Protein AF-0000000084450987 (afdb_homodimer)

pLDDT: mean 87.01, std 14.43, range [27.09, 98.75]

Solvent-accessible surface area (backbone atoms only — not comparable to full-atom values): 38752 Å² total; per-residue (Å²): 109,55,65,57,46,23,45,55,68,23,72,72,22,71,36,58,49,48,77,50,70,67,60,63,67,54,56,85,52,47,40,80,62,45,74,58,89,56,27,37,29,32,34,35,76,90,50,65,45,27,39,38,34,26,49,78,46,55,65,40,49,46,39,17,49,36,44,38,34,36,43,38,52,42,53,59,72,55,57,81,52,89,53,96,47,68,73,68,37,54,55,52,66,64,30,34,38,33,45,82,49,59,67,40,54,68,64,33,51,59,53,46,65,58,38,56,86,77,31,60,78,71,41,27,34,40,34,25,44,46,76,37,39,46,52,55,69,53,49,54,50,49,40,69,71,70,35,57,78,90,49,35,70,60,52,73,66,36,73,66,40,59,44,18,30,37,28,57,20,48,41,31,59,73,70,80,85,65,95,70,82,59,39,53,65,22,75,40,25,36,51,59,38,54,73,34,61,42,62,53,50,56,53,28,18,30,52,19,27,51,49,23,43,33,41,68,68,50,25,24,27,62,17,56,46,43,58,30,40,24,23,45,84,63,43,71,63,81,82,76,60,33,68,60,58,64,69,43,96,62,80,57,72,57,56,34,94,83,46,39,73,62,22,36,24,15,39,27,26,37,50,32,46,47,59,31,44,62,43,42,78,41,57,94,48,72,69,21,38,50,46,28,45,54,18,58,71,69,25,70,48,44,60,46,45,64,93,52,86,52,67,69,41,43,48,25,24,52,36,19,53,53,34,21,48,54,45,31,50,60,56,42,62,74,40,94,62,25,85,81,46,66,56,51,60,58,50,39,56,51,46,48,44,49,52,48,51,52,53,52,50,51,51,52,49,53,51,57,71,71,102,107,55,67,58,46,22,45,56,67,24,73,71,24,72,36,57,47,47,76,40,70,63,62,62,68,52,56,85,52,48,41,80,63,47,73,58,91,55,28,38,29,31,34,34,75,93,49,66,46,28,40,37,33,29,50,78,46,55,66,40,50,45,39,18,50,35,45,37,35,36,45,37,53,44,52,58,71,54,56,81,52,88,53,96,47,67,73,66,38,53,55,53,66,64,31,34,39,33,46,83,48,59,65,39,53,69,64,33,51,59,53,48,65,57,39,56,86,77,30,60,78,72,42,27,35,40,34,26,43,47,75,37,41,45,53,48,68,51,50,53,50,50,40,70,70,72,34,58,78,92,49,36,67,58,52,72,66,37,72,65,42,58,44,19,31,37,28,57,20,48,41,32,59,74,70,81,85,63,96,71,83,59,40,52,66,23,75,39,24,36,51,58,38,54,72,34,61,41,62,54,51,55,53,28,18,29,52,19,27,50,48,23,42,32,42,68,67,51,25,24,27,60,16,55,45,42,60,31,41,24,23,45,86,61,43,71,64,82,82,75,60,32,69,61,58,64,70,43,95,62,79,55,72,56,56,35,93,81,45,39,72,62,24,36,23,15,38,26,25,38,49,32,48,47,58,32,43,63,42,42,79,42,56,95,49,71,69,21,39,51,46,28,45,53,18,58,70,68,25,70,48,45,60,46,45,64,94,53,87,52,68,70,41,43,50,26,24,52,36,20,52,54,35,21,49,54,45,32,49,60,56,41,61,74,40,93,62,26,86,80,47,65,55,51,58,58,52,37,55,51,45,48,42,50,53,46,51,52,54,51,51,50,51,52,50,52,51,56,70,70,104

Structure (mmCIF, N/CA/C/O backbone):
data_AF-0000000084450987-model_v1
#
loop_
_entity.id
_entity.type
_entity.pdbx_description
1 polymer 'DUF3669 domain-containing protein'
#
loop_
_atom_site.group_PDB
_atom_site.id
_atom_site.type_symbol
_atom_site.label_atom_id
_atom_site.label_alt_id
_atom_site.label_comp_id
_atom_site.label_asym_id
_atom_site.label_entity_id
_atom_site.label_seq_id
_atom_site.pdbx_PDB_ins_code
_atom_site.Cartn_x
_atom_site.Cartn_y
_atom_site.Cartn_z
_atom_site.occupancy
_atom_site.B_iso_or_equiv
_atom_site.auth_seq_id
_atom_site.auth_comp_id
_atom_site.auth_asym_id
_atom_site.auth_atom_id
_atom_site.pdbx_PDB_model_num
ATOM 1 N N . MET A 1 1 ? 27.047 -8.305 -15.648 1 70.19 1 MET A N 1
ATOM 2 C CA . MET A 1 1 ? 25.734 -8.656 -16.156 1 70.19 1 MET A CA 1
ATOM 3 C C . MET A 1 1 ? 25.047 -9.688 -15.258 1 70.19 1 MET A C 1
ATOM 5 O O . MET A 1 1 ? 23.953 -9.453 -14.75 1 70.19 1 MET A O 1
ATOM 9 N N . GLU A 1 2 ? 25.766 -10.773 -14.945 1 66.62 2 GLU A N 1
ATOM 10 C CA . GLU A 1 2 ? 25.203 -11.836 -14.133 1 66.62 2 GLU A CA 1
ATOM 11 C C . GLU A 1 2 ? 24.938 -11.359 -12.703 1 66.62 2 GLU A C 1
ATOM 13 O O . GLU A 1 2 ? 23.906 -11.695 -12.109 1 66.62 2 GLU A O 1
ATOM 18 N N . LEU A 1 3 ? 25.828 -10.547 -12.266 1 65.56 3 LEU A N 1
ATOM 19 C CA . LEU A 1 3 ? 25.672 -10.039 -10.906 1 65.56 3 LEU A CA 1
ATOM 20 C C . LEU A 1 3 ? 24.469 -9.102 -10.812 1 65.56 3 LEU A C 1
ATOM 22 O O . LEU A 1 3 ? 23.75 -9.125 -9.812 1 65.56 3 LEU A O 1
ATOM 26 N N . ASP A 1 4 ? 24.281 -8.344 -11.844 1 64.25 4 ASP A N 1
ATOM 27 C CA . ASP A 1 4 ? 23.141 -7.426 -11.859 1 64.25 4 ASP A CA 1
ATOM 28 C C . ASP A 1 4 ? 21.828 -8.195 -11.938 1 64.25 4 ASP A C 1
ATOM 30 O O . ASP A 1 4 ? 20.859 -7.852 -11.25 1 64.25 4 ASP A O 1
ATOM 34 N N . LEU A 1 5 ? 21.828 -9.211 -12.711 1 64.12 5 LEU A N 1
ATOM 35 C CA . LEU A 1 5 ? 20.641 -10.039 -12.844 1 64.12 5 LEU A CA 1
ATOM 36 C C . LEU A 1 5 ? 20.344 -10.781 -11.539 1 64.12 5 LEU A C 1
ATOM 38 O O . LEU A 1 5 ? 19.172 -10.938 -11.164 1 64.12 5 LEU A O 1
ATOM 42 N N . GLN A 1 6 ? 21.406 -11.242 -10.977 1 67.75 6 GLN A N 1
ATOM 43 C CA . GLN A 1 6 ? 21.25 -11.891 -9.688 1 67.75 6 GLN A CA 1
ATOM 44 C C . GLN A 1 6 ? 20.547 -10.969 -8.688 1 67.75 6 GLN A C 1
ATOM 46 O O . GLN A 1 6 ? 19.594 -11.375 -8.023 1 67.75 6 GLN A O 1
ATOM 51 N N . LYS A 1 7 ? 21.016 -9.805 -8.656 1 62.06 7 LYS A N 1
ATOM 52 C CA . LYS A 1 7 ? 20.469 -8.828 -7.711 1 62.06 7 LYS A CA 1
ATOM 53 C C . LYS A 1 7 ? 19 -8.523 -8.023 1 62.06 7 LYS A C 1
ATOM 55 O O . LYS A 1 7 ? 18.172 -8.469 -7.117 1 62.06 7 LYS A O 1
ATOM 60 N N . MET A 1 8 ? 18.719 -8.438 -9.203 1 61.69 8 MET A N 1
ATOM 61 C CA . MET A 1 8 ? 17.391 -7.98 -9.625 1 61.69 8 MET A CA 1
ATOM 62 C C . MET A 1 8 ? 16.359 -9.102 -9.492 1 61.69 8 MET A C 1
ATOM 64 O O . MET A 1 8 ? 15.172 -8.836 -9.305 1 61.69 8 MET A O 1
ATOM 68 N N . LEU A 1 9 ? 16.875 -10.312 -9.578 1 65.31 9 LEU A N 1
ATOM 69 C CA . LEU A 1 9 ? 15.961 -11.445 -9.508 1 65.31 9 LEU A CA 1
ATOM 70 C C . LEU A 1 9 ? 15.914 -12.016 -8.094 1 65.31 9 LEU A C 1
ATOM 72 O O . LEU A 1 9 ? 15.07 -12.867 -7.793 1 65.31 9 LEU A O 1
ATOM 76 N N . SER A 1 10 ? 16.875 -11.5 -7.344 1 61.56 10 SER A N 1
ATOM 77 C CA . SER A 1 10 ? 16.859 -11.938 -5.953 1 61.56 10 SER A CA 1
ATOM 78 C C . SER A 1 10 ? 15.648 -11.398 -5.215 1 61.56 10 SER A C 1
ATOM 80 O O . SER A 1 10 ? 15.203 -10.281 -5.473 1 61.56 10 SER A O 1
ATOM 82 N N . LEU A 1 11 ? 15.148 -12.18 -4.422 1 60.47 11 LEU A N 1
ATOM 83 C CA . LEU A 1 11 ? 13.984 -11.773 -3.646 1 60.47 11 LEU A CA 1
ATOM 84 C C . LEU A 1 11 ? 14.312 -10.594 -2.74 1 60.47 11 LEU A C 1
ATOM 86 O O . LEU A 1 11 ? 15.391 -10.539 -2.15 1 60.47 11 LEU A O 1
ATOM 90 N N . ARG A 1 12 ? 13.43 -9.617 -2.66 1 54.5 12 ARG A N 1
ATOM 91 C CA . ARG A 1 12 ? 13.484 -8.414 -1.83 1 54.5 12 ARG A CA 1
ATOM 92 C C . ARG A 1 12 ? 14.539 -7.441 -2.336 1 54.5 12 ARG A C 1
ATOM 94 O O . ARG A 1 12 ? 14.969 -6.547 -1.604 1 54.5 12 ARG A O 1
ATOM 101 N N . SER A 1 13 ? 15.078 -7.812 -3.533 1 49.81 13 SER A N 1
ATOM 102 C CA . SER A 1 13 ? 15.992 -6.855 -4.152 1 49.81 13 SER A CA 1
ATOM 103 C C . SER A 1 13 ? 15.273 -5.551 -4.484 1 49.81 13 SER A C 1
ATOM 105 O O . SER A 1 13 ? 14.117 -5.562 -4.922 1 49.81 13 SER A O 1
ATOM 107 N N . GLN A 1 14 ? 15.906 -4.418 -3.926 1 48.22 14 GLN A N 1
ATOM 108 C CA . GLN A 1 14 ? 15.367 -3.08 -4.145 1 48.22 14 GLN A CA 1
ATOM 109 C C . GLN A 1 14 ? 16.047 -2.4 -5.332 1 48.22 14 GLN A C 1
ATOM 111 O O . GLN A 1 14 ? 17.266 -2.469 -5.477 1 48.22 14 GLN A O 1
ATOM 116 N N . PHE A 1 15 ? 15.445 -2.207 -6.359 1 45.41 15 PHE A N 1
ATOM 117 C CA . PHE A 1 15 ? 16.078 -1.534 -7.484 1 45.41 15 PHE A CA 1
ATOM 118 C C . PHE A 1 15 ? 15.258 -0.34 -7.941 1 45.41 15 PHE A C 1
ATOM 120 O O . PHE A 1 15 ? 14.031 -0.343 -7.816 1 45.41 15 PHE A O 1
ATOM 127 N N . SER A 1 16 ? 16.062 0.724 -8.086 1 43.5 16 SER A N 1
ATOM 128 C CA . SER A 1 16 ? 15.43 1.945 -8.578 1 43.5 16 SER A CA 1
ATOM 129 C C . SER A 1 16 ? 14.719 1.708 -9.906 1 43.5 16 SER A C 1
ATOM 131 O O . SER A 1 16 ? 15.195 0.934 -10.734 1 43.5 16 SER A O 1
ATOM 133 N N . THR A 1 17 ? 13.562 1.905 -9.93 1 40.53 17 THR A N 1
ATOM 134 C CA . THR A 1 17 ? 12.805 1.802 -11.172 1 40.53 17 THR A CA 1
ATOM 135 C C . THR A 1 17 ? 13.273 2.844 -12.18 1 40.53 17 THR A C 1
ATOM 137 O O . THR A 1 17 ? 12.617 3.061 -13.203 1 40.53 17 THR A O 1
ATOM 140 N N . THR A 1 18 ? 14.359 3.652 -11.914 1 35.25 18 THR A N 1
ATOM 141 C CA . THR A 1 18 ? 14.781 4.742 -12.781 1 35.25 18 THR A CA 1
ATOM 142 C C . THR A 1 18 ? 14.555 4.387 -14.25 1 35.25 18 THR A C 1
ATOM 144 O O . THR A 1 18 ? 14.195 5.25 -15.055 1 35.25 18 THR A O 1
ATOM 147 N N . SER A 1 19 ? 15.617 3.432 -14.781 1 30.06 19 SER A N 1
ATOM 148 C CA . SER A 1 19 ? 15.875 3.582 -16.203 1 30.06 19 SER A CA 1
ATOM 149 C C . SER A 1 19 ? 14.578 3.643 -17 1 30.06 19 SER A C 1
ATOM 151 O O . SER A 1 19 ? 14.484 4.367 -18 1 30.06 19 SER A O 1
ATOM 153 N N . SER A 1 20 ? 14.141 2.406 -17.281 1 28.02 20 SER A N 1
ATOM 154 C CA . SER A 1 20 ? 13.422 2.275 -18.547 1 28.02 20 SER A CA 1
ATOM 155 C C . SER A 1 20 ? 12.203 3.186 -18.578 1 28.02 20 SER A C 1
ATOM 157 O O . SER A 1 20 ? 11.695 3.602 -17.547 1 28.02 20 SER A O 1
ATOM 159 N N . ASP A 1 21 ? 12.031 3.73 -19.719 1 27.09 21 ASP A N 1
ATOM 160 C CA . ASP A 1 21 ? 10.906 4.266 -20.484 1 27.09 21 ASP A CA 1
ATOM 161 C C . ASP A 1 21 ? 9.578 3.75 -19.938 1 27.09 21 ASP A C 1
ATOM 163 O O . ASP A 1 21 ? 8.852 3.031 -20.641 1 27.09 21 ASP A O 1
ATOM 167 N N . ALA A 1 22 ? 9.758 3.244 -18.797 1 30.14 22 ALA A N 1
ATOM 168 C CA . ALA A 1 22 ? 8.328 2.99 -18.625 1 30.14 22 ALA A CA 1
ATOM 169 C C . ALA A 1 22 ? 7.516 4.27 -18.797 1 30.14 22 ALA A C 1
ATOM 171 O O . ALA A 1 22 ? 7.227 4.969 -17.828 1 30.14 22 ALA A O 1
ATOM 172 N N . ALA A 1 23 ? 8.195 5.332 -19.188 1 31.77 23 ALA A N 1
ATOM 173 C CA . ALA A 1 23 ? 7.316 6.262 -19.891 1 31.77 23 ALA A CA 1
ATOM 174 C C . ALA A 1 23 ? 6 5.59 -20.281 1 31.77 23 ALA A C 1
ATOM 176 O O . ALA A 1 23 ? 5.98 4.68 -21.109 1 31.77 23 ALA A O 1
ATOM 177 N N . ARG A 1 24 ? 5.406 5.316 -19.266 1 34.12 24 ARG A N 1
ATOM 178 C CA . ARG A 1 24 ? 4.031 4.863 -19.422 1 34.12 24 ARG A CA 1
ATOM 179 C C . ARG A 1 24 ? 3.438 5.352 -20.734 1 34.12 24 ARG A C 1
ATOM 181 O O . ARG A 1 24 ? 3.125 6.535 -20.875 1 34.12 24 ARG A O 1
ATOM 188 N N . ASP A 1 25 ? 4.18 5.223 -21.656 1 34.12 25 ASP A N 1
ATOM 189 C CA . ASP A 1 25 ? 3.262 5.297 -22.797 1 34.12 25 ASP A CA 1
ATOM 190 C C . ASP A 1 25 ? 1.888 4.742 -22.422 1 34.12 25 ASP A C 1
ATOM 192 O O . ASP A 1 25 ? 1.661 3.533 -22.484 1 34.12 25 ASP A O 1
ATOM 196 N N . HIS A 1 26 ? 1.617 5.215 -21.25 1 39.69 26 HIS A N 1
ATOM 197 C CA . HIS A 1 26 ? 0.242 4.879 -20.906 1 39.69 26 HIS A CA 1
ATOM 198 C C . HIS A 1 26 ? -0.625 4.742 -22.156 1 39.69 26 HIS A C 1
ATOM 200 O O . HIS A 1 26 ? -0.882 5.73 -22.844 1 39.69 26 HIS A O 1
ATOM 206 N N . GLU A 1 27 ? -0.191 3.818 -22.891 1 45.94 27 GLU A N 1
ATOM 207 C CA . GLU A 1 27 ? -1.29 3.588 -23.828 1 45.94 27 GLU A CA 1
ATOM 208 C C . GLU A 1 27 ? -2.635 3.588 -23.109 1 45.94 27 GLU A C 1
ATOM 210 O O . GLU A 1 27 ? -2.777 2.973 -22.047 1 45.94 27 GLU A O 1
ATOM 215 N N . GLU A 1 28 ? -3.268 4.559 -23.297 1 60.56 28 GLU A N 1
ATOM 216 C CA . GLU A 1 28 ? -4.621 4.781 -22.797 1 60.56 28 GLU A CA 1
ATOM 217 C C . GLU A 1 28 ? -5.508 3.566 -23.047 1 60.56 28 GLU A C 1
ATOM 219 O O . GLU A 1 28 ? -5.504 3 -24.141 1 60.56 28 GLU A O 1
ATOM 224 N N . GLY A 1 29 ? -5.793 2.824 -22.031 1 76.75 29 GLY A N 1
ATOM 225 C CA . GLY A 1 29 ? -6.859 1.841 -22.109 1 76.75 29 GLY A CA 1
ATOM 226 C C . GLY A 1 29 ? -6.426 0.449 -21.703 1 76.75 29 GLY A C 1
ATOM 227 O O . GLY A 1 29 ? -5.312 0.263 -21.203 1 76.75 29 GLY A O 1
ATOM 228 N N . TYR A 1 30 ? -7.227 -0.492 -21.922 1 89.62 30 TYR A N 1
ATOM 229 C CA . TYR A 1 30 ? -7 -1.896 -21.594 1 89.62 30 TYR A CA 1
ATOM 230 C C . TYR A 1 30 ? -6.102 -2.559 -22.625 1 89.62 30 TYR A C 1
ATOM 232 O O . TYR A 1 30 ? -6.254 -2.324 -23.828 1 89.62 30 TYR A O 1
ATOM 240 N N . ARG A 1 31 ? -5.148 -3.291 -22.219 1 89.75 31 ARG A N 1
ATOM 241 C CA . ARG A 1 31 ? -4.305 -4.09 -23.094 1 89.75 31 ARG A CA 1
ATOM 242 C C . ARG A 1 31 ? -4.207 -5.531 -22.609 1 89.75 31 ARG A C 1
ATOM 244 O O . ARG A 1 31 ? -4.312 -5.793 -21.406 1 89.75 31 ARG A O 1
ATOM 251 N N . LYS A 1 32 ? -3.959 -6.426 -23.578 1 92.44 32 LYS A N 1
ATOM 252 C CA . LYS A 1 32 ? -3.771 -7.832 -23.25 1 92.44 32 LYS A CA 1
ATOM 253 C C . LYS A 1 32 ? -2.381 -8.078 -22.672 1 92.44 32 LYS A C 1
ATOM 255 O O . LYS A 1 32 ? -1.373 -7.773 -23.312 1 92.44 32 LYS A O 1
ATOM 260 N N . ILE A 1 33 ? -2.35 -8.641 -21.469 1 91.12 33 ILE A N 1
ATOM 261 C CA . ILE A 1 33 ? -1.046 -8.82 -20.844 1 91.12 33 ILE A CA 1
ATOM 262 C C . ILE A 1 33 ? -0.749 -10.312 -20.688 1 91.12 33 ILE A C 1
ATOM 264 O O . ILE A 1 33 ? 0.326 -10.695 -20.219 1 91.12 33 ILE A O 1
ATOM 268 N N . GLY A 1 34 ? -1.674 -11.133 -21.016 1 90.25 34 GLY A N 1
ATOM 269 C CA . GLY A 1 34 ? -1.493 -12.578 -20.969 1 90.25 34 GLY A CA 1
ATOM 270 C C . GLY A 1 34 ? -2.654 -13.344 -21.578 1 90.25 34 GLY A C 1
ATOM 271 O O . GLY A 1 34 ? -3.764 -12.82 -21.672 1 90.25 34 GLY A O 1
ATOM 272 N N . ALA A 1 35 ? -2.322 -14.539 -22 1 88.44 35 ALA A N 1
ATOM 273 C CA . ALA A 1 35 ? -3.361 -15.414 -22.547 1 88.44 35 ALA A CA 1
ATOM 274 C C . ALA A 1 35 ? -2.982 -16.875 -22.391 1 88.44 35 ALA A C 1
ATOM 276 O O . ALA A 1 35 ? -1.803 -17.234 -22.453 1 88.44 35 ALA A O 1
ATOM 277 N N . GLY A 1 36 ? -3.963 -17.672 -22.078 1 83.19 36 GLY A N 1
ATOM 278 C CA . GLY A 1 36 ? -3.818 -19.109 -22.031 1 83.19 36 GLY A CA 1
ATOM 279 C C . GLY A 1 36 ? -5.043 -19.844 -22.547 1 83.19 36 GLY A C 1
ATOM 280 O O . GLY A 1 36 ? -5.914 -19.25 -23.172 1 83.19 36 GLY A O 1
ATOM 281 N N . ALA A 1 37 ? -5.039 -21.094 -22.297 1 79.19 37 ALA A N 1
ATOM 282 C CA . ALA A 1 37 ? -6.117 -21.953 -22.781 1 79.19 37 ALA A CA 1
ATOM 283 C C . ALA A 1 37 ? -7.445 -21.578 -22.141 1 79.19 37 ALA A C 1
ATOM 285 O O . ALA A 1 37 ? -8.484 -21.562 -22.797 1 79.19 37 ALA A O 1
ATOM 286 N N . CYS A 1 38 ? -7.402 -21.109 -20.953 1 82.56 38 CYS A N 1
ATOM 287 C CA . CYS A 1 38 ? -8.633 -20.938 -20.188 1 82.56 38 CYS A CA 1
ATOM 288 C C . CYS A 1 38 ? -9.109 -19.484 -20.25 1 82.56 38 CYS A C 1
ATOM 290 O O . CYS A 1 38 ? -10.281 -19.203 -20 1 82.56 38 CYS A O 1
ATOM 292 N N . GLY A 1 39 ? -8.172 -18.609 -20.547 1 90.62 39 GLY A N 1
ATOM 293 C CA . GLY A 1 39 ? -8.594 -17.219 -20.5 1 90.62 39 GLY A CA 1
ATOM 294 C C . GLY A 1 39 ? -7.527 -16.25 -20.984 1 90.62 39 GLY A C 1
ATOM 295 O O . GLY A 1 39 ? -6.43 -16.672 -21.359 1 90.62 39 GLY A O 1
ATOM 296 N N . ALA A 1 40 ? -7.973 -15.016 -21.062 1 94.69 40 ALA A N 1
ATOM 297 C CA . ALA A 1 40 ? -7.086 -13.898 -21.406 1 94.69 40 ALA A CA 1
ATOM 298 C C . ALA A 1 40 ? -7.086 -12.852 -20.297 1 94.69 40 ALA A C 1
ATOM 300 O O . ALA A 1 40 ? -8.109 -12.641 -19.625 1 94.69 40 ALA A O 1
ATOM 301 N N . ILE A 1 41 ? -5.934 -12.273 -20.109 1 95.81 41 ILE A N 1
ATOM 302 C CA . ILE A 1 41 ? -5.781 -11.305 -19.031 1 95.81 41 ILE A CA 1
ATOM 303 C C . ILE A 1 41 ? -5.566 -9.906 -19.609 1 95.81 41 ILE A C 1
ATOM 305 O O . ILE A 1 41 ? -4.727 -9.719 -20.484 1 95.81 41 ILE A O 1
ATOM 309 N N . PHE A 1 42 ? -6.305 -8.961 -19.109 1 95.56 42 PHE A N 1
ATOM 310 C CA . PHE A 1 42 ? -6.219 -7.57 -19.547 1 95.56 42 PHE A CA 1
ATOM 311 C C . PHE A 1 42 ? -5.918 -6.648 -18.359 1 95.56 42 PHE A C 1
ATOM 313 O O . PHE A 1 42 ? -6.254 -6.965 -17.219 1 95.56 42 PHE A O 1
ATOM 320 N N . ALA A 1 43 ? -5.199 -5.551 -18.641 1 92.12 43 ALA A N 1
ATOM 321 C CA . ALA A 1 43 ? -4.887 -4.57 -17.609 1 92.12 43 ALA A CA 1
ATOM 322 C C . ALA A 1 43 ? -4.691 -3.182 -18.219 1 92.12 43 ALA A C 1
ATOM 324 O O . ALA A 1 43 ? -4.559 -3.041 -19.438 1 92.12 43 ALA A O 1
ATOM 325 N N . VAL A 1 44 ? -4.859 -2.215 -17.375 1 83.19 44 VAL A N 1
ATOM 326 C CA . VAL A 1 44 ? -4.539 -0.833 -17.703 1 83.19 44 VAL A CA 1
ATOM 327 C C . VAL A 1 44 ? -3.271 -0.401 -16.969 1 83.19 44 VAL A C 1
ATOM 329 O O . VAL A 1 44 ? -3.152 -0.599 -15.766 1 83.19 44 VAL A O 1
ATOM 332 N N . ASP A 1 45 ? -2.367 0.15 -17.734 1 73.44 45 ASP A N 1
ATOM 333 C CA . ASP A 1 45 ? -1.128 0.604 -17.109 1 73.44 45 ASP A CA 1
ATOM 334 C C . ASP A 1 45 ? -1.409 1.638 -16.016 1 73.44 45 ASP A C 1
ATOM 336 O O . ASP A 1 45 ? -2.193 2.566 -16.234 1 73.44 45 ASP A O 1
ATOM 340 N N . GLY A 1 46 ? -0.805 1.364 -14.922 1 67.31 46 GLY A N 1
ATOM 341 C CA . GLY A 1 46 ? -0.989 2.291 -13.812 1 67.31 46 GLY A CA 1
ATOM 342 C C . GLY A 1 46 ? -2.141 1.912 -12.906 1 67.31 46 GLY A C 1
ATOM 343 O O . GLY A 1 46 ? -2.314 2.504 -11.836 1 67.31 46 GLY A O 1
ATOM 344 N N . GLU A 1 47 ? -2.922 0.979 -13.344 1 73.69 47 GLU A N 1
ATOM 345 C CA . GLU A 1 47 ? -4.023 0.508 -12.516 1 73.69 47 GLU A CA 1
ATOM 346 C C . GLU A 1 47 ? -3.625 -0.732 -11.719 1 73.69 47 GLU A C 1
ATOM 348 O O . GLU A 1 47 ? -2.814 -1.538 -12.18 1 73.69 47 GLU A O 1
ATOM 353 N N . PRO A 1 48 ? -4.262 -0.89 -10.633 1 77.5 48 PRO A N 1
ATOM 354 C CA . PRO A 1 48 ? -3.826 -1.956 -9.727 1 77.5 48 PRO A CA 1
ATOM 355 C C . PRO A 1 48 ? -4.461 -3.305 -10.055 1 77.5 48 PRO A C 1
ATOM 357 O O . PRO A 1 48 ? -4.129 -4.316 -9.43 1 77.5 48 PRO A O 1
ATOM 360 N N . ALA A 1 49 ? -5.324 -3.373 -11.047 1 88.69 49 ALA A N 1
ATOM 361 C CA . ALA A 1 49 ? -6.125 -4.582 -11.227 1 88.69 49 ALA A CA 1
ATOM 362 C C . ALA A 1 49 ? -5.793 -5.273 -12.547 1 88.69 49 ALA A C 1
ATOM 364 O O . ALA A 1 49 ? -5.387 -4.621 -13.508 1 88.69 49 ALA A O 1
ATOM 365 N N . ALA A 1 50 ? -5.941 -6.527 -12.547 1 94.5 50 ALA A N 1
ATOM 366 C CA . ALA A 1 50 ? -5.93 -7.375 -13.734 1 94.5 50 ALA A CA 1
ATOM 367 C C . ALA A 1 50 ? -7.289 -8.031 -13.953 1 94.5 50 ALA A C 1
ATOM 369 O O . ALA A 1 50 ? -7.941 -8.453 -12.992 1 94.5 50 ALA A O 1
ATOM 370 N N . PHE A 1 51 ? -7.68 -8.102 -15.242 1 96.5 51 PHE A N 1
ATOM 371 C CA . PHE A 1 51 ? -8.961 -8.68 -15.633 1 96.5 51 PHE A CA 1
ATOM 372 C C . PHE A 1 51 ? -8.758 -9.977 -16.406 1 96.5 51 PHE A C 1
ATOM 374 O O . PHE A 1 51 ? -8.273 -9.969 -17.531 1 96.5 51 PHE A O 1
ATOM 381 N N . LYS A 1 52 ? -9.094 -11.039 -15.766 1 96.5 52 LYS A N 1
ATOM 382 C CA . LYS A 1 52 ? -9.031 -12.336 -16.438 1 96.5 52 LYS A CA 1
ATOM 383 C C . LYS A 1 52 ? -10.383 -12.711 -17.031 1 96.5 52 LYS A C 1
ATOM 385 O O . LYS A 1 52 ? -11.352 -12.945 -16.297 1 96.5 52 LYS A O 1
ATOM 390 N N . LEU A 1 53 ? -10.484 -12.758 -18.344 1 96.62 53 LEU A N 1
ATOM 391 C CA . LEU A 1 53 ? -11.711 -13.109 -19.047 1 96.62 53 LEU A CA 1
ATOM 392 C C . LEU A 1 53 ? -11.672 -14.562 -19.516 1 96.62 53 LEU A C 1
ATOM 394 O O . LEU A 1 53 ? -10.656 -15.023 -20.031 1 96.62 53 LEU A O 1
ATOM 398 N N . ALA A 1 54 ? -12.781 -15.258 -19.297 1 94.75 54 ALA A N 1
ATOM 399 C CA . ALA A 1 54 ? -12.859 -16.656 -19.703 1 94.75 54 ALA A CA 1
ATOM 400 C C . ALA A 1 54 ? -13 -16.781 -21.219 1 94.75 54 ALA A C 1
ATOM 402 O O . ALA A 1 54 ? -13.719 -16.016 -21.859 1 94.75 54 ALA A O 1
ATOM 403 N N . LYS A 1 55 ? -12.336 -17.656 -21.875 1 87.88 55 LYS A N 1
ATOM 404 C CA . LYS A 1 55 ? -12.523 -17.969 -23.281 1 87.88 55 LYS A CA 1
ATOM 405 C C . LYS A 1 55 ? -13.633 -19 -23.469 1 87.88 55 LYS A C 1
ATOM 407 O O . LYS A 1 55 ? -14.508 -18.828 -24.328 1 87.88 55 LYS A O 1
ATOM 412 N N . ALA A 1 56 ? -13.602 -20.125 -22.797 1 74.69 56 ALA A N 1
ATOM 413 C CA . ALA A 1 56 ? -14.594 -21.172 -23.031 1 74.69 56 ALA A CA 1
ATOM 414 C C . ALA A 1 56 ? -15.18 -21.688 -21.719 1 74.69 56 ALA A C 1
ATOM 416 O O . ALA A 1 56 ? -16.375 -21.984 -21.656 1 74.69 56 ALA A O 1
ATOM 417 N N . ASP A 1 57 ? -14.461 -21.719 -20.75 1 76.06 57 ASP A N 1
ATOM 418 C CA . ASP A 1 57 ? -14.828 -22.406 -19.516 1 76.06 57 ASP A CA 1
ATOM 419 C C . ASP A 1 57 ? -15.148 -21.406 -18.406 1 76.06 57 ASP A C 1
ATOM 421 O O . ASP A 1 57 ? -14.273 -21.031 -17.625 1 76.06 57 ASP A O 1
ATOM 425 N N . GLN A 1 58 ? -16.453 -21.188 -18.219 1 80.62 58 GLN A N 1
ATOM 426 C CA . GLN A 1 58 ? -16.906 -20.234 -17.219 1 80.62 58 GLN A CA 1
ATOM 427 C C . GLN A 1 58 ? -16.859 -20.828 -15.82 1 80.62 58 GLN A C 1
ATOM 429 O O . GLN A 1 58 ? -16.578 -20.125 -14.852 1 80.62 58 GLN A O 1
ATOM 434 N N . GLU A 1 59 ? -17.016 -22.062 -15.75 1 85.94 59 GLU A N 1
ATOM 435 C CA . GLU A 1 59 ? -17.031 -22.75 -14.453 1 85.94 59 GLU A CA 1
ATOM 436 C C . GLU A 1 59 ? -15.633 -22.75 -13.82 1 85.94 59 GLU A C 1
ATOM 438 O O . GLU A 1 59 ? -15.5 -22.547 -12.609 1 85.94 59 GLU A O 1
ATOM 443 N N . SER A 1 60 ? -14.672 -22.922 -14.68 1 91.19 60 SER A N 1
ATOM 444 C CA . SER A 1 60 ? -13.297 -22.953 -14.18 1 91.19 60 SER A CA 1
ATOM 445 C C . SER A 1 60 ? -12.883 -21.578 -13.633 1 91.19 60 SER A C 1
ATOM 447 O O . SER A 1 60 ? -12.117 -21.5 -12.672 1 91.19 60 SER A O 1
ATOM 449 N N . LEU A 1 61 ? -13.406 -20.578 -14.211 1 94.56 61 LEU A N 1
ATOM 450 C CA . LEU A 1 61 ? -13.039 -19.25 -13.734 1 94.56 61 LEU A CA 1
ATOM 451 C C . LEU A 1 61 ? -13.719 -18.938 -12.406 1 94.56 61 LEU A C 1
ATOM 453 O O . LEU A 1 61 ? -13.156 -18.234 -11.562 1 94.56 61 LEU A O 1
ATOM 457 N N . TRP A 1 62 ? -14.961 -19.453 -12.25 1 95.06 62 TRP A N 1
ATOM 458 C CA . TRP A 1 62 ? -15.625 -19.312 -10.953 1 95.06 62 TRP A CA 1
ATOM 459 C C . TRP A 1 62 ? -14.867 -20.062 -9.867 1 95.06 62 TRP A C 1
ATOM 461 O O . TRP A 1 62 ? -14.688 -19.547 -8.758 1 95.06 62 TRP A O 1
ATOM 471 N N . ASN A 1 63 ? -14.43 -21.203 -10.195 1 94.94 63 ASN A N 1
ATOM 472 C CA . ASN A 1 63 ? -13.578 -21.938 -9.266 1 94.94 63 ASN A CA 1
ATOM 473 C C . ASN A 1 63 ? -12.312 -21.156 -8.922 1 94.94 63 ASN A C 1
ATOM 475 O O . ASN A 1 63 ? -11.875 -21.141 -7.77 1 94.94 63 ASN A O 1
ATOM 479 N N . ASP A 1 64 ? -11.727 -20.547 -9.93 1 96 64 ASP A N 1
ATOM 480 C CA . ASP A 1 64 ? -10.547 -19.719 -9.719 1 96 64 ASP A CA 1
ATOM 481 C C . ASP A 1 64 ? -10.82 -18.625 -8.688 1 96 64 ASP A C 1
ATOM 483 O O . ASP A 1 64 ? -10.039 -18.438 -7.758 1 96 64 ASP A O 1
ATOM 487 N N . PHE A 1 65 ? -11.953 -18.016 -8.836 1 96 65 PHE A N 1
ATOM 488 C CA . PHE A 1 65 ? -12.344 -16.953 -7.926 1 96 65 PHE A CA 1
ATOM 489 C C . PHE A 1 65 ? -12.477 -17.484 -6.504 1 96 65 PHE A C 1
ATOM 491 O O . PHE A 1 65 ? -11.914 -16.906 -5.566 1 96 65 PHE A O 1
ATOM 498 N N . CYS A 1 66 ? -13.195 -18.531 -6.34 1 96.38 66 CYS A N 1
ATOM 499 C CA . CYS A 1 66 ? -13.484 -19.062 -5.016 1 96.38 66 CYS A CA 1
ATOM 500 C C . CYS A 1 66 ? -12.203 -19.547 -4.344 1 96.38 66 CYS A C 1
ATOM 502 O O . CYS A 1 66 ? -11.938 -19.219 -3.186 1 96.38 66 CYS A O 1
ATOM 504 N N . MET A 1 67 ? -11.438 -20.297 -5.074 1 97.69 67 MET A N 1
ATOM 505 C CA . MET A 1 67 ? -10.195 -20.828 -4.512 1 97.69 67 MET A CA 1
ATOM 506 C C . MET A 1 67 ? -9.195 -19.703 -4.254 1 97.69 67 MET A C 1
ATOM 508 O O . MET A 1 67 ? -8.453 -19.734 -3.275 1 97.69 67 MET A O 1
ATOM 512 N N . HIS A 1 68 ? -9.148 -18.75 -5.195 1 97.31 68 HIS A N 1
ATOM 513 C CA . HIS A 1 68 ? -8.297 -17.578 -5.02 1 97.31 68 HIS A CA 1
ATOM 514 C C . HIS A 1 68 ? -8.594 -16.859 -3.705 1 97.31 68 HIS A C 1
ATOM 516 O O . HIS A 1 68 ? -7.676 -16.547 -2.941 1 97.31 68 HIS A O 1
ATOM 522 N N . LYS A 1 69 ? -9.828 -16.609 -3.482 1 95.62 69 LYS A N 1
ATOM 523 C CA . LYS A 1 69 ? -10.234 -15.938 -2.254 1 95.62 69 LYS A CA 1
ATOM 524 C C . LYS A 1 69 ? -9.867 -16.766 -1.024 1 95.62 69 LYS A C 1
ATOM 526 O O . LYS A 1 69 ? -9.359 -16.219 -0.04 1 95.62 69 LYS A O 1
ATOM 531 N N . LEU A 1 70 ? -10.141 -18.016 -1.076 1 97 70 LEU A N 1
ATOM 532 C CA . LEU A 1 70 ? -9.844 -18.938 0.024 1 97 70 LEU A CA 1
ATOM 533 C C . LEU A 1 70 ? -8.359 -18.938 0.345 1 97 70 LEU A C 1
ATOM 535 O O . LEU A 1 70 ? -7.969 -18.812 1.51 1 97 70 LEU A O 1
ATOM 539 N N . ILE A 1 71 ? -7.57 -19.078 -0.673 1 97.56 71 ILE A N 1
ATOM 540 C CA . ILE A 1 71 ? -6.125 -19.156 -0.513 1 97.56 71 ILE A CA 1
ATOM 541 C C . ILE A 1 71 ? -5.582 -17.812 -0.023 1 97.56 71 ILE A C 1
ATOM 543 O O . ILE A 1 71 ? -4.789 -17.766 0.918 1 97.56 71 ILE A O 1
ATOM 547 N N . ALA A 1 72 ? -6 -16.734 -0.628 1 95.38 72 ALA A N 1
ATOM 548 C CA . ALA A 1 72 ? -5.559 -15.398 -0.214 1 95.38 72 ALA A CA 1
ATOM 549 C C . ALA A 1 72 ? -5.875 -15.148 1.258 1 95.38 72 ALA A C 1
ATOM 551 O O . ALA A 1 72 ? -5.047 -14.609 1.994 1 95.38 72 ALA A O 1
ATOM 552 N N . GLU A 1 73 ? -7.035 -15.5 1.689 1 93.81 73 GLU A N 1
ATOM 553 C CA . GLU A 1 73 ? -7.453 -15.32 3.076 1 93.81 73 GLU A CA 1
ATOM 554 C C . GLU A 1 73 ? -6.555 -16.094 4.031 1 93.81 73 GLU A C 1
ATOM 556 O O . GLU A 1 73 ? -6.172 -15.594 5.086 1 93.81 73 GLU A O 1
ATOM 561 N N . ASN A 1 74 ? -6.246 -17.281 3.674 1 95 74 ASN A N 1
ATOM 562 C CA . ASN A 1 74 ? -5.402 -18.109 4.531 1 95 74 ASN A CA 1
ATOM 563 C C . ASN A 1 74 ? -3.965 -17.609 4.555 1 95 74 ASN A C 1
ATOM 565 O O . ASN A 1 74 ? -3.309 -17.641 5.598 1 95 74 ASN A O 1
ATOM 569 N N . PHE A 1 75 ? -3.467 -17.188 3.426 1 95.06 75 PHE A N 1
ATOM 570 C CA . PHE A 1 75 ? -2.123 -16.625 3.391 1 95.06 75 PHE A CA 1
ATOM 571 C C . PHE A 1 75 ? -2.039 -15.367 4.25 1 95.06 75 PHE A C 1
ATOM 573 O O . PHE A 1 75 ? -1.027 -15.125 4.91 1 95.06 75 PHE A O 1
ATOM 580 N N . ARG A 1 76 ? -3.088 -14.602 4.262 1 89.69 76 ARG A N 1
ATOM 581 C CA . ARG A 1 76 ? -3.141 -13.414 5.102 1 89.69 76 ARG A CA 1
ATOM 582 C C . ARG A 1 76 ? -3.168 -13.781 6.578 1 89.69 76 ARG A C 1
ATOM 584 O O . ARG A 1 76 ? -2.486 -13.156 7.395 1 89.69 76 ARG A O 1
ATOM 591 N N . LYS A 1 77 ? -3.967 -14.727 6.887 1 89.12 77 LYS A N 1
ATOM 592 C CA . LYS A 1 77 ? -4.117 -15.172 8.266 1 89.12 77 LYS A CA 1
ATOM 593 C C . LYS A 1 77 ? -2.777 -15.625 8.852 1 89.12 77 LYS A C 1
ATOM 595 O O . LYS A 1 77 ? -2.48 -15.359 10.016 1 89.12 77 LYS A O 1
ATOM 600 N N . TRP A 1 78 ? -1.999 -16.234 8.055 1 91.06 78 TRP A N 1
ATOM 601 C CA . TRP A 1 78 ? -0.773 -16.859 8.547 1 91.06 78 TRP A CA 1
ATOM 602 C C . TRP A 1 78 ? 0.437 -15.977 8.258 1 91.06 78 TRP A C 1
ATOM 604 O O . TRP A 1 78 ? 1.579 -16.391 8.453 1 91.06 78 TRP A O 1
ATOM 614 N N . LYS A 1 79 ? 0.226 -14.773 7.844 1 85.81 79 LYS A N 1
ATOM 615 C CA . LYS A 1 79 ? 1.292 -13.867 7.426 1 85.81 79 LYS A CA 1
ATOM 616 C C . LYS A 1 79 ? 2.186 -13.492 8.609 1 85.81 79 LYS A C 1
ATOM 618 O O . LYS A 1 79 ? 3.385 -13.266 8.438 1 85.81 79 LYS A O 1
ATOM 623 N N . SER A 1 80 ? 1.646 -13.438 9.758 1 77.94 80 SER A N 1
ATOM 624 C CA . SER A 1 80 ? 2.365 -12.953 10.93 1 77.94 80 SER A CA 1
ATOM 625 C C . SER A 1 80 ? 3.248 -14.039 11.531 1 77.94 80 SER A C 1
ATOM 627 O O . SER A 1 80 ? 4.043 -13.773 12.438 1 77.94 80 SER A O 1
ATOM 629 N N . ARG A 1 81 ? 3.123 -15.18 10.977 1 81.62 81 ARG A N 1
ATOM 630 C CA . ARG A 1 81 ? 3.912 -16.266 11.531 1 81.62 81 ARG A CA 1
ATOM 631 C C . ARG A 1 81 ? 5.391 -16.094 11.203 1 81.62 81 ARG A C 1
ATOM 633 O O . ARG A 1 81 ? 5.742 -15.695 10.102 1 81.62 81 ARG A O 1
ATOM 640 N N . LYS A 1 82 ? 6.227 -16.406 12.117 1 80 82 LYS A N 1
ATOM 641 C CA . LYS A 1 82 ? 7.668 -16.219 11.984 1 80 82 LYS A CA 1
ATOM 642 C C . LYS A 1 82 ? 8.328 -17.438 11.367 1 80 82 LYS A C 1
ATOM 644 O O . LYS A 1 82 ? 9.141 -18.109 12.016 1 80 82 LYS A O 1
ATOM 649 N N . TRP A 1 83 ? 7.977 -17.812 10.195 1 85.12 83 TRP A N 1
ATOM 650 C CA . TRP A 1 83 ? 8.672 -18.859 9.445 1 85.12 83 TRP A CA 1
ATOM 651 C C . TRP A 1 83 ? 9.914 -18.312 8.758 1 85.12 83 TRP A C 1
ATOM 653 O O . TRP A 1 83 ? 10.008 -17.109 8.523 1 85.12 83 TRP A O 1
ATOM 663 N N . THR A 1 84 ? 10.922 -19.203 8.539 1 79.94 84 THR A N 1
ATOM 664 C CA . THR A 1 84 ? 12.148 -18.781 7.875 1 79.94 84 THR A CA 1
ATOM 665 C C . THR A 1 84 ? 11.828 -18.125 6.539 1 79.94 84 THR A C 1
ATOM 667 O O . THR A 1 84 ? 12.438 -17.109 6.188 1 79.94 84 THR A O 1
ATOM 670 N N . TYR A 1 85 ? 10.984 -18.891 5.879 1 79.62 85 TYR A N 1
ATOM 671 C CA . TYR A 1 85 ? 10.586 -18.391 4.57 1 79.62 85 TYR A CA 1
ATOM 672 C C . TYR A 1 85 ? 9.078 -18.141 4.523 1 79.62 85 TYR A C 1
ATOM 674 O O . TYR A 1 85 ? 8.281 -19.062 4.664 1 79.62 85 TYR A O 1
ATOM 682 N N . ALA A 1 86 ? 8.836 -16.812 4.809 1 74.94 86 ALA A N 1
ATOM 683 C CA . ALA A 1 86 ? 7.438 -16.406 4.652 1 74.94 86 ALA A CA 1
ATOM 684 C C . ALA A 1 86 ? 7.301 -15.281 3.629 1 74.94 86 ALA A C 1
ATOM 686 O O . ALA A 1 86 ? 8.289 -14.867 3.021 1 74.94 86 ALA A O 1
ATOM 687 N N . ASP A 1 87 ? 6.223 -15.227 2.871 1 79.38 87 ASP A N 1
ATOM 688 C CA . ASP A 1 87 ? 5.98 -13.977 2.158 1 79.38 87 ASP A CA 1
ATOM 689 C C . ASP A 1 87 ? 5.742 -14.227 0.672 1 79.38 87 ASP A C 1
ATOM 691 O O . ASP A 1 87 ? 6.055 -13.383 -0.165 1 79.38 87 ASP A O 1
ATOM 695 N N . VAL A 1 88 ? 5.527 -15.562 0.373 1 92 88 VAL A N 1
ATOM 696 C CA . VAL A 1 88 ? 4.977 -15.688 -0.974 1 92 88 VAL A CA 1
ATOM 697 C C . VAL A 1 88 ? 3.721 -14.828 -1.1 1 92 88 VAL A C 1
ATOM 699 O O . VAL A 1 88 ? 2.848 -14.859 -0.23 1 92 88 VAL A O 1
ATOM 702 N N . LYS A 1 89 ? 3.695 -14.109 -2.117 1 92.56 89 LYS A N 1
ATOM 703 C CA . LYS A 1 89 ? 2.572 -13.195 -2.289 1 92.56 89 LYS A CA 1
ATOM 704 C C . LYS A 1 89 ? 1.457 -13.836 -3.107 1 92.56 89 LYS A C 1
ATOM 706 O O . LYS A 1 89 ? 1.725 -14.57 -4.062 1 92.56 89 LYS A O 1
ATOM 711 N N . VAL A 1 90 ? 0.298 -13.633 -2.668 1 95.88 90 VAL A N 1
ATOM 712 C CA . VAL A 1 90 ? -0.902 -13.969 -3.428 1 95.88 90 VAL A CA 1
ATOM 713 C C . VAL A 1 90 ? -1.656 -12.688 -3.795 1 95.88 90 VAL A C 1
ATOM 715 O O . VAL A 1 90 ? -1.938 -11.859 -2.93 1 95.88 90 VAL A O 1
ATOM 718 N N . PRO A 1 91 ? -1.918 -12.508 -5.102 1 94.12 91 PRO A N 1
ATOM 719 C CA . PRO A 1 91 ? -2.686 -11.312 -5.441 1 94.12 91 PRO A CA 1
ATOM 720 C C . PRO A 1 91 ? -3.992 -11.203 -4.66 1 94.12 91 PRO A C 1
ATOM 722 O O . PRO A 1 91 ? -4.617 -12.219 -4.355 1 94.12 91 PRO A O 1
ATOM 725 N N . GLU A 1 92 ? -4.359 -9.969 -4.379 1 91.62 92 GLU A N 1
ATOM 726 C CA . GLU A 1 92 ? -5.688 -9.781 -3.805 1 91.62 92 GLU A CA 1
ATOM 727 C C . GLU A 1 92 ? -6.781 -10.188 -4.789 1 91.62 92 GLU A C 1
ATOM 729 O O . GLU A 1 92 ? -6.668 -9.93 -5.988 1 91.62 92 GLU A O 1
ATOM 734 N N . CYS A 1 93 ? -7.734 -10.844 -4.281 1 93.88 93 CYS A N 1
ATOM 735 C CA . CYS A 1 93 ? -8.891 -11.227 -5.082 1 93.88 93 CYS A CA 1
ATOM 736 C C . CYS A 1 93 ? -10 -10.188 -4.973 1 93.88 93 CYS A C 1
ATOM 738 O O . CYS A 1 93 ? -10.633 -10.062 -3.922 1 93.88 93 CYS A O 1
ATOM 740 N N . TYR A 1 94 ? -10.297 -9.453 -6.02 1 91.19 94 TYR A N 1
ATOM 741 C CA . TYR A 1 94 ? -11.219 -8.32 -5.93 1 91.19 94 TYR A CA 1
ATOM 742 C C . TYR A 1 94 ? -12.656 -8.773 -6.125 1 91.19 94 TYR A C 1
ATOM 744 O O . TYR A 1 94 ? -13.43 -8.836 -5.168 1 91.19 94 TYR A O 1
ATOM 752 N N . TYR A 1 95 ? -13.031 -9.109 -7.395 1 93.25 95 TYR A N 1
ATOM 753 C CA . TYR A 1 95 ? -14.422 -9.508 -7.566 1 93.25 95 TYR A CA 1
ATOM 754 C C . TYR A 1 95 ? -14.602 -10.336 -8.828 1 93.25 95 TYR A C 1
ATOM 756 O O . TYR A 1 95 ? -13.664 -10.5 -9.609 1 93.25 95 TYR A O 1
ATOM 764 N N . PHE A 1 96 ? -15.805 -10.914 -8.977 1 95.88 96 PHE A N 1
ATOM 765 C CA . PHE A 1 96 ? -16.172 -11.797 -10.078 1 95.88 96 PHE A CA 1
ATOM 766 C C . PHE A 1 96 ? -17.359 -11.242 -10.844 1 95.88 96 PHE A C 1
ATOM 768 O O . PHE A 1 96 ? -18.297 -10.711 -10.242 1 95.88 96 PHE A O 1
ATOM 775 N N . VAL A 1 97 ? -17.297 -11.32 -12.133 1 96.25 97 VAL A N 1
ATOM 776 C CA . VAL A 1 97 ? -18.391 -10.922 -13.023 1 96.25 97 VAL A CA 1
ATOM 777 C C . VAL A 1 97 ? -18.906 -12.148 -13.781 1 96.25 97 VAL A C 1
ATOM 779 O O . VAL A 1 97 ? -18.203 -12.695 -14.641 1 96.25 97 VAL A O 1
ATOM 782 N N . PRO A 1 98 ? -20.109 -12.562 -13.555 1 95.69 98 PRO A N 1
ATOM 783 C CA . PRO A 1 98 ? -20.656 -13.672 -14.336 1 95.69 98 PRO A CA 1
ATOM 784 C C . PRO A 1 98 ? -21 -13.266 -15.773 1 95.69 98 PRO A C 1
ATOM 786 O O . PRO A 1 98 ? -21.188 -12.078 -16.062 1 95.69 98 PRO A O 1
ATOM 789 N N . LYS A 1 99 ? -21.109 -14.242 -16.609 1 93.81 99 LYS A N 1
ATOM 790 C CA . LYS A 1 99 ? -21.359 -14.047 -18.047 1 93.81 99 LYS A CA 1
ATOM 791 C C . LYS A 1 99 ? -22.656 -13.289 -18.281 1 93.81 99 LYS A C 1
ATOM 793 O O . LYS A 1 99 ? -22.75 -12.484 -19.203 1 93.81 99 LYS A O 1
ATOM 798 N N . ASP A 1 100 ? -23.578 -13.453 -17.406 1 92.31 100 ASP A N 1
ATOM 799 C CA . ASP A 1 100 ? -24.922 -12.914 -17.641 1 92.31 100 ASP A CA 1
ATOM 800 C C . ASP A 1 100 ? -25.047 -11.5 -17.078 1 92.31 100 ASP A C 1
ATOM 802 O O . ASP A 1 100 ? -26.125 -10.914 -17.094 1 92.31 100 ASP A O 1
ATOM 806 N N . GLU A 1 101 ? -23.984 -10.977 -16.547 1 93.94 101 GLU A N 1
ATOM 807 C CA . GLU A 1 101 ? -24.016 -9.609 -16.047 1 93.94 101 GLU A CA 1
ATOM 808 C C . GLU A 1 101 ? -23.828 -8.602 -17.188 1 93.94 101 GLU A C 1
ATOM 810 O O . GLU A 1 101 ? -22.781 -7.934 -17.25 1 93.94 101 GLU A O 1
ATOM 815 N N . HIS A 1 102 ? -24.828 -8.367 -17.938 1 93.44 102 HIS A N 1
ATOM 816 C CA . HIS A 1 102 ? -24.766 -7.57 -19.156 1 93.44 102 HIS A CA 1
ATOM 817 C C . HIS A 1 102 ? -24.469 -6.105 -18.844 1 93.44 102 HIS A C 1
ATOM 819 O O . HIS A 1 102 ? -23.766 -5.434 -19.609 1 93.44 102 HIS A O 1
ATOM 825 N N . LEU A 1 103 ? -24.922 -5.664 -17.75 1 94 103 LEU A N 1
ATOM 826 C CA . LEU A 1 103 ? -24.719 -4.273 -17.359 1 94 103 LEU A CA 1
ATOM 827 C C . LEU A 1 103 ? -23.234 -3.953 -17.188 1 94 103 LEU A C 1
ATOM 829 O O . LEU A 1 103 ? -22.812 -2.832 -17.469 1 94 103 LEU A O 1
ATOM 833 N N . TYR A 1 104 ? -22.484 -4.918 -16.781 1 95.12 104 TYR A N 1
ATOM 834 C CA . TYR A 1 104 ? -21.062 -4.719 -16.594 1 95.12 104 TYR A CA 1
ATOM 835 C C . TYR A 1 104 ? -20.359 -4.383 -17.906 1 95.12 104 TYR A C 1
ATOM 837 O O . TYR A 1 104 ? -19.516 -3.484 -17.953 1 95.12 104 TYR A O 1
ATOM 845 N N . PHE A 1 105 ? -20.719 -4.996 -18.938 1 94.5 105 PHE A N 1
ATOM 846 C CA . PHE A 1 105 ? -20.094 -4.797 -20.25 1 94.5 105 PHE A CA 1
ATOM 847 C C . PHE A 1 105 ? -20.531 -3.471 -20.859 1 94.5 105 PHE A C 1
ATOM 849 O O . PHE A 1 105 ? -19.75 -2.818 -21.547 1 94.5 105 PHE A O 1
ATOM 856 N N . ASP A 1 106 ? -21.703 -3.066 -20.516 1 93.19 106 ASP A N 1
ATOM 857 C CA . ASP A 1 106 ? -22.172 -1.761 -20.953 1 93.19 106 ASP A CA 1
ATOM 858 C C . ASP A 1 106 ? -21.391 -0.632 -20.297 1 93.19 106 ASP A C 1
ATOM 860 O O . ASP A 1 106 ? -21.109 0.385 -20.922 1 93.19 106 ASP A O 1
ATOM 864 N N . LYS A 1 107 ? -21.062 -0.891 -19.016 1 90.38 107 LYS A N 1
ATOM 865 C CA . LYS A 1 107 ? -20.422 0.153 -18.234 1 90.38 107 LYS A CA 1
ATOM 866 C C . LYS A 1 107 ? -18.922 0.156 -18.453 1 90.38 107 LYS A C 1
ATOM 868 O O . LYS A 1 107 ? -18.219 1.08 -18.016 1 90.38 107 LYS A O 1
ATOM 873 N N . ASN A 1 108 ? -18.391 -0.843 -19.141 1 91.44 108 ASN A N 1
ATOM 874 C CA . ASN A 1 108 ? -16.953 -0.962 -19.359 1 91.44 108 ASN A CA 1
ATOM 875 C C . ASN A 1 108 ? -16.625 -1.197 -20.828 1 91.44 108 ASN A C 1
ATOM 877 O O . ASN A 1 108 ? -16.016 -2.207 -21.188 1 91.44 108 ASN A O 1
ATOM 881 N N . PRO A 1 109 ? -16.906 -0.202 -21.641 1 91.94 109 PRO A N 1
ATOM 882 C CA . PRO A 1 109 ? -16.75 -0.382 -23.094 1 91.94 109 PRO A CA 1
ATOM 883 C C . PRO A 1 109 ? -15.289 -0.539 -23.5 1 91.94 109 PRO A C 1
ATOM 885 O O . PRO A 1 109 ? -14.992 -1.243 -24.469 1 91.94 109 PRO A O 1
ATOM 888 N N . SER A 1 110 ? -14.414 0.133 -22.812 1 91.06 110 SER A N 1
ATOM 889 C CA . SER A 1 110 ? -13 0.043 -23.156 1 91.06 110 SER A CA 1
ATOM 890 C C . SER A 1 110 ? -12.469 -1.375 -22.953 1 91.06 110 SER A C 1
ATOM 892 O O . SER A 1 110 ? -11.633 -1.84 -23.734 1 91.06 110 SER A O 1
ATOM 894 N N . LEU A 1 111 ? -12.93 -2.031 -21.953 1 94.12 111 LEU A N 1
ATOM 895 C CA . LEU A 1 111 ? -12.547 -3.422 -21.734 1 94.12 111 LEU A CA 1
ATOM 896 C C . LEU A 1 111 ? -13.109 -4.324 -22.828 1 94.12 111 LEU A C 1
ATOM 898 O O . LEU A 1 111 ? -12.414 -5.211 -23.328 1 94.12 111 LEU A O 1
ATOM 902 N N . VAL A 1 112 ? -14.344 -4.047 -23.234 1 94.19 112 VAL A N 1
ATOM 903 C CA . VAL A 1 112 ? -15.008 -4.812 -24.281 1 94.19 112 VAL A CA 1
ATOM 904 C C . VAL A 1 112 ? -14.234 -4.68 -25.594 1 94.19 112 VAL A C 1
ATOM 906 O O . VAL A 1 112 ? -14 -5.672 -26.281 1 94.19 112 VAL A O 1
ATOM 909 N N . GLU A 1 113 ? -13.883 -3.51 -25.844 1 94.31 113 GLU A N 1
ATOM 910 C CA . GLU A 1 113 ? -13.148 -3.242 -27.078 1 94.31 113 GLU A CA 1
ATOM 911 C C . GLU A 1 113 ? -11.812 -3.988 -27.094 1 94.31 113 GLU A C 1
ATOM 913 O O . GLU A 1 113 ? -11.422 -4.543 -28.125 1 94.31 113 GLU A O 1
ATOM 918 N N . ALA A 1 114 ? -11.156 -4.016 -26 1 93.81 114 ALA A N 1
ATOM 919 C CA . ALA A 1 114 ? -9.852 -4.668 -25.906 1 93.81 114 ALA A CA 1
ATOM 920 C C . ALA A 1 114 ? -9.984 -6.184 -26 1 93.81 114 ALA A C 1
ATOM 922 O O . ALA A 1 114 ? -9.102 -6.867 -26.516 1 93.81 114 ALA A O 1
ATOM 923 N N . ALA A 1 115 ? -11.086 -6.758 -25.531 1 94.94 115 ALA A N 1
ATOM 924 C CA . ALA A 1 115 ? -11.227 -8.203 -25.359 1 94.94 115 ALA A CA 1
ATOM 925 C C . ALA A 1 115 ? -11.977 -8.82 -26.531 1 94.94 115 ALA A C 1
ATOM 927 O O . ALA A 1 115 ? -11.977 -10.047 -26.703 1 94.94 115 ALA A O 1
ATOM 928 N N . LYS A 1 116 ? -12.594 -8.062 -27.422 1 93.31 116 LYS A N 1
ATOM 929 C CA . LYS A 1 116 ? -13.539 -8.539 -28.422 1 93.31 116 LYS A CA 1
ATOM 930 C C . LYS A 1 116 ? -12.867 -9.508 -29.391 1 93.31 116 LYS A C 1
ATOM 932 O O . LYS A 1 116 ? -13.5 -10.438 -29.891 1 93.31 116 LYS A O 1
ATOM 937 N N . ASP A 1 117 ? -11.633 -9.32 -29.594 1 91.69 117 ASP A N 1
ATOM 938 C CA . ASP A 1 117 ? -10.945 -10.148 -30.594 1 91.69 117 ASP A CA 1
ATOM 939 C C . ASP A 1 117 ? -10.398 -11.422 -29.953 1 91.69 117 ASP A C 1
ATOM 941 O O . ASP A 1 117 ? -9.992 -12.344 -30.656 1 91.69 117 ASP A O 1
ATOM 945 N N . THR A 1 118 ? -10.391 -11.508 -28.688 1 91.88 118 THR A N 1
ATOM 946 C CA . THR A 1 118 ? -9.734 -12.617 -28 1 91.88 118 THR A CA 1
ATOM 947 C C . THR A 1 118 ? -10.758 -13.5 -27.297 1 91.88 118 THR A C 1
ATOM 949 O O . THR A 1 118 ? -10.547 -14.703 -27.141 1 91.88 118 THR A O 1
ATOM 952 N N . CYS A 1 119 ? -11.82 -12.898 -26.906 1 92.81 119 CYS A N 1
ATOM 953 C CA . CYS A 1 119 ? -12.836 -13.609 -26.125 1 92.81 119 CYS A CA 1
ATOM 954 C C . CYS A 1 119 ? -14.211 -13.461 -26.75 1 92.81 119 CYS A C 1
ATOM 956 O O . CYS A 1 119 ? -14.469 -12.492 -27.469 1 92.81 119 CYS A O 1
ATOM 958 N N . ASN A 1 120 ? -14.984 -14.469 -26.5 1 91.94 120 ASN A N 1
ATOM 959 C CA . ASN A 1 120 ? -16.391 -14.375 -26.891 1 91.94 120 ASN A CA 1
ATOM 960 C C . ASN A 1 120 ? -17.219 -13.664 -25.828 1 91.94 120 ASN A C 1
ATOM 962 O O . ASN A 1 120 ? -17.547 -14.25 -24.797 1 91.94 120 ASN A O 1
ATOM 966 N N . LEU A 1 121 ? -17.625 -12.469 -26.109 1 91.5 121 LEU A N 1
ATOM 967 C CA . LEU A 1 121 ? -18.312 -11.656 -25.109 1 91.5 121 LEU A CA 1
ATOM 968 C C . LEU A 1 121 ? -19.828 -11.75 -25.297 1 91.5 121 LEU A C 1
ATOM 970 O O . LEU A 1 121 ? -20.312 -11.883 -26.422 1 91.5 121 LEU A O 1
ATOM 974 N N . PRO A 1 122 ? -20.625 -11.719 -24.312 1 92.31 122 PRO A N 1
ATOM 975 C CA . PRO A 1 122 ? -20.219 -11.578 -22.906 1 92.31 122 PRO A CA 1
ATOM 976 C C . PRO A 1 122 ? -19.641 -12.867 -22.312 1 92.31 122 PRO A C 1
ATOM 978 O O . PRO A 1 122 ? -19.953 -13.961 -22.797 1 92.31 122 PRO A O 1
ATOM 981 N N . THR A 1 123 ? -18.719 -12.75 -21.375 1 95.44 123 THR A N 1
ATOM 982 C CA . THR A 1 123 ? -18.109 -13.875 -20.688 1 95.44 123 THR A CA 1
ATOM 983 C C . THR A 1 123 ? -17.859 -13.555 -19.219 1 95.44 123 THR A C 1
ATOM 985 O O . THR A 1 123 ? -18.156 -12.445 -18.766 1 95.44 123 THR A O 1
ATOM 988 N N . SER A 1 124 ? -17.438 -14.539 -18.453 1 96.38 124 SER A N 1
ATOM 989 C CA . SER A 1 124 ? -17.109 -14.312 -17.047 1 96.38 124 SER A CA 1
ATOM 990 C C . SER A 1 124 ? -15.773 -13.586 -16.891 1 96.38 124 SER A C 1
ATOM 992 O O . SER A 1 124 ? -14.883 -13.742 -17.719 1 96.38 124 SER A O 1
ATOM 994 N N . ILE A 1 125 ? -15.68 -12.797 -15.844 1 96.81 125 ILE A N 1
ATOM 995 C CA . ILE A 1 125 ? -14.461 -12.047 -15.57 1 96.81 125 ILE A CA 1
ATOM 996 C C . ILE A 1 125 ? -14.062 -12.219 -14.109 1 96.81 125 ILE A C 1
ATOM 998 O O . ILE A 1 125 ? -14.906 -12.141 -13.219 1 96.81 125 ILE A O 1
ATOM 1002 N N . LEU A 1 126 ? -12.812 -12.531 -13.906 1 96.75 126 LEU A N 1
ATOM 1003 C CA . LEU A 1 126 ? -12.211 -12.477 -12.578 1 96.75 126 LEU A CA 1
ATOM 1004 C C . LEU A 1 126 ? -11.289 -11.273 -12.445 1 96.75 126 LEU A C 1
ATOM 1006 O O . LEU A 1 126 ? -10.336 -11.125 -13.219 1 96.75 126 LEU A O 1
ATOM 1010 N N . VAL A 1 127 ? -11.578 -10.414 -11.539 1 95.38 127 VAL A N 1
ATOM 1011 C CA . VAL A 1 127 ? -10.773 -9.219 -11.305 1 95.38 127 VAL A CA 1
ATOM 1012 C C . VAL A 1 127 ? -9.93 -9.406 -10.047 1 95.38 127 VAL A C 1
ATOM 1014 O O . VAL A 1 127 ? -10.453 -9.719 -8.977 1 95.38 127 VAL A O 1
ATOM 1017 N N . SER A 1 128 ? -8.633 -9.25 -10.18 1 94.75 128 SER A N 1
ATOM 1018 C CA . SER A 1 128 ? -7.699 -9.406 -9.07 1 94.75 128 SER A CA 1
ATOM 1019 C C . SER A 1 128 ? -6.582 -8.367 -9.133 1 94.75 128 SER A C 1
ATOM 1021 O O . SER A 1 128 ? -6.496 -7.602 -10.094 1 94.75 128 SER A O 1
ATOM 1023 N N . GLU A 1 129 ? -5.773 -8.289 -8.086 1 91.12 129 GLU A N 1
ATOM 1024 C CA . GLU A 1 129 ? -4.59 -7.43 -8.078 1 91.12 129 GLU A CA 1
ATOM 1025 C C . GLU A 1 129 ? -3.633 -7.793 -9.211 1 91.12 129 GLU A C 1
ATOM 1027 O O . GLU A 1 129 ? -3.391 -8.977 -9.469 1 91.12 129 GLU A O 1
ATOM 1032 N N . ARG A 1 130 ? -3.176 -6.746 -9.82 1 90.38 130 ARG A N 1
ATOM 1033 C CA . ARG A 1 130 ? -2.213 -6.957 -10.898 1 90.38 130 ARG A CA 1
ATOM 1034 C C . ARG A 1 130 ? -0.811 -7.18 -10.344 1 90.38 130 ARG A C 1
ATOM 1036 O O . ARG A 1 130 ? -0.328 -6.395 -9.531 1 90.38 130 ARG A O 1
ATOM 1043 N N . ILE A 1 131 ? -0.215 -8.281 -10.727 1 89.44 131 ILE A N 1
ATOM 1044 C CA . ILE A 1 131 ? 1.209 -8.477 -10.477 1 89.44 131 ILE A CA 1
ATOM 1045 C C . ILE A 1 131 ? 2.023 -7.66 -11.484 1 89.44 131 ILE A C 1
ATOM 1047 O O . ILE A 1 131 ? 1.906 -7.863 -12.695 1 89.44 131 ILE A O 1
ATOM 1051 N N . LEU A 1 132 ? 2.832 -6.809 -11 1 84.12 132 LEU A N 1
ATOM 1052 C CA . LEU A 1 132 ? 3.617 -5.973 -11.898 1 84.12 132 LEU A CA 1
ATOM 1053 C C . LEU A 1 132 ? 4.77 -6.762 -12.508 1 84.12 132 LEU A C 1
ATOM 1055 O O . LEU A 1 132 ? 5.387 -7.59 -11.828 1 84.12 132 LEU A O 1
ATOM 1059 N N . PRO A 1 133 ? 5.004 -6.457 -13.758 1 86.94 133 PRO A N 1
ATOM 1060 C CA . PRO A 1 133 ? 6.121 -7.145 -14.406 1 86.94 133 PRO A CA 1
ATOM 1061 C C . PRO A 1 133 ? 7.477 -6.762 -13.812 1 86.94 133 PRO A C 1
ATOM 1063 O O . PRO A 1 133 ? 7.578 -5.762 -13.094 1 86.94 133 PRO A O 1
ATOM 1066 N N . LEU A 1 134 ? 8.461 -7.609 -14.117 1 83.12 134 LEU A N 1
ATOM 1067 C CA . LEU A 1 134 ? 9.82 -7.25 -13.742 1 83.12 134 LEU A CA 1
ATOM 1068 C C . LEU A 1 134 ? 10.25 -5.965 -14.445 1 83.12 134 LEU A C 1
ATOM 1070 O O . LEU A 1 134 ? 9.852 -5.707 -15.578 1 83.12 134 LEU A O 1
ATOM 1074 N N . PRO A 1 135 ? 11.047 -5.219 -13.844 1 76.06 135 PRO A N 1
ATOM 1075 C CA . PRO A 1 135 ? 11.438 -3.92 -14.398 1 76.06 135 PRO A CA 1
ATOM 1076 C C . PRO A 1 135 ? 12.25 -4.047 -15.688 1 76.06 135 PRO A C 1
ATOM 1078 O O . PRO A 1 135 ? 12.836 -5.102 -15.953 1 76.06 135 PRO A O 1
ATOM 1081 N N . LYS A 1 136 ? 12.32 -2.994 -16.422 1 77.94 136 LYS A N 1
ATOM 1082 C CA . LYS A 1 136 ? 12.938 -2.965 -17.75 1 77.94 136 LYS A CA 1
ATOM 1083 C C . LYS A 1 136 ? 14.406 -3.389 -17.672 1 77.94 136 LYS A C 1
ATOM 1085 O O . LYS A 1 136 ? 14.867 -4.184 -18.5 1 77.94 136 LYS A O 1
ATOM 1090 N N . PRO A 1 137 ? 15.195 -2.883 -16.703 1 74.5 137 PRO A N 1
ATOM 1091 C CA . PRO A 1 137 ? 16.594 -3.32 -16.656 1 74.5 137 PRO A CA 1
ATOM 1092 C C . PRO A 1 137 ? 16.734 -4.836 -16.516 1 74.5 137 PRO A C 1
ATOM 1094 O O . PRO A 1 137 ? 17.641 -5.434 -17.094 1 74.5 137 PRO A O 1
ATOM 1097 N N . THR A 1 138 ? 15.852 -5.387 -15.75 1 80.31 138 THR A N 1
ATOM 1098 C CA . THR A 1 138 ? 15.867 -6.836 -15.586 1 80.31 138 THR A CA 1
ATOM 1099 C C . THR A 1 138 ? 15.539 -7.531 -16.906 1 80.31 138 THR A C 1
ATOM 1101 O O . THR A 1 138 ? 16.203 -8.492 -17.297 1 80.31 138 THR A O 1
ATOM 1104 N N . ARG A 1 139 ? 14.578 -7.027 -17.594 1 86.12 139 ARG A N 1
ATOM 1105 C CA . ARG A 1 139 ? 14.156 -7.605 -18.859 1 86.12 139 ARG A CA 1
ATOM 1106 C C . ARG A 1 139 ? 15.258 -7.5 -19.906 1 86.12 139 ARG A C 1
ATOM 1108 O O . ARG A 1 139 ? 15.523 -8.453 -20.641 1 86.12 139 ARG A O 1
ATOM 1115 N N . ASP A 1 140 ? 15.875 -6.379 -19.906 1 84 140 ASP A N 1
ATOM 1116 C CA . ASP A 1 140 ? 16.969 -6.168 -20.859 1 84 140 ASP A CA 1
ATOM 1117 C C . ASP A 1 140 ? 18.109 -7.16 -20.625 1 84 140 ASP A C 1
ATOM 1119 O O . ASP A 1 140 ? 18.656 -7.719 -21.578 1 84 140 ASP A O 1
ATOM 1123 N N . LEU A 1 141 ? 18.406 -7.387 -19.375 1 82.75 141 LEU A N 1
ATOM 1124 C CA . LEU A 1 141 ? 19.484 -8.312 -19.031 1 82.75 141 LEU A CA 1
ATOM 1125 C C . LEU A 1 141 ? 19.094 -9.75 -19.375 1 82.75 141 LEU A C 1
ATOM 1127 O O . LEU A 1 141 ? 19.938 -10.531 -19.812 1 82.75 141 LEU A O 1
ATOM 1131 N N . LEU A 1 142 ? 17.828 -10.094 -19.172 1 87.75 142 LEU A N 1
ATOM 1132 C CA . LEU A 1 142 ? 17.344 -11.43 -19.531 1 87.75 142 LEU A CA 1
ATOM 1133 C C . LEU A 1 142 ? 17.469 -11.656 -21.031 1 87.75 142 LEU A C 1
ATOM 1135 O O . LEU A 1 142 ? 17.875 -12.727 -21.484 1 87.75 142 LEU A O 1
ATOM 1139 N N . ILE A 1 143 ? 17.125 -10.664 -21.781 1 89 143 ILE A N 1
ATOM 1140 C CA . ILE A 1 143 ? 17.203 -10.758 -23.234 1 89 143 ILE A CA 1
ATOM 1141 C C . ILE A 1 143 ? 18.672 -10.875 -23.656 1 89 143 ILE A C 1
ATOM 1143 O O . ILE A 1 143 ? 19.016 -11.719 -24.484 1 89 143 ILE A O 1
ATOM 1147 N N . GLU A 1 144 ? 19.5 -10.055 -23.094 1 87.5 144 GLU A N 1
ATOM 1148 C CA . GLU A 1 144 ? 20.922 -10.062 -23.422 1 87.5 144 GLU A CA 1
ATOM 1149 C C . GLU A 1 144 ? 21.547 -11.43 -23.141 1 87.5 144 GLU A C 1
ATOM 1151 O O . GLU A 1 144 ? 22.375 -11.914 -23.922 1 87.5 144 GLU A O 1
ATOM 1156 N N . LYS A 1 145 ? 21.141 -12.055 -22.188 1 87.12 145 LYS A N 1
ATOM 1157 C CA . LYS A 1 145 ? 21.797 -13.289 -21.734 1 87.12 145 LYS A CA 1
ATOM 1158 C C . LYS A 1 145 ? 21.188 -14.5 -22.438 1 87.12 145 LYS A C 1
ATOM 1160 O O . LYS A 1 145 ? 21.906 -15.43 -22.812 1 87.12 145 LYS A O 1
ATOM 1165 N N . TYR A 1 146 ? 19.875 -14.539 -22.594 1 89.06 146 TYR A N 1
ATOM 1166 C CA . TYR A 1 146 ? 19.25 -15.805 -22.938 1 89.06 146 TYR A CA 1
ATOM 1167 C C . TYR A 1 146 ? 18.641 -15.75 -24.344 1 89.06 146 TYR A C 1
ATOM 1169 O O . TYR A 1 146 ? 18.297 -16.781 -24.906 1 89.06 146 TYR A O 1
ATOM 1177 N N . CYS A 1 147 ? 18.469 -14.602 -24.828 1 89.12 147 CYS A N 1
ATOM 1178 C CA . CYS A 1 147 ? 17.906 -14.469 -26.172 1 89.12 147 CYS A CA 1
ATOM 1179 C C . CYS A 1 147 ? 18.984 -14.68 -27.234 1 89.12 147 CYS A C 1
ATOM 1181 O O . CYS A 1 147 ? 20.094 -14.156 -27.109 1 89.12 147 CYS A O 1
ATOM 1183 N N . PRO A 1 148 ? 18.688 -15.375 -28.25 1 88.5 148 PRO A N 1
ATOM 1184 C CA . PRO A 1 148 ? 19.641 -15.508 -29.344 1 88.5 148 PRO A CA 1
ATOM 1185 C C . PRO A 1 148 ? 20 -14.164 -29.984 1 88.5 148 PRO A C 1
ATOM 1187 O O . PRO A 1 148 ? 19.125 -13.305 -30.141 1 88.5 148 PRO A O 1
ATOM 1190 N N . PRO A 1 149 ? 21.156 -14.031 -30.359 1 88.44 149 PRO A N 1
ATOM 1191 C CA . PRO A 1 149 ? 21.641 -12.742 -30.875 1 88.44 149 PRO A CA 1
ATOM 1192 C C . PRO A 1 149 ? 20.875 -12.266 -32.094 1 88.44 149 PRO A C 1
ATOM 1194 O O . PRO A 1 149 ? 20.672 -11.062 -32.281 1 88.44 149 PRO A O 1
ATOM 1197 N N . GLN A 1 150 ? 20.391 -13.148 -32.906 1 89.12 150 GLN A N 1
ATOM 1198 C CA . GLN A 1 150 ? 19.75 -12.789 -34.156 1 89.12 150 GLN A CA 1
ATOM 1199 C C . GLN A 1 150 ? 18.422 -12.086 -33.938 1 89.12 150 GLN A C 1
ATOM 1201 O O . GLN A 1 150 ? 17.969 -11.297 -34.75 1 89.12 150 GLN A O 1
ATOM 1206 N N . VAL A 1 151 ? 17.812 -12.359 -32.781 1 90.19 151 VAL A N 1
ATOM 1207 C CA . VAL A 1 151 ? 16.469 -11.828 -32.594 1 90.19 151 VAL A CA 1
ATOM 1208 C C . VAL A 1 151 ? 16.453 -10.906 -31.359 1 90.19 151 VAL A C 1
ATOM 1210 O O . VAL A 1 151 ? 15.383 -10.586 -30.828 1 90.19 151 VAL A O 1
ATOM 1213 N N . LYS A 1 152 ? 17.578 -10.453 -30.906 1 90.44 152 LYS A N 1
ATOM 1214 C CA . LYS A 1 152 ? 17.672 -9.648 -29.703 1 90.44 152 LYS A CA 1
ATOM 1215 C C . LYS A 1 152 ? 16.984 -8.305 -29.875 1 90.44 152 LYS A C 1
ATOM 1217 O O . LYS A 1 152 ? 16.219 -7.871 -29 1 90.44 152 LYS A O 1
ATOM 1222 N N . GLN A 1 153 ? 17.266 -7.734 -30.984 1 90.75 153 GLN A N 1
ATOM 1223 C CA . GLN A 1 153 ? 16.672 -6.422 -31.219 1 90.75 153 GLN A CA 1
ATOM 1224 C C . GLN A 1 153 ? 15.148 -6.504 -31.312 1 90.75 153 GLN A C 1
ATOM 1226 O O . GLN A 1 153 ? 14.445 -5.645 -30.781 1 90.75 153 GLN A O 1
ATOM 1231 N N . THR A 1 154 ? 14.711 -7.52 -31.969 1 90.31 154 THR A N 1
ATOM 1232 C CA . THR A 1 154 ? 13.273 -7.738 -32.062 1 90.31 154 THR A CA 1
ATOM 1233 C C . THR A 1 154 ? 12.664 -7.98 -30.688 1 90.31 154 THR A C 1
ATOM 1235 O O . THR A 1 154 ? 11.586 -7.461 -30.375 1 90.31 154 THR A O 1
ATOM 1238 N N . ALA A 1 155 ? 13.352 -8.711 -29.828 1 90.5 155 ALA A N 1
ATOM 1239 C CA . ALA A 1 155 ? 12.875 -9.023 -28.484 1 90.5 155 ALA A CA 1
ATOM 1240 C C . ALA A 1 155 ? 12.82 -7.773 -27.625 1 90.5 155 ALA A C 1
ATOM 1242 O O . ALA A 1 155 ? 11.898 -7.613 -26.812 1 90.5 155 ALA A O 1
ATOM 1243 N N . LEU A 1 156 ? 13.742 -6.902 -27.812 1 90 156 LEU A N 1
ATOM 1244 C CA . LEU A 1 156 ? 13.812 -5.676 -27.016 1 90 156 LEU A CA 1
ATOM 1245 C C . LEU A 1 156 ? 12.656 -4.746 -27.359 1 90 156 LEU A C 1
ATOM 1247 O O . LEU A 1 156 ? 12.188 -4 -26.5 1 90 156 LEU A O 1
ATOM 1251 N N . ASN A 1 157 ? 12.18 -4.898 -28.547 1 87.88 157 ASN A N 1
ATOM 1252 C CA . ASN A 1 157 ? 11.148 -3.969 -29.016 1 87.88 157 ASN A CA 1
ATOM 1253 C C . ASN A 1 157 ? 9.766 -4.598 -28.969 1 87.88 157 ASN A C 1
ATOM 1255 O O . ASN A 1 157 ? 8.766 -3.934 -29.25 1 87.88 157 ASN A O 1
ATOM 1259 N N . ASP A 1 158 ? 9.711 -5.824 -28.641 1 88.06 158 ASP A N 1
ATOM 1260 C CA . ASP A 1 158 ? 8.43 -6.52 -28.578 1 88.06 158 ASP A CA 1
ATOM 1261 C C . ASP A 1 158 ? 7.617 -6.059 -27.359 1 88.06 158 ASP A C 1
ATOM 1263 O O . ASP A 1 158 ? 8.016 -6.277 -26.219 1 88.06 158 ASP A O 1
ATOM 1267 N N . VAL A 1 159 ? 6.445 -5.531 -27.594 1 85 159 VAL A N 1
ATOM 1268 C CA . VAL A 1 159 ? 5.582 -4.977 -26.547 1 85 159 VAL A CA 1
ATOM 1269 C C . VAL A 1 159 ? 5.152 -6.082 -25.594 1 85 159 VAL A C 1
ATOM 1271 O O . VAL A 1 159 ? 5 -5.84 -24.391 1 85 159 VAL A O 1
ATOM 1274 N N . ALA A 1 160 ? 5.094 -7.242 -26.078 1 86 160 ALA A N 1
ATOM 1275 C CA . ALA A 1 160 ? 4.66 -8.367 -25.25 1 86 160 ALA A CA 1
ATOM 1276 C C . ALA A 1 160 ? 5.68 -8.664 -24.156 1 86 160 ALA A C 1
ATOM 1278 O O . ALA A 1 160 ? 5.32 -9.148 -23.078 1 86 160 ALA A O 1
ATOM 1279 N N . ASN A 1 161 ? 6.926 -8.289 -24.422 1 90.38 161 ASN A N 1
ATOM 1280 C CA . ASN A 1 161 ? 7.992 -8.578 -23.469 1 90.38 161 ASN A CA 1
ATOM 1281 C C . ASN A 1 161 ? 7.98 -7.602 -22.297 1 90.38 161 ASN A C 1
ATOM 1283 O O . ASN A 1 161 ? 8.695 -7.793 -21.312 1 90.38 161 ASN A O 1
ATOM 1287 N N . LYS A 1 162 ? 7.059 -6.656 -22.359 1 87.06 162 LYS A N 1
ATOM 1288 C CA . LYS A 1 162 ? 6.91 -5.727 -21.234 1 87.06 162 LYS A CA 1
ATOM 1289 C C . LYS A 1 162 ? 6.227 -6.402 -20.047 1 87.06 162 LYS A C 1
ATOM 1291 O O . LYS A 1 162 ? 6.441 -6.012 -18.906 1 87.06 162 LYS A O 1
ATOM 1296 N N . ASP A 1 163 ? 5.422 -7.34 -20.328 1 90.12 163 ASP A N 1
ATOM 1297 C CA . ASP A 1 163 ? 4.684 -8.055 -19.281 1 90.12 163 ASP A CA 1
ATOM 1298 C C . ASP A 1 163 ? 5.43 -9.32 -18.859 1 90.12 163 ASP A C 1
ATOM 1300 O O . ASP A 1 163 ? 4.879 -10.422 -18.922 1 90.12 163 ASP A O 1
ATOM 1304 N N . CYS A 1 164 ? 6.594 -9.086 -18.312 1 90.94 164 CYS A N 1
ATOM 1305 C CA . CYS A 1 164 ? 7.516 -10.18 -18.016 1 90.94 164 CYS A CA 1
ATOM 1306 C C . CYS A 1 164 ? 7.336 -10.664 -16.578 1 90.94 164 CYS A C 1
ATOM 1308 O O . CYS A 1 164 ? 7.578 -9.922 -15.633 1 90.94 164 CYS A O 1
ATOM 1310 N N . LEU A 1 165 ? 6.863 -11.867 -16.484 1 92.75 165 LEU A N 1
ATOM 1311 C CA . LEU A 1 165 ? 6.934 -12.656 -15.258 1 92.75 165 LEU A CA 1
ATOM 1312 C C . LEU A 1 165 ? 7.801 -13.891 -15.461 1 92.75 165 LEU A C 1
ATOM 1314 O O . LEU A 1 165 ? 7.711 -14.555 -16.5 1 92.75 165 LEU A O 1
ATOM 1318 N N . VAL A 1 166 ? 8.617 -14.18 -14.523 1 92.94 166 VAL A N 1
ATOM 1319 C CA . VAL A 1 166 ? 9.516 -15.32 -14.664 1 92.94 166 VAL A CA 1
ATOM 1320 C C . VAL A 1 166 ? 8.969 -16.516 -13.875 1 92.94 166 VAL A C 1
ATOM 1322 O O . VAL A 1 166 ? 8.562 -16.359 -12.719 1 92.94 166 VAL A O 1
ATOM 1325 N N . ARG A 1 167 ? 8.922 -17.625 -14.523 1 95.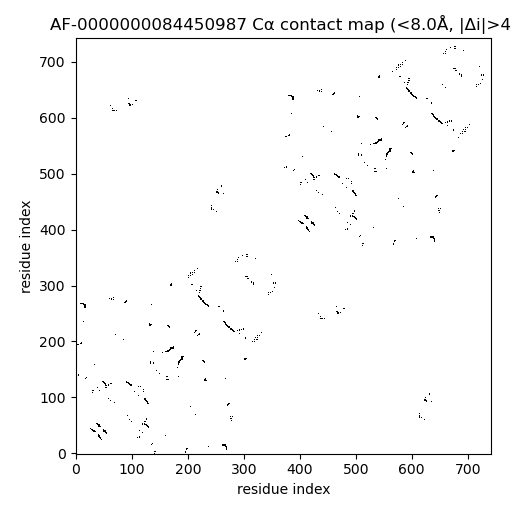88 167 ARG A N 1
ATOM 1326 C CA . ARG A 1 167 ? 8.5 -18.859 -13.883 1 95.88 167 ARG A CA 1
ATOM 1327 C C . ARG A 1 167 ? 9.711 -19.688 -13.453 1 95.88 167 ARG A C 1
ATOM 1329 O O . ARG A 1 167 ? 10.352 -20.344 -14.273 1 95.88 167 ARG A O 1
ATOM 1336 N N . PRO A 1 168 ? 10.031 -19.688 -12.156 1 96.12 168 PRO A N 1
ATOM 1337 C CA . PRO A 1 168 ? 11.172 -20.484 -11.68 1 96.12 168 PRO A CA 1
ATOM 1338 C C . PRO A 1 168 ? 10.852 -21.969 -11.555 1 96.12 168 PRO A C 1
ATOM 1340 O O . PRO A 1 168 ? 10.094 -22.359 -10.672 1 96.12 168 PRO A O 1
ATOM 1343 N N . TYR A 1 169 ? 11.477 -22.766 -12.375 1 97.12 169 TYR A N 1
ATOM 1344 C CA . TYR A 1 169 ? 11.266 -24.219 -12.398 1 97.12 169 TYR A CA 1
ATOM 1345 C C . TYR A 1 169 ? 12.375 -24.938 -11.641 1 97.12 169 TYR A C 1
ATOM 1347 O O . TYR A 1 169 ? 13.359 -25.375 -12.242 1 97.12 169 TYR A O 1
ATOM 1355 N N . LEU A 1 170 ? 12.164 -25.172 -10.391 1 97.5 170 LEU A N 1
ATOM 1356 C CA . LEU A 1 170 ? 13.172 -25.828 -9.555 1 97.5 170 LEU A CA 1
ATOM 1357 C C . LEU A 1 170 ? 13.234 -27.312 -9.852 1 97.5 170 LEU A C 1
ATOM 1359 O O . LEU A 1 170 ? 14.219 -27.984 -9.5 1 97.5 170 LEU A O 1
ATOM 1363 N N . GLY A 1 171 ? 12.188 -27.891 -10.43 1 97.12 171 GLY A N 1
ATOM 1364 C CA . GLY A 1 171 ? 12.117 -29.312 -10.719 1 97.12 171 GLY A CA 1
ATOM 1365 C C . GLY A 1 171 ? 12.625 -29.672 -12.102 1 97.12 171 GLY A C 1
ATOM 1366 O O . GLY A 1 171 ? 12.484 -30.812 -12.555 1 97.12 171 GLY A O 1
ATOM 1367 N N . SER A 1 172 ? 13.102 -28.688 -12.82 1 95.69 172 SER A N 1
ATOM 1368 C CA . SER A 1 172 ? 13.664 -28.875 -14.156 1 95.69 172 SER A CA 1
ATOM 1369 C C . SER A 1 172 ? 15.078 -28.328 -14.242 1 95.69 172 SER A C 1
ATOM 1371 O O . SER A 1 172 ? 15.297 -27.125 -14.086 1 95.69 172 SER A O 1
ATOM 1373 N N . LEU A 1 173 ? 16.031 -29.188 -14.438 1 93.56 173 LEU A N 1
ATOM 1374 C CA . LEU A 1 173 ? 17.438 -28.781 -14.484 1 93.56 173 LEU A CA 1
ATOM 1375 C C . LEU A 1 173 ? 17.719 -27.953 -15.719 1 93.56 173 LEU A C 1
ATOM 1377 O O . LEU A 1 173 ? 18.234 -26.828 -15.617 1 93.56 173 LEU A O 1
ATOM 1381 N N . LYS A 1 174 ? 17.375 -28.516 -16.906 1 89.88 174 LYS A N 1
ATOM 1382 C CA . LYS A 1 174 ? 17.609 -27.812 -18.156 1 89.88 174 LYS A CA 1
ATOM 1383 C C . LYS A 1 174 ? 16.328 -27.781 -19 1 89.88 174 LYS A C 1
ATOM 1385 O O . LYS A 1 174 ? 15.586 -28.766 -19.062 1 89.88 174 LYS A O 1
ATOM 1390 N N . GLY A 1 175 ? 16 -26.609 -19.391 1 80.31 175 GLY A N 1
ATOM 1391 C CA . GLY A 1 175 ? 14.852 -26.484 -20.281 1 80.31 175 GLY A CA 1
ATOM 1392 C C . GLY A 1 175 ? 15.18 -26.781 -21.719 1 80.31 175 GLY A C 1
ATOM 1393 O O . GLY A 1 175 ? 16.344 -26.953 -22.078 1 80.31 175 GLY A O 1
ATOM 1394 N N . ARG A 1 176 ? 14.094 -27.125 -22.453 1 71.06 176 ARG A N 1
ATOM 1395 C CA . ARG A 1 176 ? 14.297 -27.328 -23.891 1 71.06 176 ARG A CA 1
ATOM 1396 C C . ARG A 1 176 ? 14.531 -26 -24.609 1 71.06 176 ARG A C 1
ATOM 1398 O O . ARG A 1 176 ? 13.922 -24.984 -24.25 1 71.06 176 ARG A O 1
ATOM 1405 N N . GLN A 1 177 ? 15.695 -25.844 -25.156 1 63.12 177 GLN A N 1
ATOM 1406 C CA . GLN A 1 177 ? 15.992 -24.641 -25.922 1 63.12 177 GLN A CA 1
ATOM 1407 C C . GLN A 1 177 ? 14.984 -24.438 -27.047 1 63.12 177 GLN A C 1
ATOM 1409 O O . GLN A 1 177 ? 14.812 -25.312 -27.906 1 63.12 177 GLN A O 1
ATOM 1414 N N . GLY A 1 178 ? 13.898 -23.688 -26.766 1 59.69 178 GLY A N 1
ATOM 1415 C CA . GLY A 1 178 ? 12.969 -23.469 -27.859 1 59.69 178 GLY A CA 1
ATOM 1416 C C . GLY A 1 178 ? 13.453 -22.438 -28.859 1 59.69 178 GLY A C 1
ATOM 1417 O O . GLY A 1 178 ? 14.414 -21.703 -28.594 1 59.69 178 GLY A O 1
ATOM 1418 N N . ARG A 1 179 ? 12.953 -22.5 -30.141 1 62.03 179 ARG A N 1
ATOM 1419 C CA . ARG A 1 179 ? 13.281 -21.625 -31.266 1 62.03 179 ARG A CA 1
ATOM 1420 C C . ARG A 1 179 ? 12.812 -20.188 -31 1 62.03 179 ARG A C 1
ATOM 1422 O O . ARG A 1 179 ? 13.375 -19.25 -31.547 1 62.03 179 ARG A O 1
ATOM 1429 N N . PHE A 1 180 ? 11.82 -20.031 -30.125 1 76.5 180 PHE A N 1
ATOM 1430 C CA . PHE A 1 180 ? 11.25 -18.703 -29.953 1 76.5 180 PHE A CA 1
ATOM 1431 C C . PHE A 1 180 ? 11.477 -18.188 -28.547 1 76.5 180 PHE A C 1
ATOM 1433 O O . PHE A 1 180 ? 11.25 -18.922 -27.578 1 76.5 180 PHE A O 1
ATOM 1440 N N . PHE A 1 181 ? 12.062 -16.984 -28.5 1 85.06 181 PHE A N 1
ATOM 1441 C CA . PHE A 1 181 ? 12.328 -16.359 -27.219 1 85.06 181 PHE A CA 1
ATOM 1442 C C . PHE A 1 181 ? 11.195 -15.414 -26.828 1 85.06 181 PHE A C 1
ATOM 1444 O O . PHE A 1 181 ? 10.734 -14.625 -27.656 1 85.06 181 PHE A O 1
ATOM 1451 N N . SER A 1 182 ? 10.656 -15.562 -25.734 1 88.25 182 SER A N 1
ATOM 1452 C CA . SER A 1 182 ? 9.633 -14.68 -25.188 1 88.25 182 SER A CA 1
ATOM 1453 C C . SER A 1 182 ? 9.805 -14.5 -23.688 1 88.25 182 SER A C 1
ATOM 1455 O O . SER A 1 182 ? 10.125 -15.453 -22.984 1 88.25 182 SER A O 1
ATOM 1457 N N . LEU A 1 183 ? 9.609 -13.242 -23.266 1 90.44 183 LEU A N 1
ATOM 1458 C CA . LEU A 1 183 ? 9.672 -12.984 -21.844 1 90.44 183 LEU A CA 1
ATOM 1459 C C . LEU A 1 183 ? 8.297 -13.148 -21.203 1 90.4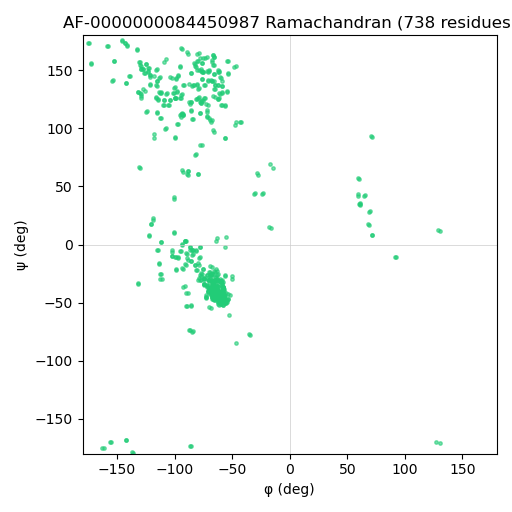4 183 LEU A C 1
ATOM 1461 O O . LEU A 1 183 ? 8.172 -13.094 -19.969 1 90.44 183 LEU A O 1
ATOM 1465 N N . ARG A 1 184 ? 7.391 -13.328 -22.141 1 86 184 ARG A N 1
ATOM 1466 C CA . ARG A 1 184 ? 6.074 -13.625 -21.578 1 86 184 ARG A CA 1
ATOM 1467 C C . ARG A 1 184 ? 6.039 -15.023 -20.984 1 86 184 ARG A C 1
ATOM 1469 O O . ARG A 1 184 ? 6.156 -16.016 -21.703 1 86 184 ARG A O 1
ATOM 1476 N N . ASN A 1 185 ? 5.973 -15.18 -19.734 1 81.75 185 ASN A N 1
ATOM 1477 C CA . ASN A 1 185 ? 6.012 -16.453 -19.016 1 81.75 185 ASN A CA 1
ATOM 1478 C C . ASN A 1 185 ? 7.367 -17.141 -19.172 1 81.75 185 ASN A C 1
ATOM 1480 O O . ASN A 1 185 ? 7.438 -18.312 -19.547 1 81.75 185 ASN A O 1
ATOM 1484 N N . PHE A 1 186 ? 8.375 -16.438 -19.078 1 90.25 186 PHE A N 1
ATOM 1485 C CA . PHE A 1 186 ? 9.742 -16.938 -19.219 1 90.25 186 PHE A CA 1
ATOM 1486 C C . PHE A 1 186 ? 10.039 -18.016 -18.188 1 90.25 186 PHE A C 1
ATOM 1488 O O . PHE A 1 186 ? 9.977 -17.75 -16.984 1 90.25 186 PHE A O 1
ATOM 1495 N N . LYS A 1 187 ? 10.359 -19.156 -18.719 1 94 187 LYS A N 1
ATOM 1496 C CA . LYS A 1 187 ? 10.695 -20.281 -17.844 1 94 187 LYS A CA 1
ATOM 1497 C C . LYS A 1 187 ? 12.18 -20.266 -17.484 1 94 187 LYS A C 1
ATOM 1499 O O . LYS A 1 187 ? 13.039 -20.25 -18.375 1 94 187 LYS A O 1
ATOM 1504 N N . MET A 1 188 ? 12.43 -20.219 -16.25 1 93.06 188 MET A N 1
ATOM 1505 C CA . MET A 1 188 ? 13.805 -20.266 -15.773 1 93.06 188 MET A CA 1
ATOM 1506 C C . MET A 1 188 ? 14.094 -21.578 -15.062 1 93.06 188 MET A C 1
ATOM 1508 O O . MET A 1 188 ? 13.484 -21.891 -14.039 1 93.06 188 MET A O 1
ATOM 1512 N N . HIS A 1 189 ? 15.023 -22.266 -15.578 1 95.31 189 HIS A N 1
ATOM 1513 C CA . HIS A 1 189 ? 15.336 -23.594 -15.062 1 95.31 189 HIS A CA 1
ATOM 1514 C C . HIS A 1 189 ? 16.453 -23.547 -14.031 1 95.31 189 HIS A C 1
ATOM 1516 O O . HIS A 1 189 ? 17.094 -22.5 -13.859 1 95.31 189 HIS A O 1
ATOM 1522 N N . LEU A 1 190 ? 16.656 -24.609 -13.359 1 94.75 190 LEU A N 1
ATOM 1523 C CA . LEU A 1 190 ? 17.547 -24.672 -12.195 1 94.75 190 LEU A CA 1
ATOM 1524 C C . LEU A 1 190 ? 18.969 -24.297 -12.57 1 94.75 190 LEU A C 1
ATOM 1526 O O . LEU A 1 190 ? 19.641 -23.578 -11.82 1 94.75 190 LEU A O 1
ATOM 1530 N N . GLU A 1 191 ? 19.469 -24.734 -13.648 1 92 191 GLU A N 1
ATOM 1531 C CA . GLU A 1 191 ? 20.828 -24.422 -14.07 1 92 191 GLU A CA 1
ATOM 1532 C C . GLU A 1 191 ? 21 -22.906 -14.289 1 92 191 GLU A C 1
ATOM 1534 O O . GLU A 1 191 ? 22.047 -22.344 -13.969 1 92 191 GLU A O 1
ATOM 1539 N N . GLN A 1 192 ? 20.031 -22.312 -14.906 1 89.69 192 GLN A N 1
ATOM 1540 C CA . GLN A 1 192 ? 20.078 -20.859 -15.117 1 89.69 192 GLN A CA 1
ATOM 1541 C C . GLN A 1 192 ? 20.078 -20.109 -13.789 1 89.69 192 GLN A C 1
ATOM 1543 O O . GLN A 1 192 ? 20.812 -19.125 -13.633 1 89.69 192 GLN A O 1
ATOM 1548 N N . MET A 1 193 ? 19.312 -20.578 -12.859 1 91.62 193 MET A N 1
ATOM 1549 C CA . MET A 1 193 ? 19.25 -19.953 -11.539 1 91.62 193 MET A CA 1
ATOM 1550 C C . MET A 1 193 ? 20.578 -20.094 -10.812 1 91.62 193 MET A C 1
ATOM 1552 O O . MET A 1 193 ? 21.031 -19.156 -10.148 1 91.62 193 MET A O 1
ATOM 1556 N N . ALA A 1 194 ? 21.125 -21.234 -10.953 1 89.38 194 ALA A N 1
ATOM 1557 C CA . ALA A 1 194 ? 22.438 -21.469 -10.344 1 89.38 194 ALA A CA 1
ATOM 1558 C C . ALA A 1 194 ? 23.5 -20.578 -10.977 1 89.38 194 ALA A C 1
ATOM 1560 O O . ALA A 1 194 ? 24.359 -20.047 -10.273 1 89.38 194 ALA A O 1
ATOM 1561 N N . GLU A 1 195 ? 23.406 -20.531 -12.305 1 87.44 195 GLU A N 1
ATOM 1562 C CA . GLU A 1 195 ? 24.344 -19.688 -13.023 1 87.44 195 GLU A CA 1
ATOM 1563 C C . GLU A 1 195 ? 24.25 -18.234 -12.547 1 87.44 195 GLU A C 1
ATOM 1565 O O . GLU A 1 195 ? 25.281 -17.547 -12.445 1 87.44 195 GLU A O 1
ATOM 1570 N N . LEU A 1 196 ? 23.062 -17.812 -12.242 1 87.19 196 LEU A N 1
ATOM 1571 C CA . LEU A 1 196 ? 22.828 -16.453 -11.789 1 87.19 196 LEU A CA 1
ATOM 1572 C C . LEU A 1 196 ? 23.062 -16.344 -10.281 1 87.19 196 LEU A C 1
ATOM 1574 O O . LEU A 1 196 ? 22.938 -15.25 -9.719 1 87.19 196 LEU A O 1
ATOM 1578 N N . GLN A 1 197 ? 23.328 -17.469 -9.641 1 87.81 197 GLN A N 1
ATOM 1579 C CA . GLN A 1 197 ? 23.578 -17.531 -8.211 1 87.81 197 GLN A CA 1
ATOM 1580 C C . GLN A 1 197 ? 22.375 -17.031 -7.414 1 87.81 197 GLN A C 1
ATOM 1582 O O . GLN A 1 197 ? 22.531 -16.281 -6.449 1 87.81 197 GLN A O 1
ATOM 1587 N N . LEU A 1 198 ? 21.219 -17.312 -7.93 1 88.62 198 LEU A N 1
ATOM 1588 C CA . LEU A 1 198 ? 20.016 -17.016 -7.156 1 88.62 198 LEU A CA 1
ATOM 1589 C C . LEU A 1 198 ? 19.938 -17.891 -5.91 1 88.62 198 LEU A C 1
ATOM 1591 O O . LEU A 1 198 ? 20.578 -18.953 -5.855 1 88.62 198 LEU A O 1
ATOM 1595 N N . ASP A 1 199 ? 19.281 -17.453 -4.938 1 90.44 199 ASP A N 1
ATOM 1596 C CA . ASP A 1 199 ? 19.109 -18.234 -3.709 1 90.44 199 ASP A CA 1
ATOM 1597 C C . ASP A 1 199 ? 18.078 -19.344 -3.891 1 90.44 199 ASP A C 1
ATOM 1599 O O . ASP A 1 199 ? 16.922 -19.188 -3.486 1 90.44 199 ASP A O 1
ATOM 1603 N N . ILE A 1 200 ? 18.531 -20.422 -4.367 1 93.38 200 ILE A N 1
ATOM 1604 C CA . ILE A 1 200 ? 17.688 -21.562 -4.699 1 93.38 200 ILE A CA 1
ATOM 1605 C C . ILE A 1 200 ? 17.031 -22.109 -3.432 1 93.38 200 ILE A C 1
ATOM 1607 O O . ILE A 1 200 ? 15.883 -22.547 -3.453 1 93.38 200 ILE A O 1
ATOM 1611 N N . LYS A 1 201 ? 17.734 -22.062 -2.363 1 93.75 201 LYS A N 1
ATOM 1612 C CA . LYS A 1 201 ? 17.203 -22.547 -1.093 1 93.75 201 LYS A CA 1
ATOM 1613 C C . LYS A 1 201 ? 16.016 -21.703 -0.646 1 93.75 201 LYS A C 1
ATOM 1615 O O . LYS A 1 201 ? 15 -22.234 -0.193 1 93.75 201 LYS A O 1
ATOM 1620 N N . GLU A 1 202 ? 16.125 -20.469 -0.821 1 93.62 202 GLU A N 1
ATOM 1621 C CA . GLU A 1 202 ? 15.031 -19.578 -0.445 1 93.62 202 GLU A CA 1
ATOM 1622 C C . GLU A 1 202 ? 13.805 -19.828 -1.315 1 93.62 202 GLU A C 1
ATOM 1624 O O . GLU A 1 202 ? 12.672 -19.844 -0.814 1 93.62 202 GLU A O 1
ATOM 1629 N N . LEU A 1 203 ? 14.078 -19.969 -2.592 1 94.75 203 LEU A N 1
ATOM 1630 C CA . LEU A 1 203 ? 12.969 -20.219 -3.504 1 94.75 203 LEU A CA 1
ATOM 1631 C C . LEU A 1 203 ? 12.266 -21.531 -3.145 1 94.75 203 LEU A C 1
ATOM 1633 O O . LEU A 1 203 ? 11.039 -21.578 -3.049 1 94.75 203 LEU A O 1
ATOM 1637 N N . ALA A 1 204 ? 13.047 -22.516 -2.908 1 97.12 204 ALA A N 1
ATOM 1638 C CA . ALA A 1 204 ? 12.5 -23.812 -2.547 1 97.12 204 ALA A CA 1
ATOM 1639 C C . ALA A 1 204 ? 11.727 -23.75 -1.232 1 97.12 204 ALA A C 1
ATOM 1641 O O . ALA A 1 204 ? 10.641 -24.312 -1.115 1 97.12 204 ALA A O 1
ATOM 1642 N N . GLY A 1 205 ? 12.336 -23.109 -0.321 1 96.75 205 GLY A N 1
ATOM 1643 C CA . GLY A 1 205 ? 11.695 -22.969 0.976 1 96.75 205 GLY A CA 1
ATOM 1644 C C . GLY A 1 205 ? 10.391 -22.203 0.913 1 96.75 205 GLY A C 1
ATOM 1645 O O . GLY A 1 205 ? 9.398 -22.594 1.539 1 96.75 205 GLY A O 1
ATOM 1646 N N . LYS A 1 206 ? 10.359 -21.109 0.178 1 95.56 206 LYS A N 1
ATOM 1647 C CA . LYS A 1 206 ? 9.156 -20.297 0.013 1 95.56 206 LYS A CA 1
ATOM 1648 C C . LYS A 1 206 ? 8.047 -21.109 -0.66 1 95.56 206 LYS A C 1
ATOM 1650 O O . LYS A 1 206 ? 6.879 -21.031 -0.258 1 95.56 206 LYS A O 1
ATOM 1655 N N . MET A 1 207 ? 8.422 -21.859 -1.646 1 97.31 207 MET A N 1
ATOM 1656 C CA . MET A 1 207 ? 7.43 -22.688 -2.33 1 97.31 207 MET A CA 1
ATOM 1657 C C . MET A 1 207 ? 6.895 -23.766 -1.403 1 97.31 207 MET A C 1
ATOM 1659 O O . MET A 1 207 ? 5.703 -24.078 -1.434 1 97.31 207 MET A O 1
ATOM 1663 N N . ALA A 1 208 ? 7.801 -24.281 -0.6 1 97.88 208 ALA A N 1
ATOM 1664 C CA . ALA A 1 208 ? 7.41 -25.312 0.363 1 97.88 208 ALA A CA 1
ATOM 1665 C C . ALA A 1 208 ? 6.383 -24.766 1.353 1 97.88 208 ALA A C 1
ATOM 1667 O O . ALA A 1 208 ? 5.359 -25.406 1.601 1 97.88 208 ALA A O 1
ATOM 1668 N N . THR A 1 209 ? 6.656 -23.672 1.892 1 97.38 209 THR A N 1
ATOM 1669 C CA . THR A 1 209 ? 5.754 -23.047 2.85 1 97.38 209 THR A CA 1
ATOM 1670 C C . THR A 1 209 ? 4.41 -22.734 2.199 1 97.38 209 THR A C 1
ATOM 1672 O O . THR A 1 209 ? 3.355 -22.953 2.801 1 97.38 209 THR A O 1
ATOM 1675 N N . ALA A 1 210 ? 4.473 -22.203 0.991 1 97.56 210 ALA A N 1
ATOM 1676 C CA . ALA A 1 210 ? 3.242 -21.906 0.261 1 97.56 210 ALA A CA 1
ATOM 1677 C C . ALA A 1 210 ? 2.398 -23.156 0.062 1 97.56 210 ALA A C 1
ATOM 1679 O O . ALA A 1 210 ? 1.182 -23.125 0.259 1 97.56 210 ALA A O 1
ATOM 1680 N N . MET A 1 211 ? 3.016 -24.219 -0.302 1 98 211 MET A N 1
ATOM 1681 C CA . MET A 1 211 ? 2.293 -25.453 -0.546 1 98 211 MET A CA 1
ATOM 1682 C C . MET A 1 211 ? 1.705 -26.016 0.748 1 98 211 MET A C 1
ATOM 1684 O O . MET A 1 211 ? 0.59 -26.531 0.754 1 98 211 MET A O 1
ATOM 1688 N N . ALA A 1 212 ? 2.49 -25.906 1.813 1 97.94 212 ALA A N 1
ATOM 1689 C CA . ALA A 1 212 ? 1.959 -26.328 3.107 1 97.94 212 ALA A CA 1
ATOM 1690 C C . ALA A 1 212 ? 0.702 -25.547 3.467 1 97.94 212 ALA A C 1
ATOM 1692 O O . ALA A 1 212 ? -0.283 -26.125 3.938 1 97.94 212 ALA A O 1
ATOM 1693 N N . LEU A 1 213 ? 0.762 -24.266 3.258 1 97.81 213 LEU A N 1
ATOM 1694 C CA . LEU A 1 213 ? -0.387 -23.406 3.527 1 97.81 213 LEU A CA 1
ATOM 1695 C C . LEU A 1 213 ? -1.587 -23.828 2.684 1 97.81 213 LEU A C 1
ATOM 1697 O O . LEU A 1 213 ? -2.715 -23.875 3.18 1 97.81 213 LEU A O 1
ATOM 1701 N N . MET A 1 214 ? -1.353 -24.141 1.461 1 98.38 214 MET A N 1
ATOM 1702 C CA . MET A 1 214 ? -2.439 -24.547 0.572 1 98.38 214 MET A CA 1
ATOM 1703 C C . MET A 1 214 ? -3.025 -25.891 1.002 1 98.38 214 MET A C 1
ATOM 1705 O O . MET A 1 214 ? -4.246 -26.062 1.023 1 98.38 214 MET A O 1
ATOM 1709 N N . HIS A 1 215 ? -2.189 -26.797 1.36 1 98.62 215 HIS A N 1
ATOM 1710 C CA . HIS A 1 215 ? -2.633 -28.141 1.7 1 98.62 215 HIS A CA 1
ATOM 1711 C C . HIS A 1 215 ? -3.352 -28.172 3.045 1 98.62 215 HIS A C 1
ATOM 1713 O O . HIS A 1 215 ? -4.43 -28.75 3.17 1 98.62 215 HIS A O 1
ATOM 1719 N N . TRP A 1 216 ? -2.766 -27.5 3.988 1 98.19 216 TRP A N 1
ATOM 1720 C CA . TRP A 1 216 ? -3.182 -27.812 5.348 1 98.19 216 TRP A CA 1
ATOM 1721 C C . TRP A 1 216 ? -3.932 -26.641 5.98 1 98.19 216 TRP A C 1
ATOM 1723 O O . TRP A 1 216 ? -4.688 -26.828 6.938 1 98.19 216 TRP A O 1
ATOM 1733 N N . ALA A 1 217 ? -3.697 -25.406 5.547 1 97.25 217 ALA A N 1
ATOM 1734 C CA . ALA A 1 217 ? -4.484 -24.266 6.02 1 97.25 217 ALA A CA 1
ATOM 1735 C C . ALA A 1 217 ? -5.711 -24.047 5.141 1 97.25 217 ALA A C 1
ATOM 1737 O O . ALA A 1 217 ? -6.848 -24.094 5.617 1 97.25 217 ALA A O 1
ATOM 1738 N N . ALA A 1 218 ? -5.535 -23.938 3.844 1 97.81 218 ALA A N 1
ATOM 1739 C CA . ALA A 1 218 ? -6.633 -23.719 2.904 1 97.81 218 ALA A CA 1
ATOM 1740 C C . ALA A 1 218 ? -7.328 -25.031 2.555 1 97.81 218 ALA A C 1
ATOM 1742 O O . ALA A 1 218 ? -8.43 -25.031 1.994 1 97.81 218 ALA A O 1
ATOM 1743 N N . LYS A 1 219 ? -6.637 -26.172 2.836 1 98.19 219 LYS A N 1
ATOM 1744 C CA . LYS A 1 219 ? -7.176 -27.5 2.609 1 98.19 219 LYS A CA 1
ATOM 1745 C C . LYS A 1 219 ? -7.535 -27.703 1.141 1 98.19 219 LYS A C 1
ATOM 1747 O O . LYS A 1 219 ? -8.664 -28.094 0.821 1 98.19 219 LYS A O 1
ATOM 1752 N N . THR A 1 220 ? -6.551 -27.516 0.341 1 98.69 220 THR A N 1
ATOM 1753 C CA . THR A 1 220 ? -6.676 -27.688 -1.104 1 98.69 220 THR A CA 1
ATOM 1754 C C . THR A 1 220 ? -5.52 -28.516 -1.659 1 98.69 220 THR A C 1
ATOM 1756 O O . THR A 1 220 ? -4.512 -28.703 -0.981 1 98.69 220 THR A O 1
ATOM 1759 N N . ASP A 1 221 ? -5.617 -28.953 -2.889 1 98.69 221 ASP A N 1
ATOM 1760 C CA . ASP A 1 221 ? -4.629 -29.875 -3.432 1 98.69 221 ASP A CA 1
ATOM 1761 C C . ASP A 1 221 ? -3.539 -29.141 -4.199 1 98.69 221 ASP A C 1
ATOM 1763 O O . ASP A 1 221 ? -2.561 -29.734 -4.637 1 98.69 221 ASP A O 1
ATOM 1767 N N . ALA A 1 222 ? -3.658 -27.828 -4.383 1 98.44 222 ALA A N 1
ATOM 1768 C CA . ALA A 1 222 ? -2.684 -27 -5.082 1 98.44 222 ALA A CA 1
ATOM 1769 C C . ALA A 1 222 ? -2.486 -27.469 -6.516 1 98.44 222 ALA A C 1
ATOM 1771 O O . ALA A 1 222 ? -1.364 -27.469 -7.027 1 98.44 222 ALA A O 1
ATOM 1772 N N . ARG A 1 223 ? -3.605 -27.828 -7.199 1 97.94 223 ARG A N 1
ATOM 1773 C CA . ARG A 1 223 ? -3.564 -28.328 -8.57 1 97.94 223 ARG A CA 1
ATOM 1774 C C . ARG A 1 223 ? -3.395 -27.188 -9.57 1 97.94 223 ARG A C 1
ATOM 1776 O O . ARG A 1 223 ? -4.141 -26.203 -9.531 1 97.94 223 ARG A O 1
ATOM 1783 N N . ASP A 1 224 ? -2.379 -27.266 -10.477 1 95.94 224 ASP A N 1
ATOM 1784 C CA . ASP A 1 224 ? -2.125 -26.406 -11.625 1 95.94 224 ASP A CA 1
ATOM 1785 C C . ASP A 1 224 ? -1.9 -24.969 -11.188 1 95.94 224 ASP A C 1
ATOM 1787 O O . ASP A 1 224 ? -2.352 -24.031 -11.859 1 95.94 224 ASP A O 1
ATOM 1791 N N . ILE A 1 225 ? -1.291 -24.812 -10.039 1 97.19 225 ILE A N 1
ATOM 1792 C CA . ILE A 1 225 ? -0.939 -23.484 -9.578 1 97.19 225 ILE A CA 1
ATOM 1793 C C . ILE A 1 225 ? 0.322 -23 -10.289 1 97.19 225 ILE A C 1
ATOM 1795 O O . ILE A 1 225 ? 1.03 -23.797 -10.914 1 97.19 225 ILE A O 1
ATOM 1799 N N . GLU A 1 226 ? 0.591 -21.688 -10.211 1 96.69 226 GLU A N 1
ATOM 1800 C CA . GLU A 1 226 ? 1.773 -21.109 -10.844 1 96.69 226 GLU A CA 1
ATOM 1801 C C . GLU A 1 226 ? 2.547 -20.234 -9.852 1 96.69 226 GLU A C 1
ATOM 1803 O O . GLU A 1 226 ? 1.95 -19.469 -9.102 1 96.69 226 GLU A O 1
ATOM 1808 N N . PHE A 1 227 ? 3.842 -20.453 -9.75 1 96.94 227 PHE A N 1
ATOM 1809 C CA . PHE A 1 227 ? 4.762 -19.547 -9.078 1 96.94 227 PHE A CA 1
ATOM 1810 C C . PHE A 1 227 ? 5.461 -18.641 -10.086 1 96.94 227 PHE A C 1
ATOM 1812 O O . PHE A 1 227 ? 5.957 -19.109 -11.109 1 96.94 227 PHE A O 1
ATOM 1819 N N . VAL A 1 228 ? 5.457 -17.344 -9.773 1 96.06 228 VAL A N 1
ATOM 1820 C CA . VAL A 1 228 ? 6.117 -16.438 -10.711 1 96.06 228 VAL A CA 1
ATOM 1821 C C . VAL A 1 228 ? 6.906 -15.383 -9.938 1 96.06 228 VAL A C 1
ATOM 1823 O O . VAL A 1 228 ? 6.52 -14.992 -8.836 1 96.06 228 VAL A O 1
ATOM 1826 N N . LEU A 1 229 ? 8.031 -14.969 -10.469 1 92 229 LEU A N 1
ATOM 1827 C CA . LEU A 1 229 ? 8.734 -13.781 -10 1 92 229 LEU A CA 1
ATOM 1828 C C . LEU A 1 229 ? 8.195 -12.523 -10.672 1 92 229 LEU A C 1
ATOM 1830 O O . LEU A 1 229 ? 8.195 -12.43 -11.906 1 92 229 LEU A O 1
ATOM 1834 N N . GLY A 1 230 ? 7.617 -11.68 -9.938 1 89.25 230 GLY A N 1
ATOM 1835 C CA . GLY A 1 230 ? 7.121 -10.391 -10.383 1 89.25 230 GLY A CA 1
ATOM 1836 C C . GLY A 1 230 ? 7.441 -9.266 -9.414 1 89.25 230 GLY A C 1
ATOM 1837 O O . GLY A 1 230 ? 8.133 -9.477 -8.414 1 89.25 230 GLY A O 1
ATOM 1838 N N . SER A 1 231 ? 6.996 -8.078 -9.773 1 80.56 231 SER A N 1
ATOM 1839 C CA . SER A 1 231 ? 7.305 -6.918 -8.953 1 80.56 231 SER A CA 1
ATOM 1840 C C . SER A 1 231 ? 6.109 -6.512 -8.094 1 80.56 231 SER A C 1
ATOM 1842 O O . SER A 1 231 ? 4.973 -6.883 -8.391 1 80.56 231 SER A O 1
ATOM 1844 N N . SER A 1 232 ? 6.348 -6.062 -6.895 1 70.75 232 SER A N 1
ATOM 1845 C CA . SER A 1 232 ? 5.336 -5.426 -6.062 1 70.75 232 SER A CA 1
ATOM 1846 C C . SER A 1 232 ? 5.582 -3.924 -5.949 1 70.75 232 SER A C 1
ATOM 1848 O O . SER A 1 232 ? 6.617 -3.424 -6.391 1 70.75 232 SER A O 1
ATOM 1850 N N . SER A 1 233 ? 4.445 -3.195 -5.555 1 59.72 233 SER A N 1
ATOM 1851 C CA . SER A 1 233 ? 4.473 -1.736 -5.531 1 59.72 233 SER A CA 1
ATOM 1852 C C . SER A 1 233 ? 5.715 -1.217 -4.816 1 59.72 233 SER A C 1
ATOM 1854 O O . SER A 1 233 ? 6.293 -1.914 -3.98 1 59.72 233 SER A O 1
ATOM 1856 N N . LEU A 1 234 ? 6.102 0.035 -5.266 1 56.28 234 LEU A N 1
ATOM 1857 C CA . LEU A 1 234 ? 7.312 0.832 -5.094 1 56.28 234 LEU A CA 1
ATOM 1858 C C . LEU A 1 234 ? 7.461 1.285 -3.645 1 56.28 234 LEU A C 1
ATOM 1860 O O . LEU A 1 234 ? 6.492 1.729 -3.025 1 56.28 234 LEU A O 1
ATOM 1864 N N . LYS A 1 235 ? 8.422 0.667 -2.945 1 59.5 235 LYS A N 1
ATOM 1865 C CA . LYS A 1 235 ? 8.758 1.272 -1.659 1 59.5 235 LYS A CA 1
ATOM 1866 C C . LYS A 1 235 ? 9.828 2.348 -1.818 1 59.5 235 LYS A C 1
ATOM 1868 O O . LYS A 1 235 ? 10.68 2.256 -2.707 1 59.5 235 LYS A O 1
ATOM 1873 N N . ALA A 1 236 ? 9.531 3.371 -1.086 1 60.84 236 ALA A N 1
ATOM 1874 C CA . ALA A 1 236 ? 10.508 4.461 -1.074 1 60.84 236 ALA A CA 1
ATOM 1875 C C . ALA A 1 236 ? 11.844 3.99 -0.516 1 60.84 236 ALA A C 1
ATOM 1877 O O . ALA A 1 236 ? 11.891 3.186 0.417 1 60.84 236 ALA A O 1
ATOM 1878 N N . GLN A 1 237 ? 12.906 4.285 -1.232 1 59 237 GLN A N 1
ATOM 1879 C CA . GLN A 1 237 ? 14.25 3.959 -0.751 1 59 237 GLN A CA 1
ATOM 1880 C C . GLN A 1 237 ? 14.602 4.773 0.49 1 59 237 GLN A C 1
ATOM 1882 O O . GLN A 1 237 ? 14.477 6 0.488 1 59 237 GLN A O 1
ATOM 1887 N N . VAL A 1 238 ? 14.422 4.117 1.68 1 57.88 238 VAL A N 1
ATOM 1888 C CA . VAL A 1 238 ? 14.836 4.898 2.842 1 57.88 238 VAL A CA 1
ATOM 1889 C C . VAL A 1 238 ? 16.359 5.031 2.865 1 57.88 238 VAL A C 1
ATOM 1891 O O . VAL A 1 238 ? 17.062 4.027 2.947 1 57.88 238 VAL A O 1
ATOM 1894 N N . LYS A 1 239 ? 16.953 6.082 2.625 1 64.88 239 LYS A N 1
ATOM 1895 C CA . LYS A 1 239 ? 18.406 6.242 2.572 1 64.88 239 LYS A CA 1
ATOM 1896 C C . LYS A 1 239 ? 18.984 6.492 3.963 1 64.88 239 LYS A C 1
ATOM 1898 O O . LYS A 1 239 ? 19.75 5.676 4.48 1 64.88 239 LYS A O 1
ATOM 1903 N N . MET A 1 240 ? 18.844 7.652 4.52 1 78.38 240 MET A N 1
ATOM 1904 C CA . MET A 1 240 ? 19.5 8.086 5.742 1 78.38 240 MET A CA 1
ATOM 1905 C C . MET A 1 240 ? 18.484 8.516 6.793 1 78.38 240 MET A C 1
ATOM 1907 O O . MET A 1 240 ? 17.375 8.922 6.453 1 78.38 240 MET A O 1
ATOM 1911 N N . SER A 1 241 ? 18.906 8.352 8.062 1 86.88 241 SER A N 1
ATOM 1912 C CA . SER A 1 241 ? 18.062 8.758 9.18 1 86.88 241 SER A CA 1
ATOM 1913 C C . SER A 1 241 ? 17.906 10.273 9.234 1 86.88 241 SER A C 1
ATOM 1915 O O . SER A 1 241 ? 18.734 11.008 8.68 1 86.88 241 SER A O 1
ATOM 1917 N N . ALA A 1 242 ? 16.891 10.719 9.844 1 90.88 242 ALA A N 1
ATOM 1918 C CA . ALA A 1 242 ? 16.656 12.148 10.031 1 90.88 242 ALA A CA 1
ATOM 1919 C C . ALA A 1 242 ? 17.828 12.805 10.758 1 90.88 242 ALA A C 1
ATOM 1921 O O . ALA A 1 242 ? 18.219 13.93 10.438 1 90.88 242 ALA A O 1
ATOM 1922 N N . GLU A 1 243 ? 18.375 12.133 11.734 1 89.81 243 GLU A N 1
ATOM 1923 C CA . GLU A 1 243 ? 19.484 12.648 12.523 1 89.81 243 GLU A CA 1
ATOM 1924 C C . GLU A 1 243 ? 20.688 12.992 11.641 1 89.81 243 GLU A C 1
ATOM 1926 O O . GLU A 1 243 ? 21.391 13.969 11.898 1 89.81 243 GLU A O 1
ATOM 1931 N N . HIS A 1 244 ? 20.891 12.219 10.68 1 91.06 244 HIS A N 1
ATOM 1932 C CA . HIS A 1 244 ? 21.984 12.461 9.75 1 91.06 244 HIS A CA 1
ATOM 1933 C C . HIS A 1 244 ? 21.812 13.805 9.039 1 91.06 244 HIS A C 1
ATOM 1935 O O . HIS A 1 244 ? 22.766 14.594 8.969 1 91.06 244 HIS A O 1
ATOM 1941 N N . TYR A 1 245 ? 20.688 14.07 8.602 1 90.81 245 TYR A N 1
ATOM 1942 C CA . TYR A 1 245 ? 20.438 15.281 7.828 1 90.81 245 TYR A CA 1
ATOM 1943 C C . TYR A 1 245 ? 20.422 16.516 8.734 1 90.81 245 TYR A C 1
ATOM 1945 O O . TYR A 1 245 ? 20.828 17.594 8.312 1 90.81 245 TYR A O 1
ATOM 1953 N N . LEU A 1 246 ? 19.938 16.328 9.969 1 91.31 246 LEU A N 1
ATOM 1954 C CA . LEU A 1 246 ? 19.906 17.422 10.938 1 91.31 246 LEU A CA 1
ATOM 1955 C C . LEU A 1 246 ? 21.328 17.906 11.258 1 91.31 246 LEU A C 1
ATOM 1957 O O . LEU A 1 246 ? 21.516 19.062 11.625 1 91.31 246 LEU A O 1
ATOM 1961 N N . ASN A 1 247 ? 22.25 17.047 11.094 1 91.56 247 ASN A N 1
ATOM 1962 C CA . ASN A 1 247 ? 23.625 17.359 11.453 1 91.56 247 ASN A CA 1
ATOM 1963 C C . ASN A 1 247 ? 24.406 17.891 10.266 1 91.56 247 ASN A C 1
ATOM 1965 O O . ASN A 1 247 ? 25.578 18.234 10.391 1 91.56 247 ASN A O 1
ATOM 1969 N N . LEU A 1 248 ? 23.781 18 9.148 1 91.25 248 LEU A N 1
ATOM 1970 C CA . LEU A 1 248 ? 24.453 18.578 7.984 1 91.25 248 LEU A CA 1
ATOM 1971 C C . LEU A 1 248 ? 24.453 20.094 8.055 1 91.25 248 LEU A C 1
ATOM 1973 O O . LEU A 1 248 ? 23.547 20.703 8.641 1 91.25 248 LEU A O 1
ATOM 1977 N N . PRO A 1 249 ? 25.453 20.688 7.48 1 88.69 249 PRO A N 1
ATOM 1978 C CA . PRO A 1 249 ? 25.562 22.141 7.547 1 88.69 249 PRO A CA 1
ATOM 1979 C C . PRO A 1 249 ? 24.484 22.844 6.734 1 88.69 249 PRO A C 1
ATOM 1981 O O . PRO A 1 249 ? 24.156 24.016 7.008 1 88.69 249 PRO A O 1
ATOM 1984 N N . GLY A 1 250 ? 24.031 22.172 5.68 1 89.5 250 GLY A N 1
ATOM 1985 C CA . GLY A 1 250 ? 23.016 22.797 4.84 1 89.5 250 GLY A CA 1
ATOM 1986 C C . GLY A 1 250 ? 22.297 21.797 3.947 1 89.5 250 GLY A C 1
ATOM 1987 O O . GLY A 1 250 ? 22.484 20.594 4.078 1 89.5 250 GLY A O 1
ATOM 1988 N N . PRO A 1 251 ? 21.453 22.406 3.123 1 93.25 251 PRO A N 1
ATOM 1989 C CA . PRO A 1 251 ? 20.641 21.547 2.258 1 93.25 251 PRO A CA 1
ATOM 1990 C C . PRO A 1 251 ? 21.469 20.766 1.25 1 93.25 251 PRO A C 1
ATOM 1992 O O . PRO A 1 251 ? 22.422 21.312 0.67 1 93.25 251 PRO A O 1
ATOM 1995 N N . VAL A 1 252 ? 21.219 19.531 1.113 1 92.19 252 VAL A N 1
ATOM 1996 C CA . VAL A 1 252 ? 21.859 18.672 0.124 1 92.19 252 VAL A CA 1
ATOM 1997 C C . VAL A 1 252 ? 20.797 17.906 -0.659 1 92.19 252 VAL A C 1
ATOM 1999 O O . VAL A 1 252 ? 19.672 17.703 -0.169 1 92.19 252 VAL A O 1
ATOM 2002 N N . TYR A 1 253 ? 21.141 17.609 -1.864 1 93.75 253 TYR A N 1
ATOM 2003 C CA . TYR A 1 253 ? 20.25 16.766 -2.652 1 93.75 253 TYR A CA 1
ATOM 2004 C C . TYR A 1 253 ? 20.172 15.359 -2.064 1 93.75 253 TYR A C 1
ATOM 2006 O O . TYR A 1 253 ? 21.188 14.711 -1.834 1 93.75 253 TYR A O 1
ATOM 2014 N N . THR A 1 254 ? 18.922 14.883 -1.818 1 91.75 254 THR A N 1
ATOM 2015 C CA . THR A 1 254 ? 18.766 13.586 -1.173 1 91.75 254 THR A CA 1
ATOM 2016 C C . THR A 1 254 ? 17.938 12.648 -2.047 1 91.75 254 THR A C 1
ATOM 2018 O O . THR A 1 254 ? 17.516 11.578 -1.596 1 91.75 254 THR A O 1
ATOM 2021 N N . GLY A 1 255 ? 17.625 13.016 -3.271 1 88.5 255 GLY A N 1
ATOM 2022 C CA . GLY A 1 255 ? 16.812 12.234 -4.176 1 88.5 255 GLY A CA 1
ATOM 2023 C C . GLY A 1 255 ? 17.609 11.211 -4.965 1 88.5 255 GLY A C 1
ATOM 2024 O O . GLY A 1 255 ? 18.781 10.992 -4.695 1 88.5 255 GLY A O 1
ATOM 2025 N N . PRO A 1 256 ? 16.969 10.562 -5.887 1 83.06 256 PRO A N 1
ATOM 2026 C CA . PRO A 1 256 ? 17.672 9.57 -6.711 1 83.06 256 PRO A CA 1
ATOM 2027 C C . PRO A 1 256 ? 18.734 10.203 -7.613 1 83.06 256 PRO A C 1
ATOM 2029 O O . PRO A 1 256 ? 18.531 11.305 -8.133 1 83.06 256 PRO A O 1
ATOM 2032 N N . PRO A 1 257 ? 19.812 9.516 -7.867 1 81.94 257 PRO A N 1
ATOM 2033 C CA . PRO A 1 257 ? 20.891 10.055 -8.711 1 81.94 257 PRO A CA 1
ATOM 2034 C C . PRO A 1 257 ? 20.391 10.469 -10.094 1 81.94 257 PRO A C 1
ATOM 2036 O O . PRO A 1 257 ? 20.922 11.414 -10.688 1 81.94 257 PRO A O 1
ATOM 2039 N N . SER A 1 258 ? 19.375 9.938 -10.633 1 77.19 258 SER A N 1
ATOM 2040 C CA . SER A 1 258 ? 18.844 10.242 -11.961 1 77.19 258 SER A CA 1
ATOM 2041 C C . SER A 1 258 ? 18.031 11.531 -11.953 1 77.19 258 SER A C 1
ATOM 2043 O O . SER A 1 258 ? 17.719 12.086 -13.008 1 77.19 258 SER A O 1
ATOM 2045 N N . ARG A 1 259 ? 17.641 11.938 -10.672 1 84.88 259 ARG A N 1
ATOM 2046 C CA . ARG A 1 259 ? 16.844 13.133 -10.469 1 84.88 259 ARG A CA 1
ATOM 2047 C C . ARG A 1 259 ? 15.422 12.938 -11.008 1 84.88 259 ARG A C 1
ATOM 2049 O O . ARG A 1 259 ? 14.727 13.914 -11.297 1 84.88 259 ARG A O 1
ATOM 2056 N N . VAL A 1 260 ? 15.07 11.727 -11.211 1 77.12 260 VAL A N 1
ATOM 2057 C CA . VAL A 1 260 ? 13.727 11.375 -11.648 1 77.12 260 VAL A CA 1
ATOM 2058 C C . VAL A 1 260 ? 13 10.625 -10.539 1 77.12 260 VAL A C 1
ATOM 2060 O O . VAL A 1 260 ? 13.539 9.68 -9.961 1 77.12 260 VAL A O 1
ATOM 2063 N N . LEU A 1 261 ? 11.742 11.094 -10.242 1 78.94 261 LEU A N 1
ATOM 2064 C CA . LEU A 1 261 ? 10.969 10.578 -9.117 1 78.94 261 LEU A CA 1
ATOM 2065 C C . LEU A 1 261 ? 10.852 9.055 -9.195 1 78.94 261 LEU A C 1
ATOM 2067 O O . LEU A 1 261 ? 10.977 8.367 -8.18 1 78.94 261 LEU A O 1
ATOM 2071 N N . GLY A 1 262 ? 10.523 8.57 -10.344 1 70.69 262 GLY A N 1
ATOM 2072 C CA . GLY A 1 262 ? 10.297 7.145 -10.523 1 70.69 262 GLY A CA 1
ATOM 2073 C C . GLY A 1 262 ? 11.43 6.293 -9.969 1 70.69 262 GLY A C 1
ATOM 2074 O O . GLY A 1 262 ? 11.203 5.172 -9.508 1 70.69 262 GLY A O 1
ATOM 2075 N N . ASP A 1 263 ? 12.648 6.898 -9.992 1 67.44 263 ASP A N 1
ATOM 2076 C CA . ASP A 1 263 ? 13.828 6.148 -9.57 1 67.44 263 ASP A CA 1
ATOM 2077 C C . ASP A 1 263 ? 13.992 6.188 -8.055 1 67.44 263 ASP A C 1
ATOM 2079 O O . ASP A 1 263 ? 14.906 5.559 -7.508 1 67.44 263 ASP A O 1
ATOM 2083 N N . PHE A 1 264 ? 13.156 6.918 -7.465 1 75.88 264 PHE A N 1
ATOM 2084 C CA . PHE A 1 264 ? 13.18 6.949 -6.008 1 75.88 264 PHE A CA 1
ATOM 2085 C C . PHE A 1 264 ? 12.516 5.703 -5.43 1 75.88 264 PHE A C 1
ATOM 2087 O O . PHE A 1 264 ? 12.875 5.25 -4.34 1 75.88 264 PHE A O 1
ATOM 2094 N N . PHE A 1 265 ? 11.578 5.246 -6.203 1 69.06 265 PHE A N 1
ATOM 2095 C CA . PHE A 1 265 ? 10.844 4.074 -5.742 1 69.06 265 PHE A CA 1
ATOM 2096 C C . PHE A 1 265 ? 11.453 2.795 -6.293 1 69.06 265 PHE A C 1
ATOM 2098 O O . PHE A 1 265 ? 11.945 2.771 -7.422 1 69.06 265 PHE A O 1
ATOM 2105 N N . ILE A 1 266 ? 11.672 1.932 -5.363 1 62.69 266 ILE A N 1
ATOM 2106 C CA . ILE A 1 266 ? 12.32 0.683 -5.746 1 62.69 266 ILE A CA 1
ATOM 2107 C C . ILE A 1 266 ? 11.273 -0.417 -5.902 1 62.69 266 ILE A C 1
ATOM 2109 O O . ILE A 1 266 ? 10.328 -0.496 -5.117 1 62.69 266 ILE A O 1
ATOM 2113 N N . CYS A 1 267 ? 11.32 -1.014 -7.066 1 62.19 267 CYS A N 1
ATOM 2114 C CA . CYS A 1 267 ? 10.531 -2.217 -7.301 1 62.19 267 CYS A CA 1
ATOM 2115 C C . CYS A 1 267 ? 11.141 -3.418 -6.586 1 62.19 267 CYS A C 1
ATOM 2117 O O . CYS A 1 267 ? 12.359 -3.566 -6.543 1 62.19 267 CYS A O 1
ATOM 2119 N N . ILE A 1 268 ? 10.414 -4.039 -5.848 1 70.19 268 ILE A N 1
ATOM 2120 C CA . ILE A 1 268 ? 10.875 -5.242 -5.164 1 70.19 268 ILE A CA 1
ATOM 2121 C C . ILE A 1 268 ? 10.406 -6.48 -5.922 1 70.19 268 ILE A C 1
ATOM 2123 O O . ILE A 1 268 ? 9.234 -6.566 -6.316 1 70.19 268 ILE A O 1
ATOM 2127 N N . THR A 1 269 ? 11.359 -7.355 -6.258 1 82.69 269 THR A N 1
ATOM 2128 C CA . THR A 1 269 ? 10.992 -8.633 -6.852 1 82.69 269 THR A CA 1
ATOM 2129 C C . THR A 1 269 ? 10.461 -9.586 -5.785 1 82.69 269 THR A C 1
ATOM 2131 O O . THR A 1 269 ? 11.117 -9.82 -4.77 1 82.69 269 THR A O 1
ATOM 2134 N N . ASP A 1 270 ? 9.32 -10.039 -6.008 1 87.5 270 ASP A N 1
ATOM 2135 C CA . ASP A 1 270 ? 8.695 -10.969 -5.082 1 87.5 270 ASP A CA 1
ATOM 2136 C C . ASP A 1 270 ? 8.273 -12.258 -5.793 1 87.5 270 ASP A C 1
ATOM 2138 O O . ASP A 1 270 ? 8.141 -12.273 -7.02 1 87.5 270 ASP A O 1
ATOM 2142 N N . LEU A 1 271 ? 8.18 -13.344 -5.027 1 93.19 271 LEU A N 1
ATOM 2143 C CA . LEU A 1 271 ? 7.582 -14.586 -5.508 1 93.19 271 LEU A CA 1
ATOM 2144 C C . LEU A 1 271 ? 6.07 -14.57 -5.32 1 93.19 271 LEU A C 1
ATOM 2146 O O . LEU A 1 271 ? 5.582 -14.375 -4.207 1 93.19 271 LEU A O 1
ATOM 2150 N N . TRP A 1 272 ? 5.367 -14.742 -6.441 1 94.56 272 TRP A N 1
ATOM 2151 C CA . TRP A 1 272 ? 3.91 -14.688 -6.43 1 94.56 272 TRP A CA 1
ATOM 2152 C C . TRP A 1 272 ? 3.307 -16.047 -6.742 1 94.56 272 TRP A C 1
ATOM 2154 O O . TRP A 1 272 ? 3.877 -16.828 -7.508 1 94.56 272 TRP A O 1
ATOM 2164 N N . LEU A 1 273 ? 2.229 -16.344 -6.113 1 97.56 273 LEU A N 1
ATOM 2165 C CA . LEU A 1 273 ? 1.416 -17.516 -6.367 1 97.56 273 LEU A CA 1
ATOM 2166 C C . LEU A 1 273 ? 0.098 -17.141 -7.031 1 97.56 273 LEU A C 1
ATOM 2168 O O . LEU A 1 273 ? -0.629 -16.281 -6.535 1 97.56 273 LEU A O 1
ATOM 2172 N N . LEU A 1 274 ? -0.167 -17.766 -8.219 1 95.62 274 LEU A N 1
ATOM 2173 C CA . LEU A 1 274 ? -1.384 -17.391 -8.938 1 95.62 274 LEU A CA 1
ATOM 2174 C C . LEU A 1 274 ? -1.975 -18.594 -9.664 1 95.62 274 LEU A C 1
ATOM 2176 O O . LEU A 1 274 ? -1.421 -19.703 -9.602 1 95.62 274 LEU A O 1
ATOM 2180 N N . ASP A 1 275 ? -3.137 -18.422 -10.289 1 94 275 ASP A N 1
ATOM 2181 C CA . ASP A 1 275 ? -3.84 -19.406 -11.117 1 94 275 ASP A CA 1
ATOM 2182 C C . ASP A 1 275 ? -4.414 -20.531 -10.258 1 94 275 ASP A C 1
ATOM 2184 O O . ASP A 1 275 ? -3.797 -21.594 -10.133 1 94 275 ASP A O 1
ATOM 2188 N N . PHE A 1 276 ? -5.637 -20.422 -9.844 1 96.62 276 PHE A N 1
ATOM 2189 C CA . PHE A 1 276 ? -6.258 -21.375 -8.945 1 96.62 276 PHE A CA 1
ATOM 2190 C C . PHE A 1 276 ? -7.461 -22.047 -9.602 1 96.62 276 PHE A C 1
ATOM 2192 O O . PHE A 1 276 ? -8.352 -22.547 -8.914 1 96.62 276 PHE A O 1
ATOM 2199 N N . ASN A 1 277 ? -7.508 -22.031 -10.906 1 94.25 277 ASN A N 1
ATOM 2200 C CA . ASN A 1 277 ? -8.703 -22.453 -11.633 1 94.25 277 ASN A CA 1
ATOM 2201 C C . ASN A 1 277 ? -8.938 -23.969 -11.5 1 94.25 277 ASN A C 1
ATOM 2203 O O . ASN A 1 277 ? -10.07 -24.422 -11.625 1 94.25 277 ASN A O 1
ATOM 2207 N N . GLN A 1 278 ? -7.898 -24.766 -11.211 1 95.44 278 GLN A N 1
ATOM 2208 C CA . GLN A 1 278 ? -8.055 -26.219 -11.133 1 95.44 278 GLN A CA 1
ATOM 2209 C C . GLN A 1 278 ? -7.875 -26.719 -9.703 1 95.44 278 GLN A C 1
ATOM 2211 O O . GLN A 1 278 ? -7.844 -27.922 -9.461 1 95.44 278 GLN A O 1
ATOM 2216 N N . VAL A 1 279 ? -7.656 -25.844 -8.789 1 97.75 279 VAL A N 1
ATOM 2217 C CA . VAL A 1 279 ? -7.461 -26.203 -7.395 1 97.75 279 VAL A CA 1
ATOM 2218 C C . VAL A 1 279 ? -8.75 -26.797 -6.824 1 97.75 279 VAL A C 1
ATOM 2220 O O . VAL A 1 279 ? -9.844 -26.281 -7.09 1 97.75 279 VAL A O 1
ATOM 2223 N N . ARG A 1 280 ? -8.594 -27.828 -6 1 97.69 280 ARG A N 1
ATOM 2224 C CA . ARG A 1 280 ? -9.727 -28.5 -5.383 1 97.69 280 ARG A CA 1
ATOM 2225 C C . ARG A 1 280 ? -9.57 -28.562 -3.867 1 97.69 280 ARG A C 1
ATOM 2227 O O . ARG A 1 280 ? -8.453 -28.672 -3.357 1 97.69 280 ARG A O 1
ATOM 2234 N N . GLN A 1 281 ? -10.688 -28.516 -3.201 1 97.75 281 GLN A N 1
ATOM 2235 C CA . GLN A 1 281 ? -10.656 -28.734 -1.761 1 97.75 281 GLN A CA 1
ATOM 2236 C C . GLN A 1 281 ? -10.344 -30.188 -1.438 1 97.75 281 GLN A C 1
ATOM 2238 O O . GLN A 1 281 ? -10.734 -31.094 -2.18 1 97.75 281 GLN A O 1
ATOM 2243 N N . ILE A 1 282 ? -9.719 -30.422 -0.332 1 98.31 282 ILE A N 1
ATOM 2244 C CA . ILE A 1 282 ? -9.375 -31.781 0.048 1 98.31 282 ILE A CA 1
ATOM 2245 C C . ILE A 1 282 ? -9.812 -32.031 1.489 1 98.31 282 ILE A C 1
ATOM 2247 O O . ILE A 1 282 ? -9.938 -31.109 2.283 1 98.31 282 ILE A O 1
ATOM 2251 N N . SER A 1 283 ? -10 -33.344 1.774 1 97.38 283 SER A N 1
ATOM 2252 C CA . SER A 1 283 ? -10.195 -33.75 3.158 1 97.38 283 SER A CA 1
ATOM 2253 C C . SER A 1 283 ? -8.859 -33.906 3.883 1 97.38 283 SER A C 1
ATOM 2255 O O . SER A 1 283 ? -7.82 -34.094 3.248 1 97.38 283 SER A O 1
ATOM 2257 N N . MET A 1 284 ? -8.898 -33.781 5.191 1 96.94 284 MET A N 1
ATOM 2258 C CA . MET A 1 284 ? -7.691 -33.906 6.004 1 96.94 284 MET A CA 1
ATOM 2259 C C . MET A 1 284 ? -7.449 -35.344 6.395 1 96.94 284 MET A C 1
ATOM 2261 O O . MET A 1 284 ? -7.492 -35.688 7.578 1 96.94 284 MET A O 1
ATOM 2265 N N . ASP A 1 285 ? -7.23 -36.125 5.414 1 97.31 285 ASP A N 1
ATOM 2266 C CA . ASP A 1 285 ? -6.992 -37.562 5.555 1 97.31 285 ASP A CA 1
ATOM 2267 C C . ASP A 1 285 ? -6.195 -38.125 4.371 1 97.31 285 ASP A C 1
ATOM 2269 O O . ASP A 1 285 ? -5.652 -37.344 3.574 1 97.31 285 ASP A O 1
ATOM 2273 N N . GLU A 1 286 ? -6.07 -39.438 4.254 1 97.44 286 GLU A N 1
ATOM 2274 C CA . GLU A 1 286 ? -5.262 -40.094 3.221 1 97.44 286 GLU A CA 1
ATOM 2275 C C . GLU A 1 286 ? -5.797 -39.781 1.826 1 97.44 286 GLU A C 1
ATOM 2277 O O . GLU A 1 286 ? -5.027 -39.656 0.871 1 97.44 286 GLU A O 1
ATOM 2282 N N . ALA A 1 287 ? -7.074 -39.688 1.734 1 98.06 287 ALA A N 1
ATOM 2283 C CA . ALA A 1 287 ? -7.684 -39.375 0.446 1 98.06 287 ALA A CA 1
ATOM 2284 C C . ALA A 1 287 ? -7.266 -37.969 -0.031 1 98.06 287 ALA A C 1
ATOM 2286 O O . ALA A 1 287 ? -6.984 -37.781 -1.217 1 98.06 287 ALA A O 1
ATOM 2287 N N . GLY A 1 288 ? -7.281 -37.031 0.887 1 98.31 288 GLY A N 1
ATOM 2288 C CA . GLY A 1 288 ? -6.816 -35.688 0.555 1 98.31 288 GLY A CA 1
ATOM 2289 C C . GLY A 1 288 ? -5.355 -35.656 0.149 1 98.31 288 GLY A C 1
ATOM 2290 O O . GLY A 1 288 ? -4.984 -34.938 -0.787 1 98.31 288 GLY A O 1
ATOM 2291 N N . VAL A 1 289 ? -4.547 -36.375 0.86 1 98.5 289 VAL A N 1
ATOM 2292 C CA . VAL A 1 289 ? -3.127 -36.438 0.536 1 98.5 289 VAL A CA 1
ATOM 2293 C C . VAL A 1 289 ? -2.949 -37 -0.874 1 98.5 289 VAL A C 1
ATOM 2295 O O . VAL A 1 289 ? -2.115 -36.531 -1.641 1 98.5 289 VAL A O 1
ATOM 2298 N N . ALA A 1 290 ? -3.711 -38.031 -1.21 1 98.44 290 ALA A N 1
ATOM 2299 C CA . ALA A 1 290 ? -3.641 -38.625 -2.539 1 98.44 290 ALA A CA 1
ATOM 2300 C C . ALA A 1 290 ? -3.945 -37.594 -3.623 1 98.44 290 ALA A C 1
ATOM 2302 O O . ALA A 1 290 ? -3.307 -37.594 -4.68 1 98.44 290 ALA A O 1
ATOM 2303 N N . MET A 1 291 ? -4.902 -36.781 -3.393 1 98.56 291 MET A N 1
ATOM 2304 C CA . MET A 1 291 ? -5.254 -35.719 -4.332 1 98.56 291 MET A CA 1
ATOM 2305 C C . MET A 1 291 ? -4.105 -34.719 -4.488 1 98.56 291 MET A C 1
ATOM 2307 O O . MET A 1 291 ? -3.82 -34.281 -5.598 1 98.56 291 MET A O 1
ATOM 2311 N N . ALA A 1 292 ? -3.516 -34.375 -3.391 1 98.5 292 ALA A N 1
ATOM 2312 C CA . ALA A 1 292 ? -2.379 -33.469 -3.422 1 98.5 292 ALA A CA 1
ATOM 2313 C C . ALA A 1 292 ? -1.221 -34.062 -4.219 1 98.5 292 ALA A C 1
ATOM 2315 O O . ALA A 1 292 ? -0.554 -33.344 -4.977 1 98.5 292 ALA A O 1
ATOM 2316 N N . ILE A 1 293 ? -0.968 -35.344 -4.039 1 98.31 293 ILE A N 1
ATOM 2317 C CA . ILE A 1 293 ? 0.092 -36.031 -4.766 1 98.31 293 ILE A CA 1
ATOM 2318 C C . ILE A 1 293 ? -0.233 -36.031 -6.258 1 98.31 293 ILE A C 1
ATOM 2320 O O . ILE A 1 293 ? 0.644 -35.812 -7.094 1 98.31 293 ILE A O 1
ATOM 2324 N N . GLU A 1 294 ? -1.435 -36.344 -6.621 1 97.69 294 GLU A N 1
ATOM 2325 C CA . GLU A 1 294 ? -1.867 -36.312 -8.016 1 97.69 294 GLU A CA 1
ATOM 2326 C C . GLU A 1 294 ? -1.659 -34.938 -8.633 1 97.69 294 GLU A C 1
ATOM 2328 O O . GLU A 1 294 ? -1.242 -34.812 -9.789 1 97.69 294 GLU A O 1
ATOM 2333 N N . ALA A 1 295 ? -2 -33.938 -7.867 1 97.75 295 ALA A N 1
ATOM 2334 C CA . ALA A 1 295 ? -1.87 -32.562 -8.344 1 97.75 295 ALA A CA 1
ATOM 2335 C C . ALA A 1 295 ? -0.42 -32.219 -8.688 1 97.75 295 ALA A C 1
ATOM 2337 O O . ALA A 1 295 ? -0.15 -31.562 -9.688 1 97.75 295 ALA A O 1
ATOM 2338 N N . ILE A 1 296 ? 0.5 -32.625 -7.891 1 95.12 296 ILE A N 1
ATOM 2339 C CA . ILE A 1 296 ? 1.916 -32.344 -8.102 1 95.12 296 ILE A CA 1
ATOM 2340 C C . ILE A 1 296 ? 2.367 -32.906 -9.438 1 95.12 296 ILE A C 1
ATOM 2342 O O . ILE A 1 296 ? 3.205 -32.344 -10.125 1 95.12 296 ILE A O 1
ATOM 2346 N N . LYS A 1 297 ? 1.748 -34.062 -9.812 1 92.94 297 LYS A N 1
ATOM 2347 C CA . LYS A 1 297 ? 2.078 -34.719 -11.078 1 92.94 297 LYS A CA 1
ATOM 2348 C C . LYS A 1 297 ? 1.667 -33.844 -12.266 1 92.94 297 LYS A C 1
ATOM 2350 O O . LYS A 1 297 ? 2.316 -33.875 -13.312 1 92.94 297 LYS A O 1
ATOM 2355 N N . LEU A 1 298 ? 0.698 -33.156 -12.07 1 93.94 298 LEU A N 1
ATOM 2356 C CA . LEU A 1 298 ? 0.099 -32.406 -13.164 1 93.94 298 LEU A CA 1
ATOM 2357 C C . LEU A 1 298 ? 0.672 -30.984 -13.234 1 93.94 298 LEU A C 1
ATOM 2359 O O . LEU A 1 298 ? 0.597 -30.328 -14.273 1 93.94 298 LEU A O 1
ATOM 2363 N N . ASN A 1 299 ? 1.226 -30.531 -12.133 1 95.88 299 ASN A N 1
ATOM 2364 C CA . ASN A 1 299 ? 1.739 -29.172 -12.07 1 95.88 299 ASN A CA 1
ATOM 2365 C C . ASN A 1 299 ? 3.006 -29.016 -12.906 1 95.88 299 ASN A C 1
ATOM 2367 O O . ASN A 1 299 ? 3.742 -29.969 -13.117 1 95.88 299 ASN A O 1
ATOM 2371 N N . ASP A 1 300 ? 3.213 -27.781 -13.477 1 95.81 300 ASP A N 1
ATOM 2372 C CA . ASP A 1 300 ? 4.527 -27.469 -14.031 1 95.81 300 ASP A CA 1
ATOM 2373 C C . ASP A 1 300 ? 5.625 -27.688 -12.992 1 95.81 300 ASP A C 1
ATOM 2375 O O . ASP A 1 300 ? 5.359 -27.672 -11.789 1 95.81 300 ASP A O 1
ATOM 2379 N N . PRO A 1 301 ? 6.828 -27.875 -13.391 1 96.75 301 PRO A N 1
ATOM 2380 C CA . PRO A 1 301 ? 7.875 -28.328 -12.469 1 96.75 301 PRO A CA 1
ATOM 2381 C C . PRO A 1 301 ? 8.43 -27.188 -11.609 1 96.75 301 PRO A C 1
ATOM 2383 O O . PRO A 1 301 ? 9.648 -26.984 -11.562 1 96.75 301 PRO A O 1
ATOM 2386 N N . TYR A 1 302 ? 7.609 -26.547 -10.805 1 97.62 302 TYR A N 1
ATOM 2387 C CA . TYR A 1 302 ? 8.031 -25.484 -9.906 1 97.62 302 TYR A CA 1
ATOM 2388 C C . TYR A 1 302 ? 8.82 -26.047 -8.727 1 97.62 302 TYR A C 1
ATOM 2390 O O . TYR A 1 302 ? 9.875 -25.516 -8.375 1 97.62 302 TYR A O 1
ATOM 2398 N N . ILE A 1 303 ? 8.328 -27.078 -8.156 1 97.38 303 ILE A N 1
ATOM 2399 C CA . ILE A 1 303 ? 8.922 -27.609 -6.941 1 97.38 303 ILE A CA 1
ATOM 2400 C C . ILE A 1 303 ? 10.062 -28.562 -7.305 1 97.38 303 ILE A C 1
ATOM 2402 O O . ILE A 1 303 ? 10 -29.25 -8.328 1 97.38 303 ILE A O 1
ATOM 2406 N N . PRO A 1 304 ? 11.102 -28.609 -6.434 1 97.75 304 PRO A N 1
ATOM 2407 C CA . PRO A 1 304 ? 12.211 -29.547 -6.684 1 97.75 304 PRO A CA 1
ATOM 2408 C C . PRO A 1 304 ? 11.773 -31 -6.672 1 97.75 304 PRO A C 1
ATOM 2410 O O . PRO A 1 304 ? 10.852 -31.375 -5.93 1 97.75 304 PRO A O 1
ATOM 2413 N N . LYS A 1 305 ? 12.461 -31.812 -7.434 1 96.94 305 LYS A N 1
ATOM 2414 C CA . LYS A 1 305 ? 12.148 -33.219 -7.512 1 96.94 305 LYS A CA 1
ATOM 2415 C C . LYS A 1 305 ? 13.078 -34.031 -6.613 1 96.94 305 LYS A C 1
ATOM 2417 O O . LYS A 1 305 ? 14.266 -33.75 -6.492 1 96.94 305 LYS A O 1
ATOM 2422 N N . PRO A 1 306 ? 12.484 -35.094 -5.996 1 97.62 306 PRO A N 1
ATOM 2423 C CA . PRO A 1 306 ? 13.328 -36 -5.223 1 97.62 306 PRO A CA 1
ATOM 2424 C C . PRO A 1 306 ? 14.117 -36.969 -6.102 1 97.62 306 PRO A C 1
ATOM 2426 O O . PRO A 1 306 ? 13.828 -37.094 -7.293 1 97.62 306 PRO A O 1
ATOM 2429 N N . LEU A 1 307 ? 15.211 -37.562 -5.543 1 96.75 307 LEU A N 1
ATOM 2430 C CA . LEU A 1 307 ? 15.961 -38.688 -6.117 1 96.75 307 LEU A CA 1
ATOM 2431 C C . LEU A 1 307 ? 16.719 -38.25 -7.367 1 96.75 307 LEU A C 1
ATOM 2433 O O . LEU A 1 307 ? 16.812 -39 -8.336 1 96.75 307 LEU A O 1
ATOM 2437 N N . GLN A 1 308 ? 17.062 -37 -7.379 1 95.06 308 GLN A N 1
ATOM 2438 C CA . GLN A 1 308 ? 17.844 -36.5 -8.508 1 95.06 308 GLN A CA 1
ATOM 2439 C C . GLN A 1 308 ? 19.328 -36.656 -8.25 1 95.06 308 GLN A C 1
ATOM 2441 O O . GLN A 1 308 ? 19.75 -36.875 -7.109 1 95.06 308 GLN A O 1
ATOM 2446 N N . GLY A 1 309 ? 20.141 -36.531 -9.25 1 90.88 309 GLY A N 1
ATOM 2447 C CA . GLY A 1 309 ? 21.562 -36.844 -9.164 1 90.88 309 GLY A CA 1
ATOM 2448 C C . GLY A 1 309 ? 22.422 -35.656 -8.82 1 90.88 309 GLY A C 1
ATOM 2449 O O . GLY A 1 309 ? 23.391 -35.781 -8.055 1 90.88 309 GLY A O 1
ATOM 2450 N N . SER A 1 310 ? 22.094 -34.5 -9.305 1 93.12 310 SER A N 1
ATOM 2451 C CA . SER A 1 310 ? 22.953 -33.344 -9.125 1 93.12 310 SER A CA 1
ATOM 2452 C C . SER A 1 310 ? 22.828 -32.781 -7.715 1 93.12 310 SER A C 1
ATOM 2454 O O . SER A 1 310 ? 21.766 -32.844 -7.102 1 93.12 310 SER A O 1
ATOM 2456 N N . GLU A 1 311 ? 23.891 -32.156 -7.188 1 94.69 311 GLU A N 1
ATOM 2457 C CA . GLU A 1 311 ? 23.938 -31.594 -5.836 1 94.69 311 GLU A CA 1
ATOM 2458 C C . GLU A 1 311 ? 22.922 -30.469 -5.66 1 94.69 311 GLU A C 1
ATOM 2460 O O . GLU A 1 311 ? 22.297 -30.344 -4.609 1 94.69 311 GLU A O 1
ATOM 2465 N N . ILE A 1 312 ? 22.797 -29.641 -6.637 1 94.88 312 ILE A N 1
ATOM 2466 C CA . ILE A 1 312 ? 21.906 -28.5 -6.555 1 94.88 312 ILE A CA 1
ATOM 2467 C C . ILE A 1 312 ? 20.453 -28.969 -6.449 1 94.88 312 ILE A C 1
ATOM 2469 O O . ILE A 1 312 ? 19.656 -28.375 -5.73 1 94.88 312 ILE A O 1
ATOM 2473 N N . GLU A 1 313 ? 20.109 -29.984 -7.164 1 97.06 313 GLU A N 1
ATOM 2474 C CA . GLU A 1 313 ? 18.766 -30.562 -7.09 1 97.06 313 GLU A CA 1
ATOM 2475 C C . GLU A 1 313 ? 18.5 -31.172 -5.715 1 97.06 313 GLU A C 1
ATOM 2477 O O . GLU A 1 313 ? 17.422 -31 -5.156 1 97.06 313 GLU A O 1
ATOM 2482 N N . LYS A 1 314 ? 19.484 -31.828 -5.203 1 97.25 314 LYS A N 1
ATOM 2483 C CA . LYS A 1 314 ? 19.359 -32.469 -3.887 1 97.25 314 LYS A CA 1
ATOM 2484 C C . LYS A 1 314 ? 19.172 -31.406 -2.799 1 97.25 314 LYS A C 1
ATOM 2486 O O . LYS A 1 314 ? 18.344 -31.562 -1.902 1 97.25 314 LYS A O 1
ATOM 2491 N N . GLN A 1 315 ? 19.938 -30.406 -2.928 1 96.62 315 GLN A N 1
ATOM 2492 C CA . GLN A 1 315 ? 19.859 -29.328 -1.945 1 96.62 315 GLN A CA 1
ATOM 2493 C C . GLN A 1 315 ? 18.5 -28.656 -1.989 1 96.62 315 GLN A C 1
ATOM 2495 O O . GLN A 1 315 ? 17.922 -28.328 -0.946 1 96.62 315 GLN A O 1
ATOM 2500 N N . ALA A 1 316 ? 18.016 -28.359 -3.146 1 97.62 316 ALA A N 1
ATOM 2501 C CA . ALA A 1 316 ? 16.719 -27.734 -3.309 1 97.62 316 ALA A CA 1
ATOM 2502 C C . ALA A 1 316 ? 15.609 -28.609 -2.707 1 97.62 316 ALA A C 1
ATOM 2504 O O . ALA A 1 316 ? 14.734 -28.109 -1.997 1 97.62 316 ALA A O 1
ATOM 2505 N N . TRP A 1 317 ? 15.703 -29.891 -2.953 1 98.44 317 TRP A N 1
ATOM 2506 C CA . TRP A 1 317 ? 14.695 -30.812 -2.436 1 98.44 317 TRP A CA 1
ATOM 2507 C C . TRP A 1 317 ? 14.766 -30.906 -0.914 1 98.44 317 TRP A C 1
ATOM 2509 O O . TRP A 1 317 ? 13.734 -30.875 -0.237 1 98.44 317 TRP A O 1
ATOM 2519 N N . ASP A 1 318 ? 15.953 -31.016 -0.407 1 98.31 318 ASP A N 1
ATOM 2520 C CA . ASP A 1 318 ? 16.125 -31.109 1.039 1 98.31 318 ASP A CA 1
ATOM 2521 C C . ASP A 1 318 ? 15.531 -29.891 1.741 1 98.31 318 ASP A C 1
ATOM 2523 O O . ASP A 1 318 ? 14.867 -30.016 2.77 1 98.31 318 ASP A O 1
ATOM 2527 N N . GLU A 1 319 ? 15.867 -28.75 1.183 1 97.75 319 GLU A N 1
ATOM 2528 C CA . GLU A 1 319 ? 15.32 -27.516 1.772 1 97.75 319 GLU A CA 1
ATOM 2529 C C . GLU A 1 319 ? 13.797 -27.484 1.66 1 97.75 319 GLU A C 1
ATOM 2531 O O . GLU A 1 319 ? 13.117 -27.062 2.592 1 97.75 319 GLU A O 1
ATOM 2536 N N . PHE A 1 320 ? 13.273 -27.875 0.567 1 98.31 320 PHE A N 1
ATOM 2537 C CA . PHE A 1 320 ? 11.836 -27.938 0.37 1 98.31 320 PHE A CA 1
ATOM 2538 C C . PHE A 1 320 ? 11.18 -28.812 1.435 1 98.31 320 PHE A C 1
ATOM 2540 O O . PHE A 1 320 ? 10.219 -28.391 2.088 1 98.31 320 PHE A O 1
ATOM 2547 N N . VAL A 1 321 ? 11.711 -29.984 1.599 1 98.75 321 VAL A N 1
ATOM 2548 C CA . VAL A 1 321 ? 11.141 -30.953 2.535 1 98.75 321 VAL A CA 1
ATOM 2549 C C . VAL A 1 321 ? 11.188 -30.391 3.951 1 98.75 321 VAL A C 1
ATOM 2551 O O . VAL A 1 321 ? 10.188 -30.438 4.676 1 98.75 321 VAL A O 1
ATOM 2554 N N . LYS A 1 322 ? 12.32 -29.875 4.281 1 98.19 322 LYS A N 1
ATOM 2555 C CA . LYS A 1 322 ? 12.508 -29.328 5.621 1 98.19 322 LYS A CA 1
ATOM 2556 C C . LYS A 1 322 ? 11.484 -28.234 5.918 1 98.19 322 LYS A C 1
ATOM 2558 O O . LYS A 1 322 ? 10.781 -28.297 6.93 1 98.19 322 LYS A O 1
ATOM 2563 N N . GLN A 1 323 ? 11.383 -27.281 5.035 1 97.44 323 GLN A N 1
ATOM 2564 C CA . GLN A 1 323 ? 10.5 -26.141 5.273 1 97.44 323 GLN A CA 1
ATOM 2565 C C . GLN A 1 323 ? 9.039 -26.547 5.164 1 97.44 323 GLN A C 1
ATOM 2567 O O . GLN A 1 323 ? 8.18 -26 5.871 1 97.44 323 GLN A O 1
ATOM 2572 N N . TYR A 1 324 ? 8.711 -27.469 4.277 1 98.06 324 TYR A N 1
ATOM 2573 C CA . TYR A 1 324 ? 7.344 -27.969 4.148 1 98.06 324 TYR A CA 1
ATOM 2574 C C . TYR A 1 324 ? 6.867 -28.609 5.445 1 98.06 324 TYR A C 1
ATOM 2576 O O . TYR A 1 324 ? 5.773 -28.312 5.93 1 98.06 324 TYR A O 1
ATOM 2584 N N . LEU A 1 325 ? 7.66 -29.438 5.977 1 98.38 325 LEU A N 1
ATOM 2585 C CA . LEU A 1 325 ? 7.277 -30.172 7.18 1 98.38 325 LEU A CA 1
ATOM 2586 C C . LEU A 1 325 ? 7.145 -29.234 8.367 1 98.38 325 LEU A C 1
ATOM 2588 O O . LEU A 1 325 ? 6.195 -29.344 9.148 1 98.38 325 LEU A O 1
ATOM 2592 N N . VAL A 1 326 ? 8.078 -28.328 8.492 1 97.19 326 VAL A N 1
ATOM 2593 C CA . VAL A 1 326 ? 8.031 -27.375 9.594 1 97.19 326 VAL A CA 1
ATOM 2594 C C . VAL A 1 326 ? 6.746 -26.562 9.516 1 97.19 326 VAL A C 1
ATOM 2596 O O . VAL A 1 326 ? 6.02 -26.438 10.508 1 97.19 326 VAL A O 1
ATOM 2599 N N . SER A 1 327 ? 6.469 -26 8.375 1 96.62 327 SER A N 1
ATOM 2600 C CA . SER A 1 327 ? 5.289 -25.156 8.211 1 96.62 327 SER A CA 1
ATOM 2601 C C . SER A 1 327 ? 4.004 -25.969 8.352 1 96.62 327 SER A C 1
ATOM 2603 O O . SER A 1 327 ? 3.037 -25.5 8.953 1 96.62 327 SER A O 1
ATOM 2605 N N . ALA A 1 328 ? 4.004 -27.156 7.781 1 97.69 328 ALA A N 1
ATOM 2606 C CA . ALA A 1 328 ? 2.826 -28.016 7.855 1 97.69 328 ALA A CA 1
ATOM 2607 C C . ALA A 1 328 ? 2.482 -28.344 9.305 1 97.69 328 ALA A C 1
ATOM 2609 O O . ALA A 1 328 ? 1.323 -28.25 9.711 1 97.69 328 ALA A O 1
ATOM 2610 N N . HIS A 1 329 ? 3.469 -28.688 10.031 1 97.44 329 HIS A N 1
ATOM 2611 C CA . HIS A 1 329 ? 3.223 -29.062 11.422 1 97.44 329 HIS A CA 1
ATOM 2612 C C . HIS A 1 329 ? 2.785 -27.859 12.242 1 97.44 329 HIS A C 1
ATOM 2614 O O . HIS A 1 329 ? 1.93 -27.969 13.117 1 97.44 329 HIS A O 1
ATOM 2620 N N . ASP A 1 330 ? 3.404 -26.75 11.969 1 96 330 ASP A N 1
ATOM 2621 C CA . ASP A 1 330 ? 2.99 -25.531 12.648 1 96 330 ASP A CA 1
ATOM 2622 C C . ASP A 1 330 ? 1.512 -25.234 12.406 1 96 330 ASP A C 1
ATOM 2624 O O . ASP A 1 330 ? 0.792 -24.844 13.328 1 96 330 ASP A O 1
ATOM 2628 N N . ILE A 1 331 ? 1.052 -25.375 11.242 1 96.44 331 ILE A N 1
ATOM 2629 C CA . ILE A 1 331 ? -0.333 -25.125 10.859 1 96.44 331 ILE A CA 1
ATOM 2630 C C . ILE A 1 331 ? -1.246 -26.141 11.523 1 96.44 331 ILE A C 1
ATOM 2632 O O . ILE A 1 331 ? -2.256 -25.781 12.133 1 96.44 331 ILE A O 1
ATOM 2636 N N . LEU A 1 332 ? -0.85 -27.391 11.477 1 97.38 332 LEU A N 1
ATOM 2637 C CA . LEU A 1 332 ? -1.695 -28.484 11.945 1 97.38 332 LEU A CA 1
ATOM 2638 C C . LEU A 1 332 ? -1.797 -28.484 13.469 1 97.38 332 LEU A C 1
ATOM 2640 O O . LEU A 1 332 ? -2.775 -28.984 14.031 1 97.38 332 LEU A O 1
ATOM 2644 N N . ARG A 1 333 ? -0.817 -27.953 14.133 1 95.94 333 ARG A N 1
ATOM 2645 C CA . ARG A 1 333 ? -0.828 -27.891 15.594 1 95.94 333 ARG A CA 1
ATOM 2646 C C . ARG A 1 333 ? -1.979 -27.016 16.094 1 95.94 333 ARG A C 1
ATOM 2648 O O . ARG A 1 333 ? -2.381 -27.125 17.25 1 95.94 333 ARG A O 1
ATOM 2655 N N . GLU A 1 334 ? -2.482 -26.156 15.25 1 93.88 334 GLU A N 1
ATOM 2656 C CA . GLU A 1 334 ? -3.605 -25.312 15.633 1 93.88 334 GLU A CA 1
ATOM 2657 C C . GLU A 1 334 ? -4.922 -26.078 15.562 1 93.88 334 GLU A C 1
ATOM 2659 O O . GLU A 1 334 ? -5.945 -25.609 16.078 1 93.88 334 GLU A O 1
ATOM 2664 N N . GLU A 1 335 ? -4.859 -27.203 14.977 1 93.25 335 GLU A N 1
ATOM 2665 C CA . GLU A 1 335 ? -6.047 -28.047 14.891 1 93.25 335 GLU A CA 1
ATOM 2666 C C . GLU A 1 335 ? -6.242 -28.859 16.156 1 93.25 335 GLU A C 1
ATOM 2668 O O . GLU A 1 335 ? -5.281 -29.406 16.719 1 93.25 335 GLU A O 1
ATOM 2673 N N . PRO A 1 336 ? -7.465 -28.984 16.672 1 93.44 336 PRO A N 1
ATOM 2674 C CA . PRO A 1 336 ? -7.73 -29.734 17.891 1 93.44 336 PRO A CA 1
ATOM 2675 C C . PRO A 1 336 ? -7.34 -31.203 17.766 1 93.44 336 PRO A C 1
ATOM 2677 O O . PRO A 1 336 ? -6.949 -31.828 18.766 1 93.44 336 PRO A O 1
ATOM 2680 N N . ASN A 1 337 ? -7.418 -31.828 16.641 1 94.06 337 ASN A N 1
ATOM 2681 C CA . ASN A 1 337 ? -7.09 -33.25 16.406 1 94.06 337 ASN A CA 1
ATOM 2682 C C . ASN A 1 337 ? -5.711 -33.406 15.781 1 94.06 337 ASN A C 1
ATOM 2684 O O . ASN A 1 337 ? -5.523 -34.219 14.891 1 94.06 337 ASN A O 1
ATOM 2688 N N . TYR A 1 338 ? -4.754 -32.625 16.203 1 94.19 338 TYR A N 1
ATOM 2689 C CA . TYR A 1 338 ? -3.402 -32.625 15.656 1 94.19 338 TYR A CA 1
ATOM 2690 C C . TYR A 1 338 ? -2.805 -34.031 15.633 1 94.19 338 TYR A C 1
ATOM 2692 O O . TYR A 1 338 ? -2.145 -34.406 14.664 1 94.19 338 TYR A O 1
ATOM 2700 N N . MET A 1 339 ? -2.939 -34.844 16.656 1 94.19 339 MET A N 1
ATOM 2701 C CA . MET A 1 339 ? -2.322 -36.156 16.781 1 94.19 339 MET A CA 1
ATOM 2702 C C . MET A 1 339 ? -2.744 -37.062 15.625 1 94.19 339 MET A C 1
ATOM 2704 O O . MET A 1 339 ? -1.954 -37.875 15.148 1 94.19 339 MET A O 1
ATOM 2708 N N . GLU A 1 340 ? -3.961 -36.875 15.148 1 94.19 340 GLU A N 1
ATOM 2709 C CA . GLU A 1 340 ? -4.484 -37.688 14.047 1 94.19 340 GLU A CA 1
ATOM 2710 C C . GLU A 1 340 ? -3.984 -37.156 12.703 1 94.19 340 GLU A C 1
ATOM 2712 O O . GLU A 1 340 ? -3.926 -37.906 11.727 1 94.19 340 GLU A O 1
ATOM 2717 N N . LEU A 1 341 ? -3.596 -35.906 12.672 1 96.69 341 LEU A N 1
ATOM 2718 C CA . LEU A 1 341 ? -3.271 -35.25 11.414 1 96.69 341 LEU A CA 1
ATOM 2719 C C . LEU A 1 341 ? -1.763 -35.156 11.211 1 96.69 341 LEU A C 1
ATOM 2721 O O . LEU A 1 341 ? -1.292 -34.906 10.102 1 96.69 341 LEU A O 1
ATOM 2725 N N . SER A 1 342 ? -0.974 -35.469 12.203 1 96.5 342 SER A N 1
ATOM 2726 C CA . SER A 1 342 ? 0.447 -35.156 12.266 1 96.5 342 SER A CA 1
ATOM 2727 C C . SER A 1 342 ? 1.241 -35.938 11.234 1 96.5 342 SER A C 1
ATOM 2729 O O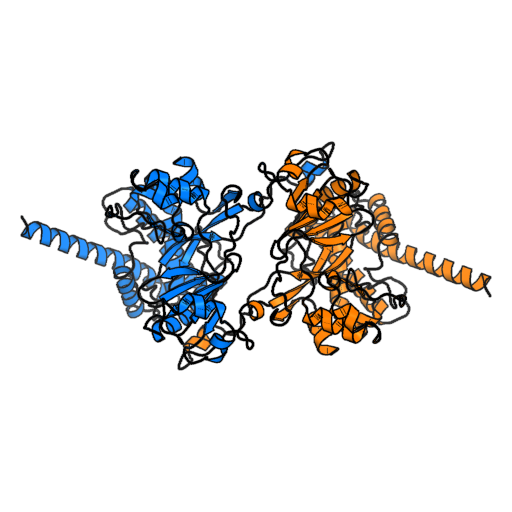 . SER A 1 342 ? 2.34 -35.531 10.844 1 96.5 342 SER A O 1
ATOM 2731 N N . ASP A 1 343 ? 0.692 -37.031 10.719 1 97.44 343 ASP A N 1
ATOM 2732 C CA . ASP A 1 343 ? 1.426 -37.875 9.789 1 97.44 343 ASP A CA 1
ATOM 2733 C C . ASP A 1 343 ? 1.177 -37.438 8.344 1 97.44 343 ASP A C 1
ATOM 2735 O O . ASP A 1 343 ? 1.901 -37.844 7.434 1 97.44 343 ASP A O 1
ATOM 2739 N N . LEU A 1 344 ? 0.189 -36.688 8.141 1 98.31 344 LEU A N 1
ATOM 2740 C CA . LEU A 1 344 ? -0.271 -36.406 6.789 1 98.31 344 LEU A CA 1
ATOM 2741 C C . LEU A 1 344 ? 0.818 -35.688 5.988 1 98.31 344 LEU A C 1
ATOM 2743 O O . LEU A 1 344 ? 1.064 -36.031 4.828 1 98.31 344 LEU A O 1
ATOM 2747 N N . PRO A 1 345 ? 1.53 -34.719 6.586 1 98.62 345 PRO A N 1
ATOM 2748 C CA . PRO A 1 345 ? 2.586 -34.062 5.809 1 98.62 345 PRO A CA 1
ATOM 2749 C C . PRO A 1 345 ? 3.668 -35.031 5.344 1 98.62 345 PRO A C 1
ATOM 2751 O O . PRO A 1 345 ? 4.117 -34.969 4.199 1 98.62 345 PRO A O 1
ATOM 2754 N N . ALA A 1 346 ? 4.082 -35.875 6.203 1 98.5 346 ALA A N 1
ATOM 2755 C CA . ALA A 1 346 ? 5.09 -36.875 5.848 1 98.5 346 ALA A CA 1
ATOM 2756 C C . ALA A 1 346 ? 4.57 -37.812 4.766 1 98.5 346 ALA A C 1
ATOM 2758 O O . ALA A 1 346 ? 5.328 -38.25 3.895 1 98.5 346 ALA A O 1
ATOM 2759 N N . MET A 1 347 ? 3.307 -38.156 4.863 1 98.44 347 MET A N 1
ATOM 2760 C CA . MET A 1 347 ? 2.684 -39 3.844 1 98.44 347 MET A CA 1
ATOM 2761 C C . MET A 1 347 ? 2.764 -38.344 2.473 1 98.44 347 MET A C 1
ATOM 2763 O O . MET A 1 347 ? 3.016 -39 1.47 1 98.44 347 MET A O 1
ATOM 2767 N N . PHE A 1 348 ? 2.504 -37.094 2.469 1 98.56 348 PHE A N 1
ATOM 2768 C CA . PHE A 1 348 ? 2.592 -36.344 1.217 1 98.56 348 PHE A CA 1
ATOM 2769 C C . PHE A 1 348 ? 4.004 -36.406 0.647 1 98.56 348 PHE A C 1
ATOM 2771 O O . PHE A 1 348 ? 4.188 -36.719 -0.532 1 98.56 348 PHE A O 1
ATOM 2778 N N . ILE A 1 349 ? 5.059 -36.094 1.472 1 98.75 349 ILE A N 1
ATOM 2779 C CA . ILE A 1 349 ? 6.445 -36.094 1.03 1 98.75 349 ILE A CA 1
ATOM 2780 C C . ILE A 1 349 ? 6.824 -37.469 0.496 1 98.75 349 ILE A C 1
ATOM 2782 O O . ILE A 1 349 ? 7.414 -37.594 -0.581 1 98.75 349 ILE A O 1
ATOM 2786 N N . ASN A 1 350 ? 6.465 -38.5 1.195 1 98.31 350 ASN A N 1
ATOM 2787 C CA . ASN A 1 350 ? 6.758 -39.875 0.772 1 98.31 350 ASN A CA 1
ATOM 2788 C C . ASN A 1 350 ? 6.059 -40.188 -0.54 1 98.31 350 ASN A C 1
ATOM 2790 O O . ASN A 1 350 ? 6.613 -40.906 -1.377 1 98.31 350 ASN A O 1
ATOM 2794 N N . GLY A 1 351 ? 4.852 -39.781 -0.651 1 98.06 351 GLY A N 1
ATOM 2795 C CA . GLY A 1 351 ? 4.125 -39.969 -1.895 1 98.06 351 GLY A CA 1
ATOM 2796 C C . GLY A 1 351 ? 4.809 -39.344 -3.092 1 98.06 351 GLY A C 1
ATOM 2797 O O . GLY A 1 351 ? 4.859 -39.938 -4.172 1 98.06 351 GLY A O 1
ATOM 2798 N N . VAL A 1 352 ? 5.316 -38.156 -2.918 1 97.88 352 VAL A N 1
ATOM 2799 C CA . VAL A 1 352 ? 6.02 -37.469 -3.988 1 97.88 352 VAL A CA 1
ATOM 2800 C C . VAL A 1 352 ? 7.277 -38.25 -4.375 1 97.88 352 VAL A C 1
ATOM 2802 O O . VAL A 1 352 ? 7.598 -38.375 -5.559 1 97.88 352 VAL A O 1
ATOM 2805 N N . ILE A 1 353 ? 8.039 -38.75 -3.4 1 98 353 ILE A N 1
ATOM 2806 C CA . ILE A 1 353 ? 9.242 -39.531 -3.641 1 98 353 ILE A CA 1
ATOM 2807 C C . ILE A 1 353 ? 8.891 -40.781 -4.445 1 98 353 ILE A C 1
ATOM 2809 O O . ILE A 1 353 ? 9.578 -41.125 -5.41 1 98 353 ILE A O 1
ATOM 2813 N N . GLU A 1 354 ? 7.785 -41.406 -4.113 1 96.88 354 GLU A N 1
ATOM 2814 C CA . GLU A 1 354 ? 7.352 -42.625 -4.797 1 96.88 354 GLU A CA 1
ATOM 2815 C C . GLU A 1 354 ? 6.961 -42.344 -6.242 1 96.88 354 GLU A C 1
ATOM 2817 O O . GLU A 1 354 ? 7.23 -43.156 -7.141 1 96.88 354 GLU A O 1
ATOM 2822 N N . VAL A 1 355 ? 6.289 -41.281 -6.418 1 95.19 355 VAL A N 1
ATOM 2823 C CA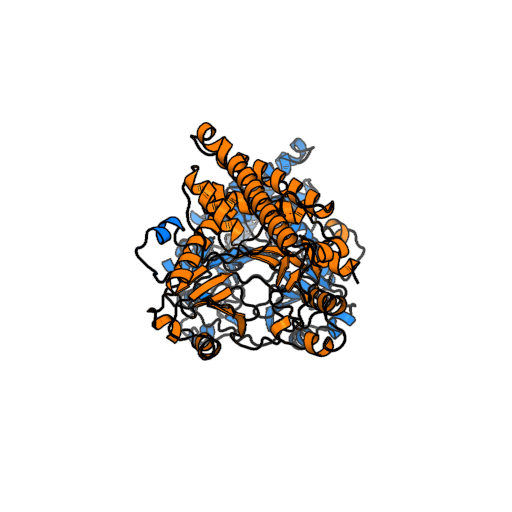 . VAL A 1 355 ? 5.898 -40.875 -7.766 1 95.19 355 VAL A CA 1
ATOM 2824 C C . VAL A 1 355 ? 7.145 -40.719 -8.633 1 95.19 355 VAL A C 1
ATOM 2826 O O . VAL A 1 355 ? 7.18 -41.188 -9.773 1 95.19 355 VAL A O 1
ATOM 2829 N N . GLU A 1 356 ? 8.117 -40 -8.086 1 95.5 356 GLU A N 1
ATOM 2830 C CA . GLU A 1 356 ? 9.344 -39.781 -8.852 1 95.5 356 GLU A CA 1
ATOM 2831 C C . GLU A 1 356 ? 10.086 -41.094 -9.094 1 95.5 356 GLU A C 1
ATOM 2833 O O . GLU A 1 356 ? 10.641 -41.312 -10.18 1 95.5 356 GLU A O 1
ATOM 2838 N N . ARG A 1 357 ? 10.141 -42 -8.133 1 95.31 357 ARG A N 1
ATOM 2839 C CA . ARG A 1 357 ? 10.766 -43.312 -8.273 1 95.31 357 ARG A CA 1
ATOM 2840 C C . ARG A 1 357 ? 10.133 -44.094 -9.414 1 95.31 357 ARG A C 1
ATOM 2842 O O . ARG A 1 357 ? 10.836 -44.656 -10.25 1 95.31 357 ARG A O 1
ATOM 2849 N N . LYS A 1 358 ? 8.844 -44.125 -9.492 1 93.81 358 LYS A N 1
ATOM 2850 C CA . LYS A 1 358 ? 8.109 -44.844 -10.531 1 93.81 358 LYS A CA 1
ATOM 2851 C C . LYS A 1 358 ? 8.383 -44.219 -11.906 1 93.81 358 LYS A C 1
ATOM 2853 O O . LYS A 1 358 ? 8.492 -44.938 -12.898 1 93.81 358 LYS A O 1
ATOM 2858 N N . LYS A 1 359 ? 8.414 -42.969 -11.93 1 91.94 359 LYS A N 1
ATOM 2859 C CA . LYS A 1 359 ? 8.711 -42.281 -13.188 1 91.94 359 LYS A CA 1
ATOM 2860 C C . LYS A 1 359 ? 10.094 -42.656 -13.703 1 91.94 359 LYS A C 1
ATOM 2862 O O . LYS A 1 359 ? 10.281 -42.875 -14.906 1 91.94 359 LYS A O 1
ATOM 2867 N N . GLN A 1 360 ? 11.062 -42.719 -12.828 1 91.56 360 GLN A N 1
ATOM 2868 C CA . GLN A 1 360 ? 12.43 -43.062 -13.211 1 91.56 360 GLN A CA 1
ATOM 2869 C C . GLN A 1 360 ? 12.531 -44.5 -13.656 1 91.56 360 GLN A C 1
ATOM 2871 O O . GLN A 1 360 ? 13.258 -44.844 -14.594 1 91.56 360 GLN A O 1
ATOM 2876 N N . GLU A 1 361 ? 11.859 -45.344 -12.961 1 90.44 361 GLU A N 1
ATOM 2877 C CA . GLU A 1 361 ? 11.844 -46.75 -13.328 1 90.44 361 GLU A CA 1
ATOM 2878 C C . GLU A 1 361 ? 11.242 -46.969 -14.711 1 90.44 361 GLU A C 1
ATOM 2880 O O . GLU A 1 361 ? 11.734 -47.781 -15.492 1 90.44 361 GLU A O 1
ATOM 2885 N N . LYS A 1 362 ? 10.242 -46.281 -14.984 1 89.25 362 LYS A N 1
ATOM 2886 C CA . LYS A 1 362 ? 9.625 -46.375 -16.297 1 89.25 362 LYS A CA 1
ATOM 2887 C C . LYS A 1 362 ? 10.555 -45.844 -17.391 1 89.25 362 LYS A C 1
ATOM 2889 O O . LYS A 1 362 ? 10.609 -46.406 -18.484 1 89.25 362 LYS A O 1
ATOM 2894 N N . ARG A 1 363 ? 11.242 -44.844 -17.094 1 84.62 363 ARG A N 1
ATOM 2895 C CA . ARG A 1 363 ? 12.195 -44.281 -18.047 1 84.62 363 ARG A CA 1
ATOM 2896 C C . ARG A 1 363 ? 13.344 -45.25 -18.312 1 84.62 363 ARG A C 1
ATOM 2898 O O . ARG A 1 363 ? 13.805 -45.375 -19.453 1 84.62 363 ARG A O 1
ATOM 2905 N N . ASP A 1 364 ? 13.812 -45.906 -17.25 1 83.69 364 ASP A N 1
ATOM 2906 C CA . ASP A 1 364 ? 14.906 -46.875 -17.391 1 83.69 364 ASP A CA 1
ATOM 2907 C C . ASP A 1 364 ? 14.461 -48.094 -18.172 1 83.69 364 ASP A C 1
ATOM 2909 O O . ASP A 1 364 ? 15.234 -48.625 -18.969 1 83.69 364 ASP A O 1
ATOM 2913 N N . CYS A 1 365 ? 13.227 -48.438 -17.938 1 79.88 365 CYS A N 1
ATOM 2914 C CA . CYS A 1 365 ? 12.711 -49.594 -18.672 1 79.88 365 CYS A CA 1
ATOM 2915 C C . CYS A 1 365 ? 12.555 -49.25 -20.156 1 79.88 365 CYS A C 1
ATOM 2917 O O . CYS A 1 365 ? 12.875 -50.094 -21.016 1 79.88 365 CYS A O 1
ATOM 2919 N N . VAL A 1 366 ? 12.07 -48.125 -20.359 1 74.75 366 VAL A N 1
ATOM 2920 C CA . VAL A 1 366 ? 11.898 -47.719 -21.75 1 74.75 366 VAL A CA 1
ATOM 2921 C C . VAL A 1 366 ? 13.266 -47.562 -22.406 1 74.75 366 VAL A C 1
ATOM 2923 O O . VAL A 1 366 ? 13.43 -47.875 -23.594 1 74.75 366 VAL A O 1
ATOM 2926 N N . ALA A 1 367 ? 14.227 -47.188 -21.812 1 72.94 367 ALA A N 1
ATOM 2927 C CA . ALA A 1 367 ? 15.578 -47.031 -22.344 1 72.94 367 ALA A CA 1
ATOM 2928 C C . ALA A 1 367 ? 16.234 -48.375 -22.594 1 72.94 367 ALA A C 1
ATOM 2930 O O . ALA A 1 367 ? 16.938 -48.562 -23.578 1 72.94 367 ALA A O 1
ATOM 2931 N N . GLU A 1 368 ? 15.906 -49.25 -21.688 1 71.56 368 GLU A N 1
ATOM 2932 C CA . GLU A 1 368 ? 16.438 -50.594 -21.859 1 71.56 368 GLU A CA 1
ATOM 2933 C C . GLU A 1 368 ? 15.773 -51.312 -23.031 1 71.56 368 GLU A C 1
ATOM 2935 O O . GLU A 1 368 ? 16.438 -52.062 -23.766 1 71.56 368 GLU A O 1
ATOM 2940 N N . ASP A 1 369 ? 14.484 -50.938 -23.297 1 69.19 369 ASP A N 1
ATOM 2941 C CA . ASP A 1 369 ? 13.812 -51.562 -24.453 1 69.19 369 ASP A CA 1
ATOM 2942 C C . ASP A 1 369 ? 14.305 -50.938 -25.766 1 69.19 369 ASP A C 1
ATOM 2944 O O . ASP A 1 369 ? 14.148 -51.562 -26.828 1 69.19 369 ASP A O 1
ATOM 2948 N N . LYS A 1 370 ? 14.719 -49.844 -25.578 1 68.12 370 LYS A N 1
ATOM 2949 C CA . LYS A 1 370 ? 15.188 -49.188 -26.797 1 68.12 370 LYS A CA 1
ATOM 2950 C C . LYS A 1 370 ? 16.641 -49.562 -27.094 1 68.12 370 LYS A C 1
ATOM 2952 O O . LYS A 1 370 ? 17.141 -49.281 -28.188 1 68.12 370 LYS A O 1
ATOM 2957 N N . GLU A 1 371 ? 17.406 -50.125 -26.234 1 51.91 371 GLU A N 1
ATOM 2958 C CA . GLU A 1 371 ? 18.719 -50.656 -26.547 1 51.91 371 GLU A CA 1
ATOM 2959 C C . GLU A 1 371 ? 18.625 -52.156 -26.859 1 51.91 371 GLU A C 1
ATOM 2961 O O . GLU A 1 371 ? 19.375 -52.656 -27.703 1 51.91 371 GLU A O 1
ATOM 2966 N N . MET B 1 1 ? -28.391 13.898 3.996 1 71.12 1 MET B N 1
ATOM 2967 C CA . MET B 1 1 ? -27.219 14.68 3.631 1 71.12 1 MET B CA 1
ATOM 2968 C C . MET B 1 1 ? -26.219 14.719 4.781 1 71.12 1 MET B C 1
ATOM 2970 O O . MET B 1 1 ? -25.062 14.312 4.617 1 71.12 1 MET B O 1
ATOM 2974 N N . GLU B 1 2 ? -26.688 15.078 5.961 1 66.88 2 GLU B N 1
ATOM 2975 C CA . GLU B 1 2 ? -25.797 15.195 7.113 1 66.88 2 GLU B CA 1
ATOM 2976 C C . GLU B 1 2 ? -25.234 13.828 7.516 1 66.88 2 GLU B C 1
ATOM 2978 O O . GLU B 1 2 ? -24.062 13.711 7.863 1 66.88 2 GLU B O 1
ATOM 2983 N N . LEU B 1 3 ? -26.078 12.859 7.383 1 65.31 3 LEU B N 1
ATOM 2984 C CA . LEU B 1 3 ? -25.641 11.516 7.75 1 65.31 3 LEU B CA 1
ATOM 2985 C C . LEU B 1 3 ? -24.578 11.008 6.785 1 65.31 3 LEU B C 1
ATOM 2987 O O . LEU B 1 3 ? -23.625 10.352 7.203 1 65.31 3 LEU B O 1
ATOM 2991 N N . ASP B 1 4 ? -24.75 11.328 5.547 1 64.31 4 ASP B N 1
ATOM 2992 C CA . ASP B 1 4 ? -23.766 10.914 4.551 1 64.31 4 ASP B CA 1
ATOM 2993 C C . ASP B 1 4 ? -22.438 11.625 4.762 1 64.31 4 ASP B C 1
ATOM 2995 O O . ASP B 1 4 ? -21.375 11 4.66 1 64.31 4 ASP B O 1
ATOM 2999 N N . LEU B 1 5 ? -22.516 12.859 5.09 1 64.44 5 LEU B N 1
ATOM 3000 C CA . LEU B 1 5 ? -21.312 13.633 5.348 1 64.44 5 LEU B CA 1
ATOM 3001 C C . LEU B 1 5 ? -20.594 13.141 6.605 1 64.44 5 LEU B C 1
ATOM 3003 O O . LEU B 1 5 ? -19.375 13.102 6.656 1 64.44 5 LEU B O 1
ATOM 3007 N N . GLN B 1 6 ? -21.422 12.859 7.555 1 68.19 6 GLN B N 1
ATOM 3008 C CA . GLN B 1 6 ? -20.859 12.297 8.781 1 68.19 6 GLN B CA 1
ATOM 3009 C C . GLN B 1 6 ? -20.047 11.039 8.484 1 68.19 6 GLN B C 1
ATOM 3011 O O . GLN B 1 6 ? -18.906 10.898 8.945 1 68.19 6 GLN B O 1
ATOM 3016 N N . LYS B 1 7 ? -20.625 10.227 7.719 1 62.38 7 LYS B N 1
ATOM 3017 C CA . LYS B 1 7 ? -19.969 8.961 7.391 1 62.38 7 LYS B CA 1
ATOM 3018 C C . LYS B 1 7 ? -18.688 9.195 6.602 1 62.38 7 LYS B C 1
ATOM 3020 O O . LYS B 1 7 ? -17.656 8.562 6.875 1 62.38 7 LYS B O 1
ATOM 3025 N N . MET B 1 8 ? -18.719 10.07 5.762 1 61.59 8 MET B N 1
ATOM 3026 C CA . MET B 1 8 ? -17.609 10.281 4.832 1 61.59 8 MET B CA 1
ATOM 3027 C C . MET B 1 8 ? -16.453 11.008 5.512 1 61.59 8 MET B C 1
ATOM 3029 O O . MET B 1 8 ? -15.297 10.852 5.121 1 61.59 8 MET B O 1
ATOM 3033 N N . LEU B 1 9 ? -16.828 11.773 6.52 1 65.25 9 LEU B N 1
ATOM 3034 C CA . LEU B 1 9 ? -15.797 12.547 7.207 1 65.25 9 LEU B CA 1
ATOM 3035 C C . LEU B 1 9 ? -15.32 11.82 8.461 1 65.25 9 LEU B C 1
ATOM 3037 O O . LEU B 1 9 ? -14.336 12.227 9.086 1 65.25 9 LEU B O 1
ATOM 3041 N N . SER B 1 10 ? -16.109 10.797 8.758 1 61.78 10 SER B N 1
ATOM 3042 C CA . SER B 1 10 ? -15.688 10 9.906 1 61.78 10 SER B CA 1
ATOM 3043 C C . SER B 1 10 ? -14.398 9.242 9.617 1 61.78 10 SER B C 1
ATOM 3045 O O . SER B 1 10 ? -14.18 8.797 8.484 1 61.78 10 SER B O 1
ATOM 3047 N N . LEU B 1 11 ? -13.617 9.188 10.547 1 61.56 11 LEU B N 1
ATOM 3048 C CA . LEU B 1 11 ? -12.352 8.484 10.391 1 61.56 11 LEU B CA 1
ATOM 3049 C C . LEU B 1 11 ? -12.578 7.004 10.094 1 61.56 11 LEU B C 1
ATOM 3051 O O . LEU B 1 11 ? -13.477 6.383 10.672 1 61.56 11 LEU B O 1
ATOM 3055 N N . ARG B 1 12 ? -11.836 6.445 9.164 1 54.84 12 ARG B N 1
ATOM 3056 C CA . ARG B 1 12 ? -11.82 5.051 8.734 1 54.84 12 ARG B CA 1
ATOM 3057 C C . ARG B 1 12 ? -13.078 4.703 7.953 1 54.84 12 ARG B C 1
ATOM 3059 O O . ARG B 1 12 ? -13.422 3.527 7.805 1 54.84 12 ARG B O 1
ATOM 3066 N N . SER B 1 13 ? -13.852 5.801 7.664 1 49.72 13 SER B N 1
ATOM 3067 C CA . SER B 1 13 ? -14.992 5.574 6.785 1 49.72 13 SER B CA 1
ATOM 3068 C C . SER B 1 13 ? -14.539 5.105 5.406 1 49.72 13 SER B C 1
ATOM 3070 O O . SER B 1 13 ? -13.531 5.582 4.879 1 49.72 13 SER B O 1
ATOM 3072 N N . GLN B 1 14 ? -15.141 3.9 5.008 1 48.16 14 GLN B N 1
ATOM 3073 C CA . GLN B 1 14 ? -14.828 3.297 3.715 1 48.16 14 GLN B CA 1
ATOM 3074 C C . GLN B 1 14 ? -15.859 3.691 2.662 1 48.16 14 GLN B C 1
ATOM 3076 O O . GLN B 1 14 ? -17.062 3.684 2.93 1 48.16 14 GLN B O 1
ATOM 3081 N N . PHE B 1 15 ? -15.531 4.445 1.729 1 45.91 15 PHE B N 1
ATOM 3082 C CA . PHE B 1 15 ? -16.516 4.812 0.707 1 45.91 15 PHE B CA 1
ATOM 3083 C C . PHE B 1 15 ? -15.961 4.531 -0.688 1 45.91 15 PHE B C 1
ATOM 3085 O O . PHE B 1 15 ? -14.75 4.594 -0.908 1 45.91 15 PHE B O 1
ATOM 3092 N N . SER B 1 16 ? -16.875 3.91 -1.405 1 43.56 16 SER B N 1
ATOM 3093 C CA . SER B 1 16 ? -16.531 3.611 -2.789 1 43.56 16 SER B CA 1
ATOM 3094 C C . SER B 1 16 ? -16.141 4.879 -3.547 1 43.56 16 SER B C 1
ATOM 3096 O O . SER B 1 16 ? -16.719 5.945 -3.312 1 43.56 16 SER B O 1
ATOM 3098 N N . THR B 1 17 ? -15.055 4.938 -4.02 1 40.19 17 THR B N 1
ATOM 3099 C CA . THR B 1 17 ? -14.609 6.062 -4.836 1 40.19 17 THR B CA 1
ATOM 3100 C C . THR B 1 17 ? -15.422 6.152 -6.125 1 40.19 17 THR B C 1
ATOM 3102 O O . THR B 1 17 ? -15.086 6.926 -7.023 1 40.19 17 THR B O 1
ATOM 3105 N N . THR B 1 18 ? -16.469 5.277 -6.371 1 35.44 18 THR B N 1
ATOM 3106 C CA . THR B 1 18 ? -17.188 5.242 -7.641 1 35.44 18 THR B CA 1
ATOM 3107 C C . THR B 1 18 ? -17.297 6.641 -8.242 1 35.44 18 THR B C 1
ATOM 3109 O O . THR B 1 18 ? -17.172 6.816 -9.453 1 35.44 18 THR B O 1
ATOM 3112 N N . SER B 1 19 ? -18.359 7.465 -7.59 1 30.42 19 SER B N 1
ATOM 3113 C CA . SER B 1 19 ? -18.953 8.492 -8.438 1 30.42 19 SER B CA 1
ATOM 3114 C C . SER B 1 19 ? -17.891 9.383 -9.062 1 30.42 19 SER B C 1
ATOM 3116 O O . SER B 1 19 ? -18.188 10.188 -9.945 1 30.42 19 SER B O 1
ATOM 3118 N N . SER B 1 20 ? -17.188 10 -8.156 1 28.89 20 SER B N 1
ATOM 3119 C CA . SER B 1 20 ? -16.656 11.203 -8.789 1 28.89 20 SER B CA 1
ATOM 3120 C C . SER B 1 20 ? -15.758 10.859 -9.969 1 28.89 20 SER B C 1
ATOM 3122 O O . SER B 1 20 ? -15.18 9.773 -10.023 1 28.89 20 SER B O 1
ATOM 3124 N N . ASP B 1 21 ? -16.094 11.438 -11.062 1 28.3 21 ASP B N 1
ATOM 3125 C CA . ASP B 1 21 ? -15.344 11.82 -12.25 1 28.3 21 ASP B CA 1
ATOM 3126 C C . ASP B 1 21 ? -13.836 11.812 -11.984 1 28.3 21 ASP B C 1
ATOM 3128 O O . ASP B 1 21 ? -13.188 12.859 -12.039 1 28.3 21 ASP B O 1
ATOM 3132 N N . ALA B 1 22 ? -13.586 11.227 -10.953 1 30.78 22 ALA B N 1
ATOM 3133 C CA . ALA B 1 22 ? -12.125 11.32 -11.062 1 30.78 22 ALA B CA 1
ATOM 3134 C C . ALA B 1 22 ? -11.633 10.727 -12.375 1 30.78 22 ALA B C 1
ATOM 3136 O O . ALA B 1 22 ? -11.172 9.586 -12.422 1 30.78 22 ALA B O 1
ATOM 3137 N N . ALA B 1 23 ? -12.57 10.203 -13.172 1 32.38 23 ALA B N 1
ATOM 3138 C CA . ALA B 1 23 ? -12.039 10.211 -14.531 1 32.38 23 ALA B CA 1
ATOM 3139 C C . ALA B 1 23 ? -10.852 11.164 -14.648 1 32.38 23 ALA B C 1
ATOM 3141 O O . ALA B 1 23 ? -11 12.375 -14.477 1 32.38 23 ALA B O 1
ATOM 3142 N N . ARG B 1 24 ? -9.914 10.75 -14.047 1 34.09 24 ARG B N 1
ATOM 3143 C CA . ARG B 1 24 ? -8.617 11.398 -14.195 1 34.09 24 ARG B CA 1
ATOM 3144 C C . ARG B 1 24 ? -8.539 12.141 -15.523 1 34.09 24 ARG B C 1
ATOM 3146 O O . ARG B 1 24 ? -8.422 11.523 -16.578 1 34.09 24 ARG B O 1
ATOM 3153 N N . ASP B 1 25 ? -9.531 12.781 -15.797 1 34 25 ASP B N 1
ATOM 3154 C CA . ASP B 1 25 ? -8.961 13.711 -16.766 1 34 25 ASP B CA 1
ATOM 3155 C C . ASP B 1 25 ? -7.492 13.992 -16.469 1 34 25 ASP B C 1
ATOM 3157 O O . ASP B 1 25 ? -7.176 14.828 -15.617 1 34 25 ASP B O 1
ATOM 3161 N N . HIS B 1 26 ? -6.941 12.867 -16.203 1 39.62 26 HIS B N 1
ATOM 3162 C CA . HIS B 1 26 ? -5.496 13.016 -16.078 1 39.62 26 HIS B CA 1
ATOM 3163 C C . HIS B 1 26 ? -4.984 14.188 -16.922 1 39.62 26 HIS B C 1
ATOM 3165 O O . HIS B 1 26 ? -4.977 14.117 -18.141 1 39.62 26 HIS B O 1
ATOM 3171 N N . GLU B 1 27 ? -5.543 15.25 -16.531 1 45.72 27 GLU B N 1
ATOM 3172 C CA . GLU B 1 27 ? -4.695 16.266 -17.172 1 45.72 27 GLU B CA 1
ATOM 3173 C C . GLU B 1 27 ? -3.219 15.891 -17.062 1 45.72 27 GLU B C 1
ATOM 3175 O O . GLU B 1 27 ? -2.754 15.492 -15.984 1 45.72 27 GLU B O 1
ATOM 3180 N N . GLU B 1 28 ? -2.744 15.5 -18.078 1 60.5 28 GLU B N 1
ATOM 3181 C CA . GLU B 1 28 ? -1.345 15.141 -18.281 1 60.5 28 GLU B CA 1
ATOM 3182 C C . GLU B 1 28 ? -0.411 16.203 -17.719 1 60.5 28 GLU B C 1
ATOM 3184 O O . GLU B 1 28 ? -0.609 17.406 -17.938 1 60.5 28 GLU B O 1
ATOM 3189 N N . GLY B 1 29 ? 0.165 15.945 -16.594 1 76.88 29 GLY B N 1
ATOM 3190 C CA . GLY B 1 29 ? 1.285 16.766 -16.156 1 76.88 29 GLY B CA 1
ATOM 3191 C C . GLY B 1 29 ? 1.14 17.25 -14.727 1 76.88 29 GLY B C 1
ATOM 3192 O O . GLY B 1 29 ? 0.222 16.844 -14.016 1 76.88 29 GLY B O 1
ATOM 3193 N N . TYR B 1 30 ? 1.972 18.109 -14.328 1 89.69 30 TYR B N 1
ATOM 3194 C CA . TYR B 1 30 ? 2.006 18.703 -13 1 89.69 30 TYR B CA 1
ATOM 3195 C C . TYR B 1 30 ? 0.959 19.797 -12.867 1 89.69 30 TYR B C 1
ATOM 3197 O O . TYR B 1 30 ? 0.766 20.594 -13.789 1 89.69 30 TYR B O 1
ATOM 3205 N N . ARG B 1 31 ? 0.244 19.828 -11.828 1 89.81 31 ARG B N 1
ATOM 3206 C CA . ARG B 1 31 ? -0.695 20.906 -11.516 1 89.81 31 ARG B CA 1
ATOM 3207 C C . ARG B 1 31 ? -0.487 21.422 -10.094 1 89.81 31 ARG B C 1
ATOM 3209 O O . ARG B 1 31 ? -0.049 20.672 -9.219 1 89.81 31 ARG B O 1
ATOM 3216 N N . LYS B 1 32 ? -0.875 22.688 -9.906 1 92.38 32 LYS B N 1
ATOM 3217 C CA . LYS B 1 32 ? -0.799 23.297 -8.578 1 92.38 32 LYS B CA 1
ATOM 3218 C C . LYS B 1 32 ? -1.955 22.828 -7.699 1 92.38 32 LYS B C 1
ATOM 3220 O O . LYS B 1 32 ? -3.123 23 -8.055 1 92.38 32 LYS B O 1
ATOM 3225 N N . ILE B 1 33 ? -1.609 22.25 -6.562 1 91.12 33 ILE B N 1
ATOM 3226 C CA . ILE B 1 33 ? -2.676 21.719 -5.723 1 91.12 33 ILE B CA 1
ATOM 3227 C C . ILE B 1 33 ? -2.738 22.5 -4.41 1 91.12 33 ILE B C 1
ATOM 3229 O O . ILE B 1 33 ? -3.596 22.234 -3.564 1 91.12 33 ILE B O 1
ATOM 3233 N N . GLY B 1 34 ? -1.845 23.391 -4.199 1 90.12 34 GLY B N 1
ATOM 3234 C CA . GLY B 1 34 ? -1.83 24.234 -3.018 1 90.12 34 GLY B CA 1
ATOM 3235 C C . GLY B 1 34 ? -0.78 25.328 -3.078 1 90.12 34 GLY B C 1
ATOM 3236 O O . GLY B 1 34 ? 0.198 25.203 -3.822 1 90.12 34 GLY B O 1
ATOM 3237 N N . ALA B 1 35 ? -1.063 26.375 -2.33 1 88.44 35 ALA B N 1
ATOM 3238 C CA . ALA B 1 35 ? -0.099 27.453 -2.242 1 88.44 35 ALA B CA 1
ATOM 3239 C C . ALA B 1 35 ? -0.248 28.219 -0.926 1 88.44 35 ALA B C 1
ATOM 3241 O O . ALA B 1 35 ? -1.357 28.359 -0.405 1 88.44 35 ALA B O 1
ATOM 3242 N N . GLY B 1 36 ? 0.874 28.594 -0.379 1 83.19 36 GLY B N 1
ATOM 3243 C CA . GLY B 1 36 ? 0.92 29.453 0.796 1 83.19 36 GLY B CA 1
ATOM 3244 C C . GLY B 1 36 ? 2.053 30.453 0.756 1 83.19 36 GLY B C 1
ATOM 3245 O O . GLY B 1 36 ? 2.65 30.688 -0.297 1 83.19 36 GLY B O 1
ATOM 3246 N N . ALA B 1 37 ? 2.262 31.047 1.852 1 79.19 37 ALA B N 1
ATOM 3247 C CA . ALA B 1 37 ? 3.277 32.094 1.951 1 79.19 37 ALA B CA 1
ATOM 3248 C C . ALA B 1 37 ? 4.676 31.516 1.718 1 79.19 37 ALA B C 1
ATOM 3250 O O . ALA B 1 37 ? 5.504 32.125 1.054 1 79.19 37 ALA B O 1
ATOM 3251 N N . CYS B 1 38 ? 4.879 30.297 2.066 1 82.31 38 CYS B N 1
ATOM 3252 C CA . CYS B 1 38 ? 6.23 29.75 2.074 1 82.31 38 CYS B CA 1
ATOM 3253 C C . CYS B 1 38 ? 6.5 28.938 0.809 1 82.31 38 CYS B C 1
ATOM 3255 O O . CYS B 1 38 ? 7.656 28.719 0.44 1 82.31 38 CYS B O 1
ATOM 3257 N N . GLY B 1 39 ? 5.422 28.516 0.195 1 90.62 39 GLY B N 1
ATOM 3258 C CA . GLY B 1 39 ? 5.676 27.672 -0.954 1 90.62 39 GLY B CA 1
ATOM 3259 C C . GLY B 1 39 ? 4.41 27.297 -1.708 1 90.62 39 GLY B C 1
ATOM 3260 O O . GLY B 1 39 ? 3.312 27.703 -1.329 1 90.62 39 GLY B O 1
ATOM 3261 N N . ALA B 1 40 ? 4.656 26.641 -2.826 1 94.69 40 ALA B N 1
ATOM 3262 C CA . ALA B 1 40 ? 3.588 26.078 -3.65 1 94.69 40 ALA B CA 1
ATOM 3263 C C . ALA B 1 40 ? 3.746 24.578 -3.814 1 94.69 40 ALA B C 1
ATOM 3265 O O . ALA B 1 40 ? 4.867 24.062 -3.84 1 94.69 40 ALA B O 1
ATOM 3266 N N . ILE B 1 41 ? 2.619 23.922 -3.877 1 95.75 41 ILE B N 1
ATOM 3267 C CA . ILE B 1 41 ? 2.633 22.469 -3.949 1 95.75 41 ILE B CA 1
ATOM 3268 C C . ILE B 1 41 ? 2.107 22.016 -5.309 1 95.75 41 ILE B C 1
ATOM 3270 O O . ILE B 1 41 ? 1.055 22.469 -5.758 1 95.75 41 ILE B O 1
ATOM 3274 N N . PHE B 1 42 ? 2.832 21.125 -5.934 1 95.56 42 PHE B N 1
ATOM 3275 C CA . PHE B 1 42 ? 2.467 20.578 -7.234 1 95.56 42 PHE B CA 1
ATOM 3276 C C . PHE B 1 42 ? 2.367 19.062 -7.184 1 95.56 42 PHE B C 1
ATOM 3278 O O . PHE B 1 42 ? 3.014 18.422 -6.352 1 95.56 42 PHE B O 1
ATOM 3285 N N . ALA B 1 43 ? 1.476 18.5 -8.016 1 92.12 43 ALA B N 1
ATOM 3286 C CA . ALA B 1 43 ? 1.323 17.047 -8.086 1 92.12 43 ALA B CA 1
ATOM 3287 C C . ALA B 1 43 ? 0.816 16.609 -9.461 1 92.12 43 ALA B C 1
ATOM 3289 O O . ALA B 1 43 ? 0.367 17.453 -10.258 1 92.12 43 ALA B O 1
ATOM 3290 N N . VAL B 1 44 ? 1.078 15.398 -9.75 1 83.25 44 VAL B N 1
ATOM 3291 C CA . VAL B 1 44 ? 0.518 14.75 -10.938 1 83.25 44 VAL B CA 1
ATOM 3292 C C . VAL B 1 44 ? -0.568 13.758 -10.516 1 83.25 44 VAL B C 1
ATOM 3294 O O . VAL B 1 44 ? -0.357 12.938 -9.625 1 83.25 44 VAL B O 1
ATOM 3297 N N . ASP B 1 45 ? -1.692 13.875 -11.156 1 73.62 45 ASP B N 1
ATOM 3298 C CA . ASP B 1 45 ? -2.781 12.953 -10.828 1 73.62 45 ASP B CA 1
ATOM 3299 C C . ASP B 1 45 ? -2.363 11.508 -11.055 1 73.62 45 ASP B C 1
ATOM 3301 O O . ASP B 1 45 ? -1.763 11.18 -12.078 1 73.62 45 ASP B O 1
ATOM 3305 N N . GLY B 1 46 ? -2.641 10.766 -10.055 1 67.38 46 GLY B N 1
ATOM 3306 C CA . GLY B 1 46 ? -2.301 9.359 -10.156 1 67.38 46 GLY B CA 1
ATOM 3307 C C . GLY B 1 46 ? -0.918 9.031 -9.625 1 67.38 46 GLY B C 1
ATOM 3308 O O . GLY B 1 46 ? -0.555 7.863 -9.492 1 67.38 46 GLY B O 1
ATOM 3309 N N . GLU B 1 47 ? -0.163 10.047 -9.367 1 73.5 47 GLU B N 1
ATOM 3310 C CA . GLU B 1 47 ? 1.163 9.836 -8.797 1 73.5 47 GLU B CA 1
ATOM 3311 C C . GLU B 1 47 ? 1.133 9.953 -7.277 1 73.5 47 GLU B C 1
ATOM 3313 O O . GLU B 1 47 ? 0.335 10.711 -6.723 1 73.5 47 GLU B O 1
ATOM 3318 N N . PRO B 1 48 ? 2.035 9.305 -6.672 1 77.38 48 PRO B N 1
ATOM 3319 C CA . PRO B 1 48 ? 1.979 9.219 -5.207 1 77.38 48 PRO B CA 1
ATOM 3320 C C . PRO B 1 48 ? 2.67 10.398 -4.523 1 77.38 48 PRO B C 1
ATOM 3322 O O . PRO B 1 48 ? 2.623 10.516 -3.297 1 77.38 48 PRO B O 1
ATOM 3325 N N . ALA B 1 49 ? 3.26 11.305 -5.273 1 88.69 49 ALA B N 1
ATOM 3326 C CA . ALA B 1 49 ? 4.129 12.289 -4.645 1 88.69 49 ALA B CA 1
ATOM 3327 C C . ALA B 1 49 ? 3.561 13.695 -4.801 1 88.69 49 ALA B C 1
ATOM 3329 O O . ALA B 1 49 ? 2.848 13.984 -5.766 1 88.69 49 ALA B O 1
ATOM 3330 N N . ALA B 1 50 ? 3.855 14.508 -3.879 1 94.56 50 ALA B N 1
ATOM 3331 C CA . ALA B 1 50 ? 3.646 15.953 -3.916 1 94.56 50 ALA B CA 1
ATOM 3332 C C . ALA B 1 50 ? 4.977 16.703 -3.877 1 94.56 50 ALA B C 1
ATOM 3334 O O . ALA B 1 50 ? 5.898 16.297 -3.164 1 94.56 50 ALA B O 1
ATOM 3335 N N . PHE B 1 51 ? 5.035 17.781 -4.676 1 96.44 51 PHE B N 1
ATOM 3336 C CA . PHE B 1 51 ? 6.234 18.609 -4.781 1 96.44 51 PHE B CA 1
ATOM 3337 C C . PHE B 1 51 ? 6 19.984 -4.18 1 96.44 51 PHE B C 1
ATOM 3339 O O . PHE B 1 51 ? 5.242 20.781 -4.727 1 96.44 51 PHE B O 1
ATOM 3346 N N . LYS B 1 52 ? 6.605 20.203 -3.068 1 96.5 52 LYS B N 1
ATOM 3347 C CA . LYS B 1 52 ? 6.531 21.516 -2.445 1 96.5 52 LYS B CA 1
ATOM 3348 C C . LYS B 1 52 ? 7.723 22.391 -2.846 1 96.5 52 LYS B C 1
ATOM 3350 O O . LYS B 1 52 ? 8.859 22.094 -2.48 1 96.5 52 LYS B O 1
ATOM 3355 N N . LEU B 1 53 ? 7.492 23.438 -3.594 1 96.69 53 LEU B N 1
ATOM 3356 C CA . LEU B 1 53 ? 8.531 24.359 -4.039 1 96.69 53 LEU B CA 1
ATOM 3357 C C . LEU B 1 53 ? 8.555 25.609 -3.18 1 96.69 53 LEU B C 1
ATOM 3359 O O . LEU B 1 53 ? 7.5 26.172 -2.877 1 96.69 53 LEU B O 1
ATOM 3363 N N . ALA B 1 54 ? 9.758 26.031 -2.805 1 94.69 54 ALA B N 1
ATOM 3364 C CA . ALA B 1 54 ? 9.898 27.219 -1.981 1 94.69 54 ALA B CA 1
ATOM 3365 C C . ALA B 1 54 ? 9.656 28.484 -2.807 1 94.69 54 ALA B C 1
ATOM 3367 O O . ALA B 1 54 ? 10.094 28.578 -3.955 1 94.69 54 ALA B O 1
ATOM 3368 N N . LYS B 1 55 ? 8.961 29.438 -2.338 1 87.94 55 LYS B N 1
ATOM 3369 C CA . LYS B 1 55 ? 8.82 30.75 -2.977 1 87.94 55 LYS B CA 1
ATOM 3370 C C . LYS B 1 55 ? 9.969 31.672 -2.578 1 87.94 55 LYS B C 1
ATOM 3372 O O . LYS B 1 55 ? 10.57 32.344 -3.434 1 87.94 55 LYS B O 1
ATOM 3377 N N . ALA B 1 56 ? 10.25 31.859 -1.316 1 74.94 56 ALA B N 1
ATOM 3378 C CA . ALA B 1 56 ? 11.273 32.812 -0.902 1 74.94 56 ALA B CA 1
ATOM 3379 C C . ALA B 1 56 ? 12.227 32.188 0.113 1 74.94 56 ALA B C 1
ATOM 3381 O O . ALA B 1 56 ? 13.438 32.438 0.084 1 74.94 56 ALA B O 1
ATOM 3382 N N . ASP B 1 57 ? 11.781 31.391 0.89 1 76 57 ASP B N 1
ATOM 3383 C CA . ASP B 1 57 ? 12.531 30.922 2.053 1 76 57 ASP B CA 1
ATOM 3384 C C . ASP B 1 57 ? 13 29.484 1.854 1 76 57 ASP B C 1
ATOM 3386 O O . ASP B 1 57 ? 12.305 28.531 2.229 1 76 57 ASP B O 1
ATOM 3390 N N . GLN B 1 58 ? 14.266 29.359 1.479 1 80.94 58 GLN B N 1
ATOM 3391 C CA . GLN B 1 58 ? 14.844 28.047 1.205 1 80.94 58 GLN B CA 1
ATOM 3392 C C . GLN B 1 58 ? 15.219 27.328 2.498 1 80.94 58 GLN B C 1
ATOM 3394 O O . GLN B 1 58 ? 15.109 26.109 2.588 1 80.94 58 GLN B O 1
ATOM 3399 N N . GLU B 1 59 ? 15.547 28.078 3.449 1 86.31 59 GLU B N 1
ATOM 3400 C CA . GLU B 1 59 ? 15.977 27.5 4.723 1 86.31 59 GLU B CA 1
ATOM 3401 C C . GLU B 1 59 ? 14.805 26.844 5.449 1 86.31 59 GLU B C 1
ATOM 3403 O O . GLU B 1 59 ? 14.953 25.781 6.047 1 86.31 59 GLU B O 1
ATOM 3408 N N . SER B 1 60 ? 13.68 27.484 5.328 1 91.25 60 SER B N 1
ATOM 3409 C CA . SER B 1 60 ? 12.492 26.953 5.988 1 91.25 60 SER B CA 1
ATOM 3410 C C . SER B 1 60 ? 12.07 25.625 5.371 1 91.25 60 SER B C 1
ATOM 3412 O O . SER B 1 60 ? 11.562 24.75 6.066 1 91.25 60 SER B O 1
ATOM 3414 N N . LEU B 1 61 ? 12.289 25.5 4.129 1 94.5 61 LEU B N 1
ATOM 3415 C CA . LEU B 1 61 ? 11.898 24.25 3.477 1 94.5 61 LEU B CA 1
ATOM 3416 C C . LEU B 1 61 ? 12.859 23.125 3.838 1 94.5 61 LEU B C 1
ATOM 3418 O O . LEU B 1 61 ? 12.445 21.969 3.939 1 94.5 61 LEU B O 1
ATOM 3422 N N . TRP B 1 62 ? 14.156 23.484 4.004 1 95.06 62 TRP B N 1
ATOM 3423 C CA . TRP B 1 62 ? 15.109 22.484 4.484 1 95.06 62 TRP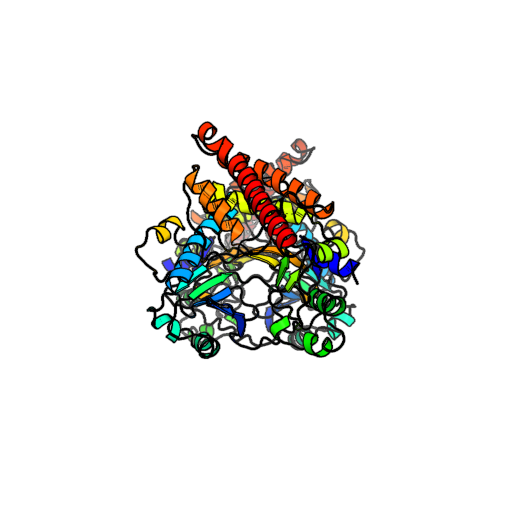 B CA 1
ATOM 3424 C C . TRP B 1 62 ? 14.742 22.016 5.887 1 95.06 62 TRP B C 1
ATOM 3426 O O . TRP B 1 62 ? 14.797 20.828 6.184 1 95.06 62 TRP B O 1
ATOM 3436 N N . ASN B 1 63 ? 14.375 22.953 6.691 1 94.94 63 ASN B N 1
ATOM 3437 C CA . ASN B 1 63 ? 13.891 22.578 8.016 1 94.94 63 ASN B CA 1
ATOM 3438 C C . ASN B 1 63 ? 12.664 21.672 7.93 1 94.94 63 ASN B C 1
ATOM 3440 O O . ASN B 1 63 ? 12.539 20.719 8.703 1 94.94 63 ASN B O 1
ATOM 3444 N N . ASP B 1 64 ? 11.773 21.969 7.012 1 95.94 64 ASP B N 1
ATOM 3445 C CA . ASP B 1 64 ? 10.594 21.141 6.797 1 95.94 64 ASP B CA 1
ATOM 3446 C C . ASP B 1 64 ? 10.984 19.703 6.488 1 95.94 64 ASP B C 1
ATOM 3448 O O . ASP B 1 64 ? 10.453 18.766 7.086 1 95.94 64 ASP B O 1
ATOM 3452 N N . PHE B 1 65 ? 11.984 19.609 5.625 1 96 65 PHE B N 1
ATOM 3453 C CA . PHE B 1 65 ? 12.461 18.281 5.242 1 96 65 PHE B CA 1
ATOM 3454 C C . PHE B 1 65 ? 13.016 17.531 6.445 1 96 65 PHE B C 1
ATOM 3456 O O . PHE B 1 65 ? 12.648 16.375 6.695 1 96 65 PHE B O 1
ATOM 3463 N N . CYS B 1 66 ? 13.859 18.141 7.188 1 96.31 66 CYS B N 1
ATOM 3464 C CA . CYS B 1 66 ? 14.531 17.484 8.312 1 96.31 66 CYS B CA 1
ATOM 3465 C C . CYS B 1 66 ? 13.531 17.109 9.398 1 96.31 66 CYS B C 1
ATOM 3467 O O . CYS B 1 66 ? 13.531 15.984 9.883 1 96.31 66 CYS B O 1
ATOM 3469 N N . MET B 1 67 ? 12.703 18.047 9.734 1 97.62 67 MET B N 1
ATOM 3470 C CA . MET B 1 67 ? 11.711 17.781 10.781 1 97.62 67 MET B CA 1
ATOM 3471 C C . MET B 1 67 ? 10.68 16.766 10.312 1 97.62 67 MET B C 1
ATOM 3473 O O . MET B 1 67 ? 10.219 15.945 11.109 1 97.62 67 MET B O 1
ATOM 3477 N N . HIS B 1 68 ? 10.281 16.875 9.047 1 97.25 68 HIS B N 1
ATOM 3478 C CA . HIS B 1 68 ? 9.359 15.906 8.461 1 97.25 68 HIS B CA 1
ATOM 3479 C C . HIS B 1 68 ? 9.891 14.484 8.609 1 97.25 68 HIS B C 1
ATOM 3481 O O . HIS B 1 68 ? 9.172 13.594 9.047 1 97.25 68 HIS B O 1
ATOM 3487 N N . LYS B 1 69 ? 11.102 14.312 8.227 1 95.56 69 LYS B N 1
ATOM 3488 C CA . LYS B 1 69 ? 11.727 13 8.32 1 95.56 69 LYS B CA 1
ATOM 3489 C C . LYS B 1 69 ? 11.789 12.523 9.773 1 95.56 69 LYS B C 1
ATOM 3491 O O . LYS B 1 69 ? 11.484 11.367 10.062 1 95.56 69 LYS B O 1
ATOM 3496 N N . LEU B 1 70 ? 12.188 13.383 10.648 1 97 70 LEU B N 1
ATOM 3497 C CA . LEU B 1 70 ? 12.297 13.07 12.062 1 97 70 LEU B CA 1
ATOM 3498 C C . LEU B 1 70 ? 10.945 12.633 12.633 1 97 70 LEU B C 1
ATOM 3500 O O . LEU B 1 70 ? 10.859 11.617 13.32 1 97 70 LEU B O 1
ATOM 3504 N N . ILE B 1 71 ? 9.961 13.414 12.352 1 97.5 71 ILE B N 1
ATOM 3505 C CA . ILE B 1 71 ? 8.617 13.156 12.867 1 97.5 71 ILE B CA 1
ATOM 3506 C C . ILE B 1 71 ? 8.062 11.875 12.258 1 97.5 71 ILE B C 1
ATOM 3508 O O . ILE B 1 71 ? 7.531 11.023 12.969 1 97.5 71 ILE B O 1
ATOM 3512 N N . ALA B 1 72 ? 8.18 11.719 10.953 1 95.31 72 ALA B N 1
ATOM 3513 C CA . ALA B 1 72 ? 7.691 10.516 10.281 1 95.31 72 ALA B CA 1
ATOM 3514 C C . ALA B 1 72 ? 8.336 9.266 10.875 1 95.31 72 ALA B C 1
ATOM 3516 O O . ALA B 1 72 ? 7.66 8.258 11.094 1 95.31 72 ALA B O 1
ATOM 3517 N N . GLU B 1 73 ? 9.609 9.297 11.094 1 93.81 73 GLU B N 1
ATOM 3518 C CA . GLU B 1 73 ? 10.344 8.164 11.664 1 93.81 73 GLU B CA 1
ATOM 3519 C C . GLU B 1 73 ? 9.812 7.805 13.047 1 93.81 73 GLU B C 1
ATOM 3521 O O . GLU B 1 73 ? 9.656 6.625 13.367 1 93.81 73 GLU B O 1
ATOM 3526 N N . ASN B 1 74 ? 9.57 8.773 13.828 1 94.94 74 ASN B N 1
ATOM 3527 C CA . ASN B 1 74 ? 9.078 8.523 15.18 1 94.94 74 ASN B CA 1
ATOM 3528 C C . ASN B 1 74 ? 7.641 8.016 15.164 1 94.94 74 ASN B C 1
ATOM 3530 O O . ASN B 1 74 ? 7.277 7.152 15.969 1 94.94 74 ASN B O 1
ATOM 3534 N N . PHE B 1 75 ? 6.824 8.57 14.32 1 94.94 75 PHE B N 1
ATOM 3535 C CA . PHE B 1 75 ? 5.457 8.078 14.203 1 94.94 75 PHE B CA 1
ATOM 3536 C C . PHE B 1 75 ? 5.441 6.617 13.758 1 94.94 75 PHE B C 1
ATOM 3538 O O . PHE B 1 75 ? 4.613 5.832 14.219 1 94.94 75 PHE B O 1
ATOM 3545 N N . ARG B 1 76 ? 6.355 6.266 12.906 1 89.75 76 ARG B N 1
ATOM 3546 C CA . ARG B 1 76 ? 6.473 4.879 12.461 1 89.75 76 ARG B CA 1
ATOM 3547 C C . ARG B 1 76 ? 6.918 3.973 13.602 1 89.75 76 ARG B C 1
ATOM 3549 O O . ARG B 1 76 ? 6.395 2.869 13.773 1 89.75 76 ARG B O 1
ATOM 3556 N N . LYS B 1 77 ? 7.879 4.426 14.312 1 89.06 77 LYS B N 1
ATOM 3557 C CA . LYS B 1 77 ? 8.43 3.658 15.422 1 89.06 77 LYS B CA 1
ATOM 3558 C C . LYS B 1 77 ? 7.348 3.328 16.453 1 89.06 77 LYS B C 1
ATOM 3560 O O . LYS B 1 77 ? 7.328 2.229 17 1 89.06 77 LYS B O 1
ATOM 3565 N N . TRP B 1 78 ? 6.477 4.219 16.656 1 90.94 78 TRP B N 1
ATOM 3566 C CA . TRP B 1 78 ? 5.508 4.074 17.734 1 90.94 78 TRP B CA 1
ATOM 3567 C C . TRP B 1 78 ? 4.164 3.594 17.203 1 90.94 78 TRP B C 1
ATOM 3569 O O . TRP B 1 78 ? 3.172 3.547 17.938 1 90.94 78 TRP B O 1
ATOM 3579 N N . LYS B 1 79 ? 4.102 3.207 15.984 1 85.69 79 LYS B N 1
ATOM 3580 C CA . LYS B 1 79 ? 2.863 2.82 15.312 1 85.69 79 LYS B CA 1
ATOM 3581 C C . LYS B 1 79 ? 2.273 1.559 15.938 1 85.69 79 LYS B C 1
ATOM 3583 O O . LYS B 1 79 ? 1.053 1.39 15.969 1 85.69 79 LYS B O 1
ATOM 3588 N N . SER B 1 80 ? 3.09 0.709 16.422 1 78 80 SER B N 1
ATOM 3589 C CA . SER B 1 80 ? 2.652 -0.594 16.906 1 78 80 SER B CA 1
ATOM 3590 C C . SER B 1 80 ? 2.088 -0.493 18.312 1 78 80 SER B C 1
ATOM 3592 O O . SER B 1 80 ? 1.521 -1.458 18.828 1 78 80 SER B O 1
ATOM 3594 N N . ARG B 1 81 ? 2.207 0.669 18.844 1 81.94 81 ARG B N 1
ATOM 3595 C CA . ARG B 1 81 ? 1.718 0.821 20.203 1 81.94 81 ARG B CA 1
ATOM 3596 C C . ARG B 1 81 ? 0.194 0.778 20.25 1 81.94 81 ARG B C 1
ATOM 3598 O O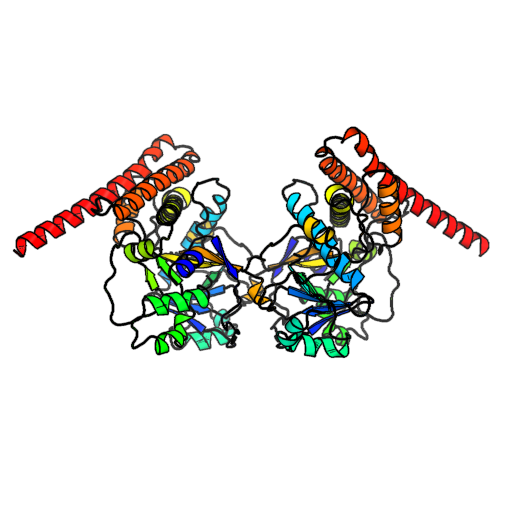 . ARG B 1 81 ? -0.473 1.331 19.375 1 81.94 81 ARG B O 1
ATOM 3605 N N . LYS B 1 82 ? -0.329 0.162 21.219 1 79.81 82 LYS B N 1
ATOM 3606 C CA . LYS B 1 82 ? -1.77 -0.037 21.359 1 79.81 82 LYS B CA 1
ATOM 3607 C C . LYS B 1 82 ? -2.416 1.127 22.094 1 79.81 82 LYS B C 1
ATOM 3609 O O . LYS B 1 82 ? -2.965 0.946 23.188 1 79.81 82 LYS B O 1
ATOM 3614 N N . TRP B 1 83 ? -2.32 2.309 21.609 1 85 83 TRP B N 1
ATOM 3615 C CA . TRP B 1 83 ? -3.049 3.451 22.156 1 85 83 TRP B CA 1
ATOM 3616 C C . TRP B 1 83 ? -4.48 3.484 21.625 1 85 83 TRP B C 1
ATOM 3618 O O . TRP B 1 83 ? -4.773 2.91 20.578 1 85 83 TRP B O 1
ATOM 3628 N N . THR B 1 84 ? -5.398 4.094 22.422 1 78.75 84 THR B N 1
ATOM 3629 C CA . THR B 1 84 ? -6.797 4.188 22.016 1 78.75 84 THR B CA 1
ATOM 3630 C C . THR B 1 84 ? -6.914 4.848 20.641 1 78.75 84 THR B C 1
ATOM 3632 O O . THR B 1 84 ? -7.711 4.414 19.812 1 78.75 84 THR B O 1
ATOM 3635 N N . TYR B 1 85 ? -6.164 5.957 20.656 1 78.25 85 TYR B N 1
ATOM 3636 C CA . TYR B 1 85 ? -6.184 6.707 19.406 1 78.25 85 TYR B CA 1
ATOM 3637 C C . TYR B 1 85 ? -4.793 6.773 18.781 1 78.25 85 TYR B C 1
ATOM 3639 O O . TYR B 1 85 ? -3.885 7.383 19.359 1 78.25 85 TYR B O 1
ATOM 3647 N N . ALA B 1 86 ? -4.609 5.73 17.922 1 74.56 86 ALA B N 1
ATOM 3648 C CA . ALA B 1 86 ? -3.365 5.77 17.172 1 74.56 86 ALA B CA 1
ATOM 3649 C C . ALA B 1 86 ? -3.641 5.875 15.672 1 74.56 86 ALA B C 1
ATOM 3651 O O . ALA B 1 86 ? -4.797 5.938 15.25 1 74.56 86 ALA B O 1
ATOM 3652 N N . ASP B 1 87 ? -2.834 6.57 14.906 1 79.12 87 ASP B N 1
ATOM 3653 C CA . ASP B 1 87 ? -2.939 6.367 13.469 1 79.12 87 ASP B CA 1
ATOM 3654 C C . ASP B 1 87 ? -3.049 7.703 12.727 1 79.12 87 ASP B C 1
ATOM 3656 O O . ASP B 1 87 ? -3.648 7.777 11.656 1 79.12 87 ASP B O 1
ATOM 3660 N N . VAL B 1 88 ? -2.766 8.797 13.547 1 92 88 VAL B N 1
ATOM 3661 C CA . VAL B 1 88 ? -2.564 9.977 12.711 1 92 88 VAL B CA 1
ATOM 3662 C C . VAL B 1 88 ? -1.496 9.695 11.664 1 92 88 VAL B C 1
ATOM 3664 O O . VAL B 1 88 ? -0.434 9.148 11.977 1 92 88 VAL B O 1
ATOM 3667 N N . LYS B 1 89 ? -1.818 10.023 10.508 1 92.56 89 LYS B N 1
ATOM 3668 C CA . LYS B 1 89 ? -0.896 9.727 9.414 1 92.56 89 LYS B CA 1
ATOM 3669 C C . LYS B 1 89 ? 0.046 10.898 9.156 1 92.56 89 LYS B C 1
ATOM 3671 O O . LYS B 1 89 ? -0.362 12.062 9.234 1 92.56 89 LYS B O 1
ATOM 3676 N N . VAL B 1 90 ? 1.251 10.578 8.953 1 95.88 90 VAL B N 1
ATOM 3677 C CA . VAL B 1 90 ? 2.252 11.523 8.461 1 95.88 90 VAL B CA 1
ATOM 3678 C C . VAL B 1 90 ? 2.729 11.102 7.078 1 95.88 90 VAL B C 1
ATOM 3680 O O . VAL B 1 90 ? 3.117 9.945 6.871 1 95.88 90 VAL B O 1
ATOM 3683 N N . PRO B 1 91 ? 2.617 12.031 6.113 1 94.19 91 PRO B N 1
ATOM 3684 C CA . PRO B 1 91 ? 3.123 11.633 4.793 1 94.19 91 PRO B CA 1
ATOM 3685 C C . PRO B 1 91 ? 4.562 11.133 4.844 1 94.19 91 PRO B C 1
ATOM 3687 O O . PRO B 1 91 ? 5.367 11.617 5.641 1 94.19 91 PRO B O 1
ATOM 3690 N N . GLU B 1 92 ? 4.844 10.195 3.971 1 91.69 92 GLU B N 1
ATOM 3691 C CA . GLU B 1 92 ? 6.242 9.797 3.824 1 91.69 92 GLU B CA 1
ATOM 3692 C C . GLU B 1 92 ? 7.09 10.945 3.279 1 91.69 92 GLU B C 1
ATOM 3694 O O . GLU B 1 92 ? 6.645 11.688 2.402 1 91.69 92 GLU B O 1
ATOM 3699 N N . CYS B 1 93 ? 8.211 11.078 3.848 1 93.94 93 CYS B N 1
ATOM 3700 C CA . CYS B 1 93 ? 9.164 12.078 3.377 1 93.94 93 CYS B CA 1
ATOM 3701 C C . CYS B 1 93 ? 10.133 11.477 2.367 1 93.94 93 CYS B C 1
ATOM 3703 O O . CYS B 1 93 ? 10.984 10.672 2.729 1 93.94 93 CYS B O 1
ATOM 3705 N N . TYR B 1 94 ? 10.062 11.852 1.107 1 91.25 94 TYR B N 1
ATOM 3706 C CA . TYR B 1 94 ? 10.836 11.188 0.061 1 91.25 94 TYR B CA 1
ATOM 3707 C C . TYR B 1 94 ? 12.219 11.805 -0.07 1 91.25 94 TYR B C 1
ATOM 3709 O O . TYR B 1 94 ? 13.211 11.203 0.353 1 91.25 94 TYR B O 1
ATOM 3717 N N . TYR B 1 95 ? 12.305 13.023 -0.651 1 93.31 95 TYR B N 1
ATOM 3718 C CA . TYR B 1 95 ? 13.648 13.578 -0.795 1 93.31 95 TYR B CA 1
ATOM 3719 C C . TYR B 1 95 ? 13.594 15.094 -0.945 1 93.31 95 TYR B C 1
ATOM 3721 O O . TYR B 1 95 ? 12.516 15.68 -1.042 1 93.31 95 TYR B O 1
ATOM 3729 N N . PHE B 1 96 ? 14.773 15.734 -0.888 1 95.88 96 PHE B N 1
ATOM 3730 C CA . PHE B 1 96 ? 14.938 17.172 -0.948 1 95.88 96 PHE B CA 1
ATOM 3731 C C . PHE B 1 96 ? 15.828 17.578 -2.121 1 95.88 96 PHE B C 1
ATOM 3733 O O . PHE B 1 96 ? 16.812 16.891 -2.416 1 95.88 96 PHE B O 1
ATOM 3740 N N . VAL B 1 97 ? 15.453 18.594 -2.795 1 96.25 97 VAL B N 1
ATOM 3741 C CA . VAL B 1 97 ? 16.219 19.172 -3.893 1 96.25 97 VAL B CA 1
ATOM 3742 C C . VAL B 1 97 ? 16.672 20.594 -3.523 1 96.25 97 VAL B C 1
ATOM 3744 O O . VAL B 1 97 ? 15.844 21.5 -3.422 1 96.25 97 VAL B O 1
ATOM 3747 N N . PRO B 1 98 ? 17.938 20.828 -3.367 1 95.69 98 PRO B N 1
ATOM 3748 C CA . PRO B 1 98 ? 18.406 22.188 -3.109 1 95.69 98 PRO B CA 1
ATOM 3749 C C . PRO B 1 98 ? 18.312 23.078 -4.344 1 95.69 98 PRO B C 1
ATOM 3751 O O . PRO B 1 98 ? 18.266 22.578 -5.473 1 95.69 98 PRO B O 1
ATOM 3754 N N . LYS B 1 99 ? 18.344 24.359 -4.105 1 93.81 99 LYS B N 1
ATOM 3755 C CA . LYS B 1 99 ? 18.188 25.359 -5.148 1 93.81 99 LYS B CA 1
ATOM 3756 C C . LYS B 1 99 ? 19.281 25.234 -6.203 1 93.81 99 LYS B C 1
ATOM 3758 O O . LYS B 1 99 ? 19.047 25.469 -7.391 1 93.81 99 LYS B O 1
ATOM 3763 N N . ASP B 1 100 ? 20.406 24.781 -5.801 1 92.31 100 ASP B N 1
ATOM 3764 C CA . ASP B 1 100 ? 21.562 24.781 -6.691 1 92.31 100 ASP B CA 1
ATOM 3765 C C . ASP B 1 100 ? 21.641 23.469 -7.484 1 92.31 100 ASP B C 1
ATOM 3767 O O . ASP B 1 100 ? 22.609 23.25 -8.219 1 92.31 100 ASP B O 1
ATOM 3771 N N . GLU B 1 101 ? 20.703 22.609 -7.32 1 94 101 GLU B N 1
ATOM 3772 C CA . GLU B 1 101 ? 20.688 21.375 -8.094 1 94 101 GLU B CA 1
ATOM 3773 C C . GLU B 1 101 ? 20.094 21.594 -9.477 1 94 101 GLU B C 1
ATOM 3775 O O . GLU B 1 101 ? 19.016 21.094 -9.781 1 94 101 GLU B O 1
ATOM 3780 N N . HIS B 1 102 ? 20.844 22.156 -10.344 1 93.31 102 HIS B N 1
ATOM 3781 C CA . HIS B 1 102 ? 20.375 22.594 -11.656 1 93.31 102 HIS B CA 1
ATOM 3782 C C . HIS B 1 102 ? 20 21.406 -12.523 1 93.31 102 HIS B C 1
ATOM 3784 O O . HIS B 1 102 ? 19.062 21.484 -13.32 1 93.31 102 HIS B O 1
ATOM 3790 N N . LEU B 1 103 ? 20.656 20.344 -12.32 1 94.06 103 LEU B N 1
ATOM 3791 C CA . LEU B 1 103 ? 20.406 19.141 -13.117 1 94.06 103 LEU B CA 1
ATOM 3792 C C . LEU B 1 103 ? 18.984 18.641 -12.898 1 94.06 103 LEU B C 1
ATOM 3794 O O . LEU B 1 103 ? 18.359 18.094 -13.82 1 94.06 103 LEU B O 1
ATOM 3798 N N . TYR B 1 104 ? 18.469 18.844 -11.75 1 95.06 104 TYR B N 1
ATOM 3799 C CA . TYR B 1 104 ? 17.125 18.375 -11.43 1 95.06 104 TYR B CA 1
ATOM 3800 C C . TYR B 1 104 ? 16.078 19.094 -12.281 1 95.06 104 TYR B C 1
ATOM 3802 O O . TYR B 1 104 ? 15.156 18.469 -12.797 1 95.06 104 TYR B O 1
ATOM 3810 N N . PHE B 1 105 ? 16.234 20.328 -12.516 1 94.5 105 PHE B N 1
ATOM 3811 C CA . PHE B 1 105 ? 15.281 21.125 -13.273 1 94.5 105 PHE B CA 1
ATOM 3812 C C . PHE B 1 105 ? 15.383 20.812 -14.766 1 94.5 105 PHE B C 1
ATOM 3814 O O . PHE B 1 105 ? 14.375 20.844 -15.477 1 94.5 105 PHE B O 1
ATOM 3821 N N . ASP B 1 106 ? 16.531 20.438 -15.148 1 93.12 106 ASP B N 1
ATOM 3822 C CA . ASP B 1 106 ? 16.734 20.016 -16.531 1 93.12 106 ASP B CA 1
ATOM 3823 C C . ASP B 1 106 ? 16 18.703 -16.812 1 93.12 106 ASP B C 1
ATOM 3825 O O . ASP B 1 106 ? 15.453 18.516 -17.906 1 93.12 106 ASP B O 1
ATOM 3829 N N . LYS B 1 107 ? 16.062 17.859 -15.789 1 90.44 107 LYS B N 1
ATOM 3830 C CA . LYS B 1 107 ? 15.523 16.516 -15.969 1 90.44 107 LYS B CA 1
ATOM 3831 C C . LYS B 1 107 ? 14.016 16.484 -15.727 1 90.44 107 LYS B C 1
ATOM 3833 O O . LYS B 1 107 ? 13.352 15.492 -16.016 1 90.44 107 LYS B O 1
ATOM 3838 N N . ASN B 1 108 ? 13.453 17.578 -15.234 1 91.56 108 ASN B N 1
ATOM 3839 C CA . ASN B 1 108 ? 12.031 17.641 -14.914 1 91.56 108 ASN B CA 1
ATOM 3840 C C . ASN B 1 108 ? 11.375 18.875 -15.508 1 91.56 108 ASN B C 1
ATOM 3842 O O . ASN B 1 108 ? 10.82 19.703 -14.789 1 91.56 108 ASN B O 1
ATOM 3846 N N . PRO B 1 109 ? 11.312 18.922 -16.812 1 91.94 109 PRO B N 1
ATOM 3847 C CA . PRO B 1 109 ? 10.812 20.125 -17.484 1 91.94 109 PRO B CA 1
ATOM 3848 C C . PRO B 1 109 ? 9.32 20.359 -17.234 1 91.94 109 PRO B C 1
ATOM 3850 O O . PRO B 1 109 ? 8.875 21.516 -17.188 1 91.94 109 PRO B O 1
ATOM 3853 N N . SER B 1 110 ? 8.57 19.281 -17.125 1 91.25 110 SER B N 1
ATOM 3854 C CA . SER B 1 110 ? 7.137 19.438 -16.906 1 91.25 110 SER B CA 1
ATOM 3855 C C . SER B 1 110 ? 6.852 20.109 -15.57 1 91.25 110 SER B C 1
ATOM 3857 O O . SER B 1 110 ? 5.902 20.891 -15.453 1 91.25 110 SER B O 1
ATOM 3859 N N . LEU B 1 111 ? 7.629 19.812 -14.586 1 94.12 111 LEU B N 1
ATOM 3860 C CA . LEU B 1 111 ? 7.488 20.453 -13.289 1 94.12 111 LEU B CA 1
ATOM 3861 C C . LEU B 1 111 ? 7.859 21.938 -13.375 1 94.12 111 LEU B C 1
ATOM 3863 O O . LEU B 1 111 ? 7.176 22.781 -12.805 1 94.12 111 LEU B O 1
ATOM 3867 N N . VAL B 1 112 ? 8.898 22.234 -14.141 1 94.12 112 VAL B N 1
ATOM 3868 C CA . VAL B 1 112 ? 9.367 23.609 -14.336 1 94.12 112 VAL B CA 1
ATOM 3869 C C . VAL B 1 112 ? 8.273 24.438 -15.008 1 94.12 112 VAL B C 1
ATOM 3871 O O . VAL B 1 112 ? 7.988 25.562 -14.594 1 94.12 112 VAL B O 1
ATOM 3874 N N . GLU B 1 113 ? 7.727 23.844 -15.977 1 94.31 113 GLU B N 1
ATOM 3875 C CA . GLU B 1 113 ? 6.672 24.531 -16.719 1 94.31 113 GLU B CA 1
ATOM 3876 C C . GLU B 1 113 ? 5.48 24.844 -15.812 1 94.31 113 GLU B C 1
ATOM 3878 O O . GLU B 1 113 ? 4.906 25.938 -15.891 1 94.31 113 GLU B O 1
ATOM 3883 N N . ALA B 1 114 ? 5.141 23.938 -14.984 1 93.81 114 ALA B N 1
ATOM 3884 C CA . ALA B 1 114 ? 3.994 24.109 -14.102 1 93.81 114 ALA B CA 1
ATOM 3885 C C . ALA B 1 114 ? 4.285 25.141 -13.016 1 93.81 114 ALA B C 1
ATOM 3887 O O . ALA B 1 114 ? 3.385 25.859 -12.578 1 93.81 114 ALA B O 1
ATOM 3888 N N . ALA B 1 115 ? 5.527 25.297 -12.578 1 94.94 115 ALA B N 1
ATOM 3889 C CA . ALA B 1 115 ? 5.879 26.078 -11.398 1 94.94 115 ALA B CA 1
ATOM 3890 C C . ALA B 1 115 ? 6.379 27.469 -11.797 1 94.94 115 ALA B C 1
ATOM 3892 O O . ALA B 1 115 ? 6.484 28.359 -10.945 1 94.94 115 ALA B O 1
ATOM 3893 N N . LYS B 1 116 ? 6.652 27.75 -13.055 1 93.31 116 LYS B N 1
ATOM 3894 C CA . LYS B 1 116 ? 7.363 28.938 -13.516 1 93.31 116 LYS B CA 1
ATOM 3895 C C . LYS B 1 116 ? 6.59 30.219 -13.164 1 93.31 116 LYS B C 1
ATOM 3897 O O . LYS B 1 116 ? 7.188 31.25 -12.891 1 93.31 116 LYS B O 1
ATOM 3902 N N . ASP B 1 117 ? 5.336 30.094 -13.125 1 91.75 117 ASP B N 1
ATOM 3903 C CA . ASP B 1 117 ? 4.531 31.297 -12.891 1 91.75 117 ASP B CA 1
ATOM 3904 C C . ASP B 1 117 ? 4.328 31.531 -11.398 1 91.75 117 ASP B C 1
ATOM 3906 O O . ASP B 1 117 ? 3.912 32.625 -10.992 1 91.75 117 ASP B O 1
ATOM 3910 N N . THR B 1 118 ? 4.621 30.594 -10.594 1 92 118 THR B N 1
ATOM 3911 C CA . THR B 1 118 ? 4.301 30.688 -9.172 1 92 118 THR B CA 1
ATOM 3912 C C . THR B 1 118 ? 5.574 30.828 -8.336 1 92 118 THR B C 1
ATOM 3914 O O . THR B 1 118 ? 5.551 31.438 -7.266 1 92 118 THR B O 1
ATOM 3917 N N . CYS B 1 119 ? 6.625 30.281 -8.828 1 92.88 119 CYS B N 1
ATOM 3918 C CA . CYS B 1 119 ? 7.879 30.266 -8.078 1 92.88 119 CYS B CA 1
ATOM 3919 C C . CYS B 1 119 ? 9.023 30.828 -8.914 1 92.88 119 CYS B C 1
ATOM 3921 O O . CYS B 1 119 ? 8.969 30.797 -10.148 1 92.88 119 CYS B O 1
ATOM 3923 N N . ASN B 1 120 ? 9.938 31.375 -8.172 1 91.88 120 ASN B N 1
ATOM 3924 C CA . ASN B 1 120 ? 11.18 31.781 -8.828 1 91.88 120 ASN B CA 1
ATOM 3925 C C . ASN B 1 120 ? 12.156 30.625 -8.961 1 91.88 120 ASN B C 1
ATOM 3927 O O . ASN B 1 120 ? 12.82 30.25 -7.988 1 91.88 120 ASN B O 1
ATOM 3931 N N . LEU B 1 121 ? 12.328 30.141 -10.156 1 91.5 121 LEU B N 1
ATOM 3932 C CA . LEU B 1 121 ? 13.141 28.953 -10.375 1 91.5 121 LEU B CA 1
ATOM 3933 C C . LEU B 1 121 ? 14.555 29.344 -10.797 1 91.5 121 LEU B C 1
ATOM 3935 O O . LEU B 1 121 ? 14.758 30.344 -11.469 1 91.5 121 LEU B O 1
ATOM 3939 N N . PRO B 1 122 ? 15.578 28.656 -10.422 1 92.25 122 PRO B N 1
ATOM 3940 C CA . PRO B 1 122 ? 15.547 27.438 -9.609 1 92.25 122 PRO B CA 1
ATOM 3941 C C . PRO B 1 122 ? 15.297 27.719 -8.133 1 92.25 122 PRO B C 1
ATOM 3943 O O . PRO B 1 122 ? 15.609 28.797 -7.645 1 92.25 122 PRO B O 1
ATOM 3946 N N . THR B 1 123 ? 14.633 26.797 -7.445 1 95.44 123 THR B N 1
ATOM 3947 C CA . THR B 1 123 ? 14.352 26.891 -6.02 1 95.44 123 THR B CA 1
ATOM 3948 C C . THR B 1 123 ? 14.453 25.516 -5.352 1 95.44 123 THR B C 1
ATOM 3950 O O . THR B 1 123 ? 14.719 24.516 -6.016 1 95.44 123 THR B O 1
ATOM 3953 N N . SER B 1 124 ? 14.359 25.5 -4.035 1 96.38 124 SER B N 1
ATOM 3954 C CA . SER B 1 124 ? 14.375 24.234 -3.307 1 96.38 124 SER B CA 1
ATOM 3955 C C . SER B 1 124 ? 13.047 23.5 -3.438 1 96.38 124 SER B C 1
ATOM 3957 O O . SER B 1 124 ? 11.992 24.125 -3.578 1 96.38 124 SER B O 1
ATOM 3959 N N . ILE B 1 125 ? 13.125 22.172 -3.414 1 96.81 125 ILE B N 1
ATOM 3960 C CA . ILE B 1 125 ? 11.93 21.344 -3.527 1 96.81 125 ILE B CA 1
ATOM 3961 C C . ILE B 1 125 ? 11.938 20.281 -2.439 1 96.81 125 ILE B C 1
ATOM 3963 O O . ILE B 1 125 ? 12.969 19.641 -2.191 1 96.81 125 ILE B O 1
ATOM 3967 N N . LEU B 1 126 ? 10.836 20.172 -1.767 1 96.81 126 LEU B N 1
ATOM 3968 C CA . LEU B 1 126 ? 10.586 19.031 -0.877 1 96.81 126 LEU B CA 1
ATOM 3969 C C . LEU B 1 126 ? 9.594 18.062 -1.5 1 96.81 126 LEU B C 1
ATOM 3971 O O . LEU B 1 126 ? 8.469 18.438 -1.824 1 96.81 126 LEU B O 1
ATOM 3975 N N . VAL B 1 127 ? 10 16.859 -1.708 1 95.31 127 VAL B N 1
ATOM 3976 C CA . VAL B 1 127 ? 9.141 15.836 -2.291 1 95.31 127 VAL B CA 1
ATOM 3977 C C . VAL B 1 127 ? 8.664 14.875 -1.199 1 95.31 127 VAL B C 1
ATOM 3979 O O . VAL B 1 127 ? 9.477 14.312 -0.466 1 95.31 127 VAL B O 1
ATOM 3982 N N . SER B 1 128 ? 7.375 14.719 -1.08 1 94.81 128 SER B N 1
ATOM 3983 C CA . SER B 1 128 ? 6.781 13.844 -0.075 1 94.81 128 SER B CA 1
ATOM 3984 C C . SER B 1 128 ? 5.566 13.109 -0.629 1 94.81 128 SER B C 1
ATOM 3986 O O . SER B 1 128 ? 5.148 13.359 -1.763 1 94.81 128 SER B O 1
ATOM 3988 N N . GLU B 1 129 ? 5.043 12.164 0.132 1 91.12 129 GLU B N 1
ATOM 3989 C CA . GLU B 1 129 ? 3.807 11.469 -0.218 1 91.12 129 GLU B CA 1
ATOM 3990 C C . GLU B 1 129 ? 2.646 12.453 -0.358 1 91.12 129 GLU B C 1
ATOM 3992 O O . GLU B 1 129 ? 2.496 13.367 0.458 1 91.12 129 GLU B O 1
ATOM 3997 N N . ARG B 1 130 ? 1.912 12.203 -1.407 1 90.31 130 ARG B N 1
ATOM 3998 C CA . ARG B 1 130 ? 0.743 13.047 -1.628 1 90.31 130 ARG B CA 1
ATOM 3999 C C . ARG B 1 130 ? -0.433 12.586 -0.773 1 90.31 130 ARG B C 1
ATOM 4001 O O . ARG B 1 130 ? -0.784 11.406 -0.775 1 90.31 130 ARG B O 1
ATOM 4008 N N . ILE B 1 131 ? -0.962 13.508 0.005 1 89.44 131 ILE B N 1
ATOM 4009 C CA . ILE B 1 131 ? -2.242 13.258 0.657 1 89.44 131 ILE B CA 1
ATOM 4010 C C . ILE B 1 131 ? -3.377 13.422 -0.352 1 89.44 131 ILE B C 1
ATOM 4012 O O . ILE B 1 131 ? -3.551 14.492 -0.931 1 89.44 131 ILE B O 1
ATOM 4016 N N . LEU B 1 132 ? -4.133 12.414 -0.527 1 84.12 132 LEU B N 1
ATOM 4017 C CA . LEU B 1 132 ? -5.215 12.484 -1.503 1 84.12 132 LEU B CA 1
ATOM 4018 C C . LEU B 1 132 ? -6.379 13.305 -0.963 1 84.12 132 LEU B C 1
ATOM 4020 O O . LEU B 1 132 ? -6.699 13.234 0.225 1 84.12 132 LEU B O 1
ATOM 4024 N N . PRO B 1 133 ? -6.953 14.047 -1.874 1 86.94 133 PRO B N 1
ATOM 4025 C CA . PRO B 1 133 ? -8.109 14.844 -1.443 1 86.94 133 PRO B CA 1
ATOM 4026 C C . PRO B 1 133 ? -9.305 13.977 -1.052 1 86.94 133 PRO B C 1
ATOM 4028 O O . PRO B 1 133 ? -9.344 12.789 -1.378 1 86.94 133 PRO B O 1
ATOM 4031 N N . LEU B 1 134 ? -10.219 14.617 -0.329 1 83.06 134 LEU B N 1
ATOM 4032 C CA . LEU B 1 134 ? -11.477 13.93 -0.045 1 83.06 134 LEU B CA 1
ATOM 4033 C C . LEU B 1 134 ? -12.227 13.609 -1.335 1 83.06 134 LEU B C 1
ATOM 4035 O O . LEU B 1 134 ? -12.164 14.375 -2.301 1 83.06 134 LEU B O 1
ATOM 4039 N N . PRO B 1 135 ? -12.93 12.578 -1.355 1 76.25 135 PRO B N 1
ATOM 4040 C CA . PRO B 1 135 ? -13.602 12.141 -2.58 1 76.25 135 PRO B CA 1
ATOM 4041 C C . PRO B 1 135 ? -14.688 13.117 -3.035 1 76.25 135 PRO B C 1
ATOM 4043 O O . PRO B 1 135 ? -15.195 13.898 -2.23 1 76.25 135 PRO B O 1
ATOM 4046 N N . LYS B 1 136 ? -15.07 13.016 -4.266 1 78.06 136 LYS B N 1
ATOM 4047 C CA . LYS B 1 136 ? -16 13.938 -4.902 1 78.06 136 LYS B CA 1
ATOM 4048 C C . LYS B 1 136 ? -17.344 13.961 -4.164 1 78.06 136 LYS B C 1
ATOM 4050 O O . LYS B 1 136 ? -17.906 15.023 -3.916 1 78.06 136 LYS B O 1
ATOM 4055 N N . PRO B 1 137 ? -17.906 12.797 -3.797 1 74.62 137 PRO B N 1
ATOM 4056 C CA . PRO B 1 137 ? -19.188 12.859 -3.082 1 74.62 137 PRO B CA 1
ATOM 4057 C C . PRO B 1 137 ? -19.094 13.68 -1.797 1 74.62 137 PRO B C 1
ATOM 4059 O O . PRO B 1 137 ? -20.047 14.391 -1.447 1 74.62 137 PRO B O 1
ATOM 4062 N N . THR B 1 138 ? -17.984 13.539 -1.137 1 80.5 138 THR B N 1
ATOM 4063 C CA . THR B 1 138 ? -17.797 14.32 0.079 1 80.5 138 THR B CA 1
ATOM 4064 C C . THR B 1 138 ? -17.719 15.812 -0.242 1 80.5 138 THR B C 1
ATOM 4066 O O . THR B 1 138 ? -18.344 16.625 0.441 1 80.5 138 THR B O 1
ATOM 4069 N N . ARG B 1 139 ? -17.031 16.156 -1.275 1 86.19 139 ARG B N 1
ATOM 4070 C CA . ARG B 1 139 ? -16.875 17.547 -1.68 1 86.19 139 ARG B CA 1
ATOM 4071 C C . ARG B 1 139 ? -18.219 18.141 -2.098 1 86.19 139 ARG B C 1
ATOM 4073 O O . ARG B 1 139 ? -18.547 19.281 -1.724 1 86.19 139 ARG B O 1
ATOM 4080 N N . ASP B 1 140 ? -18.953 17.359 -2.807 1 84.25 140 ASP B N 1
ATOM 4081 C CA . ASP B 1 140 ? -20.266 17.828 -3.248 1 84.25 140 ASP B CA 1
ATOM 4082 C C . ASP B 1 140 ? -21.172 18.125 -2.057 1 84.25 140 ASP B C 1
ATOM 4084 O O . ASP B 1 140 ? -21.875 19.125 -2.045 1 84.25 140 ASP B O 1
ATOM 4088 N N . LEU B 1 141 ? -21.125 17.266 -1.079 1 83.06 141 LEU B N 1
ATOM 4089 C CA . LEU B 1 141 ? -21.953 17.438 0.109 1 83.06 141 LEU B CA 1
ATOM 4090 C C . LEU B 1 141 ? -21.5 18.656 0.914 1 83.06 141 LEU B C 1
ATOM 4092 O O . LEU B 1 141 ? -22.328 19.375 1.48 1 83.06 141 LEU B O 1
ATOM 4096 N N . LEU B 1 142 ? -20.188 18.875 0.984 1 87.94 142 LEU B N 1
ATOM 4097 C CA . LEU B 1 142 ? -19.656 20.047 1.673 1 87.94 142 LEU B CA 1
ATOM 4098 C C . LEU B 1 142 ? -20.125 21.328 0.998 1 87.94 142 LEU B C 1
ATOM 4100 O O . LEU B 1 142 ? -20.5 22.297 1.674 1 87.94 142 LEU B O 1
ATOM 4104 N N . ILE B 1 143 ? -20.109 21.344 -0.285 1 89.19 143 ILE B N 1
ATOM 4105 C CA . ILE B 1 143 ? -20.562 22.5 -1.045 1 89.19 143 ILE B CA 1
ATOM 4106 C C . ILE B 1 143 ? -22.047 22.703 -0.83 1 89.19 143 ILE B C 1
ATOM 4108 O O . ILE B 1 143 ? -22.5 23.828 -0.573 1 89.19 143 ILE B O 1
ATOM 4112 N N . GLU B 1 144 ? -22.812 21.656 -0.928 1 87.75 144 GLU B N 1
ATOM 4113 C CA . GLU B 1 144 ? -24.266 21.734 -0.758 1 87.75 144 GLU B CA 1
ATOM 4114 C C . GLU B 1 144 ? -24.625 22.297 0.616 1 87.75 144 GLU B C 1
ATOM 4116 O O . GLU B 1 144 ? -25.562 23.094 0.741 1 87.75 144 GLU B O 1
ATOM 4121 N N . LYS B 1 145 ? -23.922 21.984 1.568 1 87.19 145 LYS B N 1
ATOM 4122 C CA . LYS B 1 145 ? -24.281 22.344 2.941 1 87.19 145 LYS B CA 1
ATOM 4123 C C . LYS B 1 145 ? -23.734 23.719 3.32 1 87.19 145 LYS B C 1
ATOM 4125 O O . LYS B 1 145 ? -24.406 24.484 3.99 1 87.19 145 LYS B O 1
ATOM 4130 N N . TYR B 1 146 ? -22.5 24.016 2.928 1 89.12 146 TYR B N 1
ATOM 4131 C CA . TYR B 1 146 ? -21.844 25.172 3.543 1 89.12 146 TYR B CA 1
ATOM 4132 C C . TYR B 1 146 ? -21.625 26.281 2.527 1 89.12 146 TYR B C 1
ATOM 4134 O O . TYR B 1 146 ? -21.312 27.422 2.898 1 89.12 146 TYR B O 1
ATOM 4142 N N . CYS B 1 147 ? -21.719 25.969 1.301 1 89.12 147 CYS B N 1
ATOM 4143 C CA . CYS B 1 147 ? -21.547 26.984 0.273 1 89.12 147 CYS B CA 1
ATOM 4144 C C . CYS B 1 147 ? -22.828 27.797 0.088 1 89.12 147 CYS B C 1
ATOM 4146 O O . CYS B 1 147 ? -23.922 27.234 0.037 1 89.12 147 CYS B O 1
ATOM 4148 N N . PRO B 1 148 ? -22.719 29.062 -0.04 1 88.5 148 PRO B N 1
ATOM 4149 C CA . PRO B 1 148 ? -23.906 29.859 -0.348 1 88.5 148 PRO B CA 1
ATOM 4150 C C . PRO B 1 148 ? -24.562 29.453 -1.664 1 88.5 148 PRO B C 1
ATOM 4152 O O . PRO B 1 148 ? -23.875 29.156 -2.639 1 88.5 148 PRO B O 1
ATOM 4155 N N . PRO B 1 149 ? -25.797 29.5 -1.69 1 88.38 149 PRO B N 1
ATOM 4156 C CA . PRO B 1 149 ? -26.547 29.016 -2.852 1 88.38 149 PRO B CA 1
ATOM 4157 C C . PRO B 1 149 ? -26.188 29.766 -4.137 1 88.38 149 PRO B C 1
ATOM 4159 O O . PRO B 1 149 ? -26.188 29.172 -5.219 1 88.38 149 PRO B O 1
ATOM 4162 N N . GLN B 1 150 ? -25.828 31.016 -4.047 1 89.25 150 GLN B N 1
ATOM 4163 C CA . GLN B 1 150 ? -25.578 31.844 -5.223 1 89.25 150 GLN B CA 1
ATOM 4164 C C . GLN B 1 150 ? -24.328 31.391 -5.965 1 89.25 150 GLN B C 1
ATOM 4166 O O . GLN B 1 150 ? -24.203 31.594 -7.176 1 89.25 150 GLN B O 1
ATOM 4171 N N . VAL B 1 151 ? -23.406 30.75 -5.25 1 90.12 151 VAL B N 1
ATOM 4172 C CA . VAL B 1 151 ? -22.141 30.438 -5.883 1 90.12 151 VAL B CA 1
ATOM 4173 C C . VAL B 1 151 ? -21.906 28.922 -5.875 1 90.12 151 VAL B C 1
ATOM 4175 O O . VAL B 1 151 ? -20.797 28.453 -6.078 1 90.12 151 VAL B O 1
ATOM 4178 N N . LYS B 1 152 ? -22.938 28.156 -5.672 1 90.5 152 LYS B N 1
ATOM 4179 C CA . LYS B 1 152 ? -22.812 26.703 -5.551 1 90.5 152 LYS B CA 1
ATOM 4180 C C . LYS B 1 152 ? -22.344 26.078 -6.863 1 90.5 152 LYS B C 1
ATOM 4182 O O . LYS B 1 152 ? -21.453 25.234 -6.871 1 90.5 152 LYS B O 1
ATOM 4187 N N . GLN B 1 153 ? -22.969 26.531 -7.887 1 90.81 153 GLN B N 1
ATOM 4188 C CA . GLN B 1 153 ? -22.609 25.969 -9.188 1 90.81 153 GLN B CA 1
ATOM 4189 C C . GLN B 1 153 ? -21.172 26.281 -9.555 1 90.81 153 GLN B C 1
ATOM 4191 O O . GLN B 1 153 ? -20.453 25.438 -10.086 1 90.81 153 GLN B O 1
ATOM 4196 N N . THR B 1 154 ? -20.797 27.484 -9.281 1 90.44 154 THR B N 1
ATOM 4197 C CA . THR B 1 154 ? -19.422 27.891 -9.531 1 90.44 154 THR B CA 1
ATOM 4198 C C . THR B 1 154 ? -18.453 27.062 -8.688 1 90.44 154 THR B C 1
ATOM 4200 O O . THR B 1 154 ? -17.391 26.641 -9.18 1 90.44 154 THR B O 1
ATOM 4203 N N . ALA B 1 155 ? -18.797 26.781 -7.453 1 90.69 155 ALA B N 1
ATOM 4204 C CA . ALA B 1 155 ? -17.953 26 -6.543 1 90.69 155 ALA B CA 1
ATOM 4205 C C . ALA B 1 155 ? -17.812 24.562 -7.012 1 90.69 155 ALA B C 1
ATOM 4207 O O . ALA B 1 155 ? -16.75 23.953 -6.895 1 90.69 155 ALA B O 1
ATOM 4208 N N . LEU B 1 156 ? -18.859 24.047 -7.555 1 90.12 156 LEU B N 1
ATOM 4209 C CA . LEU B 1 156 ? -18.875 22.656 -8.023 1 90.12 156 LEU B CA 1
ATOM 4210 C C . LEU B 1 156 ? -17.953 22.484 -9.227 1 90.12 156 LEU B C 1
ATOM 4212 O O . LEU B 1 156 ? -17.375 21.422 -9.414 1 90.12 156 LEU B O 1
ATOM 4216 N N . ASN B 1 157 ? -17.781 23.547 -9.922 1 88 157 ASN B N 1
ATOM 4217 C CA . ASN B 1 157 ? -17.031 23.453 -11.172 1 88 157 ASN B CA 1
ATOM 4218 C C . ASN B 1 157 ? -15.609 23.984 -11 1 88 157 ASN B C 1
ATOM 4220 O O . ASN B 1 157 ? -14.797 23.906 -11.922 1 88 157 ASN B O 1
ATOM 4224 N N . ASP B 1 158 ? -15.328 24.531 -9.891 1 88.25 158 ASP B N 1
ATOM 4225 C CA . ASP B 1 158 ? -14 25.078 -9.633 1 88.25 158 ASP B CA 1
ATOM 4226 C C . ASP B 1 158 ? -12.969 23.953 -9.477 1 88.25 158 ASP B C 1
ATOM 4228 O O . ASP B 1 158 ? -13.047 23.156 -8.539 1 88.25 158 ASP B O 1
ATOM 4232 N N . VAL B 1 159 ? -11.961 23.938 -10.312 1 85.19 159 VAL B N 1
ATOM 4233 C CA . VAL B 1 159 ? -10.938 22.891 -10.344 1 85.19 159 VAL B CA 1
ATOM 4234 C C . VAL B 1 159 ? -10.148 22.906 -9.039 1 85.19 159 VAL B C 1
ATOM 4236 O O . VAL B 1 159 ? -9.719 21.859 -8.555 1 85.19 159 VAL B O 1
ATOM 4239 N N . ALA B 1 160 ? -10.078 24.031 -8.461 1 86.19 160 ALA B N 1
ATOM 4240 C CA . ALA B 1 160 ? -9.32 24.156 -7.215 1 86.19 160 ALA B CA 1
ATOM 4241 C C . ALA B 1 160 ? -9.984 23.375 -6.086 1 86.19 160 ALA B C 1
ATOM 4243 O O . ALA B 1 160 ? -9.305 22.906 -5.168 1 86.19 160 ALA B O 1
ATOM 4244 N N . ASN B 1 161 ? -11.289 23.188 -6.215 1 90.62 161 ASN B N 1
ATOM 4245 C CA . ASN B 1 161 ? -12.039 22.5 -5.164 1 90.62 161 ASN B CA 1
ATOM 4246 C C . ASN B 1 161 ? -11.836 20.984 -5.234 1 90.62 161 ASN B C 1
ATOM 4248 O O . ASN B 1 161 ? -12.25 20.25 -4.332 1 90.62 161 ASN B O 1
ATOM 4252 N N . LYS B 1 162 ? -11.086 20.547 -6.227 1 87.12 162 LYS B N 1
ATOM 4253 C CA . LYS B 1 162 ? -10.766 19.125 -6.324 1 87.12 162 LYS B CA 1
ATOM 4254 C C . LYS B 1 162 ? -9.727 18.719 -5.281 1 87.12 162 LYS B C 1
ATOM 4256 O O . LYS B 1 162 ? -9.68 17.562 -4.855 1 87.12 162 LYS B O 1
ATOM 4261 N N . ASP B 1 163 ? -8.906 19.609 -4.922 1 90.25 163 ASP B N 1
ATOM 4262 C CA . ASP B 1 163 ? -7.852 19.359 -3.951 1 90.25 163 ASP B CA 1
ATOM 4263 C C . ASP B 1 163 ? -8.305 19.719 -2.537 1 90.25 163 ASP B C 1
ATOM 4265 O O . ASP B 1 163 ? -7.664 20.516 -1.861 1 90.25 163 ASP B O 1
ATOM 4269 N N . CYS B 1 164 ? -9.312 19.016 -2.109 1 91 164 CYS B N 1
ATOM 4270 C CA . CYS B 1 164 ? -9.992 19.344 -0.861 1 91 164 CYS B CA 1
ATOM 4271 C C . CYS B 1 164 ? -9.398 18.578 0.308 1 91 164 CYS B C 1
ATOM 4273 O O . CYS B 1 164 ? -9.477 17.344 0.345 1 91 164 CYS B O 1
ATOM 4275 N N . LEU B 1 165 ? -8.781 19.297 1.172 1 92.69 165 LEU B N 1
ATOM 4276 C CA . LEU B 1 165 ? -8.438 18.844 2.516 1 92.69 165 LEU B CA 1
ATOM 4277 C C . LEU B 1 165 ? -9.172 19.656 3.57 1 92.69 165 LEU B C 1
ATOM 4279 O O . LEU B 1 165 ? -9.273 20.875 3.453 1 92.69 165 LEU B O 1
ATOM 4283 N N . VAL B 1 166 ? -9.68 19.016 4.543 1 92.94 166 VAL B N 1
ATOM 4284 C CA . VAL B 1 166 ? -10.438 19.719 5.57 1 92.94 166 VAL B CA 1
ATOM 4285 C C . VAL B 1 166 ? -9.57 19.938 6.805 1 92.94 166 VAL B C 1
ATOM 4287 O O . VAL B 1 166 ? -8.906 19 7.266 1 92.94 166 VAL B O 1
ATOM 4290 N N . ARG B 1 167 ? -9.555 21.125 7.262 1 95.88 167 ARG B N 1
ATOM 4291 C CA . ARG B 1 167 ? -8.844 21.469 8.492 1 95.88 167 ARG B CA 1
ATOM 4292 C C . ARG B 1 167 ? -9.797 21.5 9.68 1 95.88 167 ARG B C 1
ATOM 4294 O O . ARG B 1 167 ? -10.539 22.469 9.867 1 95.88 167 ARG B O 1
ATOM 4301 N N . PRO B 1 168 ? -9.781 20.469 10.531 1 96.06 168 PRO B N 1
ATOM 4302 C CA . PRO B 1 168 ? -10.656 20.453 11.703 1 96.06 168 PRO B CA 1
ATOM 4303 C C . PRO B 1 168 ? -10.141 21.328 12.844 1 96.06 168 PRO B C 1
ATOM 4305 O O . PRO B 1 168 ? -9.141 20.984 13.484 1 96.06 168 PRO B O 1
ATOM 4308 N N . TYR B 1 169 ? -10.852 22.391 13.141 1 97.06 169 TYR B N 1
ATOM 4309 C CA . TYR B 1 169 ? -10.477 23.328 14.188 1 97.06 169 TYR B CA 1
ATOM 4310 C C . TYR B 1 169 ? -11.266 23.062 15.469 1 97.06 169 TYR B C 1
ATOM 4312 O O . TYR B 1 169 ? -12.312 23.672 15.695 1 97.06 169 TYR B O 1
ATOM 4320 N N . LEU B 1 170 ? -10.703 22.266 16.328 1 97.5 170 LEU B N 1
ATOM 4321 C CA . LEU B 1 170 ? -11.383 21.906 17.562 1 97.5 170 LEU B CA 1
ATOM 4322 C C . LEU B 1 170 ? -11.344 23.062 18.562 1 97.5 170 LEU B C 1
ATOM 4324 O O . LEU B 1 170 ? -12.117 23.078 19.531 1 97.5 170 LEU B O 1
ATOM 4328 N N . GLY B 1 171 ? -10.414 23.984 18.406 1 97 171 GLY B N 1
ATOM 4329 C CA . GLY B 1 171 ? -10.258 25.109 19.328 1 97 171 GLY B CA 1
ATOM 4330 C C . GLY B 1 171 ? -11.055 26.328 18.922 1 97 171 GLY B C 1
ATOM 4331 O O . GLY B 1 171 ? -10.898 27.406 19.5 1 97 171 GLY B O 1
ATOM 4332 N N . SER B 1 172 ? -11.812 26.219 17.859 1 95.44 172 SER B N 1
ATOM 4333 C CA . SER B 1 172 ? -12.672 27.297 17.359 1 95.44 172 SER B CA 1
ATOM 4334 C C . SER B 1 172 ? -14.117 26.828 17.25 1 95.44 172 SER B C 1
ATOM 4336 O O . SER B 1 172 ? -14.43 25.922 16.469 1 95.44 172 SER B O 1
ATOM 4338 N N . LEU B 1 173 ? -14.977 27.406 18.031 1 93.25 173 LEU B N 1
ATOM 4339 C CA . LEU B 1 173 ? -16.375 27 18.047 1 93.25 173 LEU B CA 1
ATOM 4340 C C . LEU B 1 173 ? -17.062 27.406 16.75 1 93.25 173 LEU B C 1
ATOM 4342 O O . LEU B 1 173 ? -17.688 26.562 16.078 1 93.25 173 LEU B O 1
ATOM 4346 N N . LYS B 1 174 ? -16.953 28.703 16.406 1 89.62 174 LYS B N 1
ATOM 4347 C CA . LYS B 1 174 ? -17.594 29.219 15.188 1 89.62 174 LYS B CA 1
ATOM 4348 C C . LYS B 1 174 ? -16.594 30 14.344 1 89.62 174 LYS B C 1
ATOM 4350 O O . LYS B 1 174 ? -15.766 30.75 14.875 1 89.62 174 LYS B O 1
ATOM 4355 N N . GLY B 1 175 ? -16.5 29.609 13.133 1 80 175 GLY B N 1
ATOM 4356 C CA . GLY B 1 175 ? -15.641 30.359 12.227 1 80 175 GLY B CA 1
ATOM 4357 C C . GLY B 1 175 ? -16.281 31.625 11.695 1 80 175 GLY B C 1
ATOM 4358 O O . GLY B 1 175 ? -17.484 31.844 11.914 1 80 175 GLY B O 1
ATOM 4359 N N . ARG B 1 176 ? -15.383 32.531 11.266 1 70.5 176 ARG B N 1
ATOM 4360 C CA . ARG B 1 176 ? -15.914 33.75 10.641 1 70.5 176 ARG B CA 1
ATOM 4361 C C . ARG B 1 176 ? -16.484 33.438 9.258 1 70.5 176 ARG B C 1
ATOM 4363 O O . ARG B 1 176 ? -15.938 32.594 8.523 1 70.5 176 ARG B O 1
ATOM 4370 N N . GLN B 1 177 ? -17.766 33.594 9.117 1 63.12 177 GLN B N 1
ATOM 4371 C CA . GLN B 1 177 ? -18.391 33.375 7.816 1 63.12 177 GLN B CA 1
ATOM 4372 C C . GLN B 1 177 ? -17.766 34.25 6.746 1 63.12 177 GLN B C 1
ATOM 4374 O O . GLN B 1 177 ? -17.719 35.5 6.879 1 63.12 177 GLN B O 1
ATOM 4379 N N . GLY B 1 178 ? -16.734 33.75 6.047 1 59.47 178 GLY B N 1
ATOM 4380 C CA . GLY B 1 178 ? -16.172 34.562 4.996 1 59.47 178 GLY B CA 1
ATOM 4381 C C . GLY B 1 178 ? -17.031 34.594 3.74 1 59.47 178 GLY B C 1
ATOM 4382 O O . GLY B 1 178 ? -17.953 33.812 3.588 1 59.47 178 GLY B O 1
ATOM 4383 N N . ARG B 1 179 ? -16.875 35.688 2.91 1 61.56 179 ARG B N 1
ATOM 4384 C CA . ARG B 1 179 ? -17.594 35.938 1.667 1 61.56 179 ARG B CA 1
ATOM 4385 C C . ARG B 1 179 ? -17.234 34.906 0.604 1 61.56 179 ARG B C 1
ATOM 4387 O O . ARG B 1 179 ? -18.016 34.656 -0.309 1 61.56 179 ARG B O 1
ATOM 4394 N N . PHE B 1 180 ? -16.078 34.281 0.756 1 76.19 180 PHE B N 1
ATOM 4395 C CA . PHE B 1 180 ? -15.625 33.406 -0.309 1 76.19 180 PHE B CA 1
ATOM 4396 C C . PHE B 1 180 ? -15.539 31.953 0.186 1 76.19 180 PHE B C 1
ATOM 4398 O O . PHE B 1 180 ? -15.031 31.703 1.279 1 76.19 180 PHE B O 1
ATOM 4405 N N . PHE B 1 181 ? -16.219 31.094 -0.598 1 84.94 181 PHE B N 1
ATOM 4406 C CA . PHE B 1 181 ? -16.219 29.672 -0.263 1 84.94 181 PHE B CA 1
ATOM 4407 C C . PHE B 1 181 ? -15.141 28.938 -1.051 1 84.94 181 PHE B C 1
ATOM 4409 O O . PHE B 1 181 ? -15 29.141 -2.258 1 84.94 181 PHE B O 1
ATOM 4416 N N . SER B 1 182 ? -14.328 28.266 -0.441 1 88.38 182 SER B N 1
ATOM 4417 C CA . SER B 1 182 ? -13.312 27.406 -1.061 1 88.38 182 SER B CA 1
ATOM 4418 C C . SER B 1 182 ? -13.117 26.125 -0.274 1 88.38 182 SER B C 1
ATOM 4420 O O . SER B 1 182 ? -13.133 26.125 0.958 1 88.38 182 SER B O 1
ATOM 4422 N N . LEU B 1 183 ? -12.969 25.031 -1.043 1 90.56 183 LEU B N 1
ATOM 4423 C CA . LEU B 1 183 ? -12.695 23.75 -0.391 1 90.56 183 LEU B CA 1
ATOM 4424 C C . LEU B 1 183 ? -11.195 23.531 -0.223 1 90.56 183 LEU B C 1
ATOM 4426 O O . LEU B 1 183 ? -10.773 22.578 0.432 1 90.56 183 LEU B O 1
ATOM 4430 N N . ARG B 1 184 ? -10.539 24.469 -0.856 1 86.12 184 ARG B N 1
ATOM 4431 C CA . ARG B 1 184 ? -9.102 24.391 -0.627 1 86.12 184 ARG B CA 1
ATOM 4432 C C . ARG B 1 184 ? -8.75 24.812 0.794 1 86.12 184 ARG B C 1
ATOM 4434 O O . ARG B 1 184 ? -8.891 25.984 1.147 1 86.12 184 ARG B O 1
ATOM 4441 N N . ASN B 1 185 ? -8.344 23.953 1.612 1 81.88 185 ASN B N 1
ATOM 4442 C CA . ASN B 1 185 ? -8.047 24.203 3.02 1 81.88 185 ASN B CA 1
ATOM 4443 C C . ASN B 1 185 ? -9.297 24.594 3.793 1 81.88 185 ASN B C 1
ATOM 4445 O O . ASN B 1 185 ? -9.312 25.625 4.488 1 81.88 185 ASN B O 1
ATOM 4449 N N . PHE B 1 186 ? -10.336 23.969 3.559 1 90.44 186 PHE B N 1
ATOM 4450 C CA . PHE B 1 186 ? -11.617 24.234 4.199 1 90.44 186 PHE B CA 1
ATOM 4451 C C . PHE B 1 186 ? -11.516 24.062 5.711 1 90.44 186 PHE B C 1
ATOM 4453 O O . PHE B 1 186 ? -11.18 22.984 6.207 1 90.44 186 PHE B O 1
ATOM 4460 N N . LYS B 1 187 ? -11.812 25.156 6.367 1 94.06 187 LYS B N 1
ATOM 4461 C CA . LYS B 1 187 ? -11.781 25.156 7.828 1 94.06 187 LYS B CA 1
ATOM 4462 C C . LYS B 1 187 ? -13.117 24.688 8.398 1 94.06 187 LYS B C 1
ATOM 4464 O O . LYS B 1 187 ? -14.164 25.25 8.102 1 94.06 187 LYS B O 1
ATOM 4469 N N . MET B 1 188 ? -13.047 23.656 9.141 1 93 188 MET B N 1
ATOM 4470 C CA . MET B 1 188 ? -14.242 23.141 9.805 1 93 188 MET B CA 1
ATOM 4471 C C . MET B 1 188 ? -14.18 23.391 11.305 1 93 188 MET B C 1
ATOM 4473 O O . MET B 1 188 ? -13.305 22.859 11.984 1 93 188 MET B O 1
ATOM 4477 N N . HIS B 1 189 ? -15.125 24.109 11.766 1 95.19 189 HIS B N 1
ATOM 4478 C CA . HIS B 1 189 ? -15.141 24.5 13.172 1 95.19 189 HIS B CA 1
ATOM 4479 C C . HIS B 1 189 ? -15.961 23.531 14.008 1 95.19 189 HIS B C 1
ATOM 4481 O O . HIS B 1 189 ? -16.656 22.672 13.461 1 95.19 189 HIS B O 1
ATOM 4487 N N . LEU B 1 190 ? -15.859 23.625 15.289 1 94.56 190 LEU B N 1
ATOM 4488 C CA . LEU B 1 190 ? -16.406 22.672 16.234 1 94.56 190 LEU B CA 1
ATOM 4489 C C . LEU B 1 190 ? -17.906 22.547 16.078 1 94.56 190 LEU B C 1
ATOM 4491 O O . LEU B 1 190 ? -18.453 21.438 16.141 1 94.56 190 LEU B O 1
ATOM 4495 N N . GLU B 1 191 ? -18.609 23.594 15.922 1 91.5 191 GLU B N 1
ATOM 4496 C CA . GLU B 1 191 ? -20.062 23.547 15.766 1 91.5 191 GLU B CA 1
ATOM 4497 C C . GLU B 1 191 ? -20.453 22.766 14.523 1 91.5 191 GLU B C 1
ATOM 4499 O O . GLU B 1 191 ? -21.453 22.031 14.531 1 91.5 191 GLU B O 1
ATOM 4504 N N . GLN B 1 192 ? -19.766 22.984 13.445 1 89.44 192 GLN B N 1
ATOM 4505 C CA . GLN B 1 192 ? -20.031 22.234 12.219 1 89.44 192 GLN B CA 1
ATOM 4506 C C . GLN B 1 192 ? -19.797 20.734 12.422 1 89.44 192 GLN B C 1
ATOM 4508 O O . GLN B 1 192 ? -20.562 19.906 11.938 1 89.44 192 GLN B O 1
ATOM 4513 N N . MET B 1 193 ? -18.766 20.406 13.141 1 91.5 193 MET B N 1
ATOM 4514 C CA . MET B 1 193 ? -18.438 19.016 13.422 1 91.5 193 MET B CA 1
ATOM 4515 C C . MET B 1 193 ? -19.516 18.359 14.289 1 91.5 193 MET B C 1
ATOM 4517 O O . MET B 1 193 ? -19.891 17.219 14.07 1 91.5 193 MET B O 1
ATOM 4521 N N . ALA B 1 194 ? -19.938 19.125 15.227 1 89.19 194 ALA B N 1
ATOM 4522 C CA . ALA B 1 194 ? -21.016 18.641 16.094 1 89.19 194 ALA B CA 1
ATOM 4523 C C . ALA B 1 194 ? -22.297 18.438 15.312 1 89.19 194 ALA B C 1
ATOM 4525 O O . ALA B 1 194 ? -23.016 17.453 15.523 1 89.19 194 ALA B O 1
ATOM 4526 N N . GLU B 1 195 ? -22.547 19.438 14.469 1 87.31 195 GLU B N 1
ATOM 4527 C CA . GLU B 1 195 ? -23.734 19.344 13.617 1 87.31 195 GLU B CA 1
ATOM 4528 C C . GLU B 1 195 ? -23.703 18.078 12.766 1 87.31 195 GLU B C 1
ATOM 4530 O O . GLU B 1 195 ? -24.75 17.453 12.555 1 87.31 195 GLU B O 1
ATOM 4535 N N . LEU B 1 196 ? -22.547 17.734 12.305 1 87.12 196 LEU B N 1
ATOM 4536 C CA . LEU B 1 196 ? -22.375 16.562 11.461 1 87.12 196 LEU B CA 1
ATOM 4537 C C . LEU B 1 196 ? -22.219 15.297 12.312 1 87.12 196 LEU B C 1
ATOM 4539 O O . LEU B 1 196 ? -22.109 14.195 11.781 1 87.12 196 LEU B O 1
ATOM 4543 N N . GLN B 1 197 ? -22.172 15.484 13.641 1 87.69 197 GLN B N 1
ATOM 4544 C CA . GLN B 1 197 ? -22.047 14.383 14.594 1 87.69 197 GLN B CA 1
ATOM 4545 C C . GLN B 1 197 ? -20.75 13.609 14.367 1 87.69 197 GLN B C 1
ATOM 4547 O O . GLN B 1 197 ? -20.75 12.375 14.383 1 87.69 197 GLN B O 1
ATOM 4552 N N . LEU B 1 198 ? -19.734 14.312 13.984 1 88.5 198 LEU B N 1
ATOM 4553 C CA . LEU B 1 198 ? -18.422 13.688 13.906 1 88.5 198 LEU B CA 1
ATOM 4554 C C . LEU B 1 198 ? -17.922 13.281 15.289 1 88.5 198 LEU B C 1
ATOM 4556 O O . LEU B 1 198 ? -18.391 13.828 16.297 1 88.5 198 LEU B O 1
ATOM 4560 N N . ASP B 1 199 ? -17.094 12.344 15.352 1 90.25 199 ASP B N 1
ATOM 4561 C CA . ASP B 1 199 ? -16.531 11.906 16.625 1 90.25 199 ASP B CA 1
ATOM 4562 C C . ASP B 1 199 ? -15.438 12.867 17.109 1 90.25 199 ASP B C 1
ATOM 4564 O O . ASP B 1 199 ? -14.25 12.602 16.938 1 90.25 199 ASP B O 1
ATOM 4568 N N . ILE B 1 200 ? -15.859 13.852 17.766 1 93.38 200 ILE B N 1
ATOM 4569 C CA . ILE B 1 200 ? -15 14.93 18.234 1 93.38 200 ILE B CA 1
ATOM 4570 C C . ILE B 1 200 ? -13.992 14.375 19.25 1 93.38 200 ILE B C 1
ATOM 4572 O O . ILE B 1 200 ? -12.836 14.812 19.281 1 93.38 200 ILE B O 1
ATOM 4576 N N . LYS B 1 201 ? -14.391 13.438 20.016 1 93.62 201 LYS B N 1
ATOM 4577 C CA . LYS B 1 201 ? -13.5 12.828 21 1 93.62 201 LYS B CA 1
ATOM 4578 C C . LYS B 1 201 ? -12.344 12.109 20.312 1 93.62 201 LYS B C 1
ATOM 4580 O O . LYS B 1 201 ? -11.195 12.211 20.734 1 93.62 201 LYS B O 1
ATOM 4585 N N . GLU B 1 202 ? -12.648 11.461 19.281 1 93.56 202 GLU B N 1
ATOM 4586 C CA . GLU B 1 202 ? -11.609 10.75 18.547 1 93.56 202 GLU B CA 1
ATOM 4587 C C . GLU B 1 202 ? -10.617 11.727 17.922 1 93.56 202 GLU B C 1
ATOM 4589 O O . GLU B 1 202 ? -9.406 11.5 17.953 1 93.56 202 GLU B O 1
ATOM 4594 N N . LEU B 1 203 ? -11.188 12.766 17.344 1 94.69 203 LEU B N 1
ATOM 4595 C CA . LEU B 1 203 ? -10.32 13.766 16.734 1 94.69 203 LEU B CA 1
ATOM 4596 C C . LEU B 1 203 ? -9.398 14.398 17.766 1 94.69 203 LEU B C 1
ATOM 4598 O O . LEU B 1 203 ? -8.188 14.5 17.547 1 94.69 203 LEU B O 1
ATOM 4602 N N . ALA B 1 204 ? -9.969 14.727 18.859 1 97 204 ALA B N 1
ATOM 4603 C CA . ALA B 1 204 ? -9.195 15.336 19.953 1 97 204 ALA B CA 1
ATOM 4604 C C . ALA B 1 204 ? -8.133 14.375 20.469 1 97 204 ALA B C 1
ATOM 4606 O O . ALA B 1 204 ? -6.988 14.773 20.703 1 97 204 ALA B O 1
ATOM 4607 N N . GLY B 1 205 ? -8.562 13.195 20.656 1 96.56 205 GLY B N 1
ATOM 4608 C CA . GLY B 1 205 ? -7.633 12.188 21.141 1 96.56 205 GLY B CA 1
ATOM 4609 C C . GLY B 1 205 ? -6.484 11.922 20.188 1 96.56 205 GLY B C 1
ATOM 4610 O O . GLY B 1 205 ? -5.332 11.805 20.594 1 96.56 205 GLY B O 1
ATOM 4611 N N . LYS B 1 206 ? -6.773 11.805 18.906 1 95.44 206 LYS B N 1
ATOM 4612 C CA . LYS B 1 206 ? -5.758 11.578 17.891 1 95.44 206 LYS B CA 1
ATOM 4613 C C . LYS B 1 206 ? -4.766 12.742 17.828 1 95.44 206 LYS B C 1
ATOM 4615 O O . LYS B 1 206 ? -3.559 12.523 17.719 1 95.44 206 LYS B O 1
ATOM 4620 N N . MET B 1 207 ? -5.293 13.93 17.922 1 97.25 207 MET B N 1
ATOM 4621 C CA . MET B 1 207 ? -4.414 15.094 17.922 1 97.25 207 MET B CA 1
ATOM 4622 C C . MET B 1 207 ? -3.535 15.125 19.172 1 97.25 207 MET B C 1
ATOM 4624 O O . MET B 1 207 ? -2.361 15.492 19.094 1 97.25 207 MET B O 1
ATOM 4628 N N . ALA B 1 208 ? -4.137 14.703 20.266 1 97.81 208 ALA B N 1
ATOM 4629 C CA . ALA B 1 208 ? -3.395 14.648 21.516 1 97.81 208 ALA B CA 1
ATOM 4630 C C . ALA B 1 208 ? -2.219 13.688 21.422 1 97.81 208 ALA B C 1
ATOM 4632 O O . ALA B 1 208 ? -1.097 14.023 21.812 1 97.81 208 ALA B O 1
ATOM 4633 N N . THR B 1 209 ? -2.482 12.555 20.953 1 97.25 209 THR B N 1
ATOM 4634 C CA . THR B 1 209 ? -1.449 11.531 20.797 1 97.25 209 THR B CA 1
ATOM 4635 C C . THR B 1 209 ? -0.363 12.008 19.828 1 97.25 209 THR B C 1
ATOM 4637 O O . THR B 1 209 ? 0.827 11.805 20.078 1 97.25 209 THR B O 1
ATOM 4640 N N . ALA B 1 210 ? -0.789 12.602 18.75 1 97.5 210 ALA B N 1
ATOM 4641 C CA . ALA B 1 210 ? 0.169 13.133 17.781 1 97.5 210 ALA B CA 1
ATOM 4642 C C . ALA B 1 210 ? 1.079 14.172 18.422 1 97.5 210 ALA B C 1
ATOM 4644 O O . ALA B 1 210 ? 2.295 14.164 18.203 1 97.5 210 ALA B O 1
ATOM 4645 N N . MET B 1 211 ? 0.518 15.031 19.188 1 98 211 MET B N 1
ATOM 4646 C CA . MET B 1 211 ? 1.299 16.094 19.828 1 98 211 MET B CA 1
ATOM 4647 C C . MET B 1 211 ? 2.258 15.508 20.859 1 98 211 MET B C 1
ATOM 4649 O O . MET B 1 211 ? 3.391 15.977 20.984 1 98 211 MET B O 1
ATOM 4653 N N . ALA B 1 212 ? 1.765 14.523 21.594 1 97.88 212 ALA B N 1
ATOM 4654 C CA . ALA B 1 212 ? 2.652 13.859 22.531 1 97.88 212 ALA B CA 1
ATOM 4655 C C . ALA B 1 212 ? 3.855 13.242 21.828 1 97.88 212 ALA B C 1
ATOM 4657 O O . ALA B 1 212 ? 4.988 13.359 22.297 1 97.88 212 ALA B O 1
ATOM 4658 N N . LEU B 1 213 ? 3.59 12.602 20.734 1 97.75 213 LEU B N 1
ATOM 4659 C CA . LEU B 1 213 ? 4.656 12 19.938 1 97.75 213 LEU B CA 1
ATOM 4660 C C . LEU B 1 213 ? 5.645 13.055 19.469 1 97.75 213 LEU B C 1
ATOM 4662 O O . LEU B 1 213 ? 6.859 12.844 19.5 1 97.75 213 LEU B O 1
ATOM 4666 N N . MET B 1 214 ? 5.148 14.18 19.062 1 98.31 214 MET B N 1
ATOM 4667 C CA . MET B 1 214 ? 6.016 15.25 18.578 1 98.31 214 MET B CA 1
ATOM 4668 C C . MET B 1 214 ? 6.852 15.828 19.719 1 98.31 214 MET B C 1
ATOM 4670 O O . MET B 1 214 ? 8.047 16.062 19.562 1 98.31 214 MET B O 1
ATOM 4674 N N . HIS B 1 215 ? 6.25 16.016 20.844 1 98.62 215 HIS B N 1
ATOM 4675 C CA . HIS B 1 215 ? 6.926 16.641 21.969 1 98.62 215 HIS B CA 1
ATOM 4676 C C . HIS B 1 215 ? 7.957 15.711 22.594 1 98.62 215 HIS B C 1
ATOM 4678 O O . HIS B 1 215 ? 9.094 16.109 22.859 1 98.62 215 HIS B O 1
ATOM 4684 N N . TRP B 1 216 ? 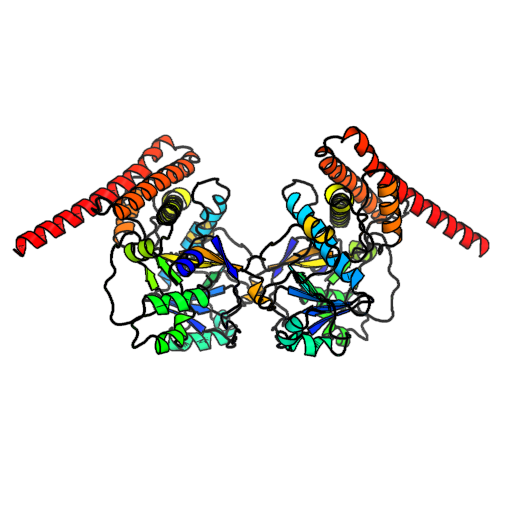7.551 14.484 22.75 1 98.12 216 TRP B N 1
ATOM 4685 C CA . TRP B 1 216 ? 8.328 13.68 23.688 1 98.12 216 TRP B CA 1
ATOM 4686 C C . TRP B 1 216 ? 9.07 12.555 22.969 1 98.12 216 TRP B C 1
ATOM 4688 O O . TRP B 1 216 ? 10.055 12.023 23.484 1 98.12 216 TRP B O 1
ATOM 4698 N N . ALA B 1 217 ? 8.586 12.094 21.812 1 97.19 217 ALA B N 1
ATOM 4699 C CA . ALA B 1 217 ? 9.32 11.117 21.016 1 97.19 217 ALA B CA 1
ATOM 4700 C C . ALA B 1 217 ? 10.25 11.812 20.031 1 97.19 217 ALA B C 1
ATOM 4702 O O . ALA B 1 217 ? 11.461 11.617 20.062 1 97.19 217 ALA B O 1
ATOM 4703 N N . ALA B 1 218 ? 9.734 12.727 19.234 1 97.75 218 ALA B N 1
ATOM 4704 C CA . ALA B 1 218 ? 10.523 13.445 18.234 1 97.75 218 ALA B CA 1
ATOM 4705 C C . ALA B 1 218 ? 11.266 14.625 18.875 1 97.75 218 ALA B C 1
ATOM 4707 O O . ALA B 1 218 ? 12.18 15.188 18.266 1 97.75 218 ALA B O 1
ATOM 4708 N N . LYS B 1 219 ? 10.805 15.023 20.078 1 98.12 219 LYS B N 1
ATOM 4709 C CA . LYS B 1 219 ? 11.43 16.094 20.844 1 98.12 219 LYS B CA 1
ATOM 4710 C C . LYS B 1 219 ? 11.422 17.406 20.062 1 98.12 219 LYS B C 1
ATOM 4712 O O . LYS B 1 219 ? 12.469 18.031 19.891 1 98.12 219 LYS B O 1
ATOM 4717 N N . THR B 1 220 ? 10.25 17.781 19.688 1 98.69 220 THR B N 1
ATOM 4718 C CA . THR B 1 220 ? 10.023 19.016 18.938 1 98.69 220 THR B CA 1
ATOM 4719 C C . THR B 1 220 ? 8.875 19.812 19.547 1 98.69 220 THR B C 1
ATOM 4721 O O . THR B 1 220 ? 8.109 19.297 20.359 1 98.69 220 THR B O 1
ATOM 4724 N N . ASP B 1 221 ? 8.711 21.047 19.156 1 98.69 221 ASP B N 1
ATOM 4725 C CA . ASP B 1 221 ? 7.742 21.922 19.797 1 98.69 221 ASP B CA 1
ATOM 4726 C C . ASP B 1 221 ? 6.406 21.922 19.062 1 98.69 221 ASP B C 1
ATOM 4728 O O . ASP B 1 221 ? 5.434 22.516 19.516 1 98.69 221 ASP B O 1
ATOM 4732 N N . ALA B 1 222 ? 6.312 21.266 17.922 1 98.38 222 ALA B N 1
ATOM 4733 C CA . ALA B 1 222 ? 5.098 21.156 17.109 1 98.38 222 ALA B CA 1
ATOM 4734 C C . ALA B 1 222 ? 4.605 22.547 16.688 1 98.38 222 ALA B C 1
ATOM 4736 O O . ALA B 1 222 ? 3.398 22.797 16.688 1 98.38 222 ALA B O 1
ATOM 4737 N N . ARG B 1 223 ? 5.547 23.422 16.266 1 97.94 223 ARG B N 1
ATOM 4738 C CA . ARG B 1 223 ? 5.227 24.797 15.867 1 97.94 223 ARG B CA 1
ATOM 4739 C C . ARG B 1 223 ? 4.672 24.828 14.453 1 97.94 223 ARG B C 1
ATOM 4741 O O . ARG B 1 223 ? 5.273 24.281 13.523 1 97.94 223 ARG B O 1
ATOM 4748 N N . ASP B 1 224 ? 3.48 25.438 14.25 1 95.88 224 ASP B N 1
ATOM 4749 C CA . ASP B 1 224 ? 2.84 25.75 12.977 1 95.88 224 ASP B CA 1
ATOM 4750 C C . ASP B 1 224 ? 2.566 24.484 12.172 1 95.88 224 ASP B C 1
ATOM 4752 O O . ASP B 1 224 ? 2.729 24.469 10.945 1 95.88 224 ASP B O 1
ATOM 4756 N N . ILE B 1 225 ? 2.238 23.453 12.867 1 97.12 225 ILE B N 1
ATOM 4757 C CA . ILE B 1 225 ? 1.859 22.203 12.195 1 97.12 225 ILE B CA 1
ATOM 4758 C C . ILE B 1 225 ? 0.409 22.297 11.734 1 97.12 225 ILE B C 1
ATOM 4760 O O . ILE B 1 225 ? -0.335 23.188 12.164 1 97.12 225 ILE B O 1
ATOM 4764 N N . GLU B 1 226 ? 0.013 21.406 10.836 1 96.69 226 GLU B N 1
ATOM 4765 C CA . GLU B 1 226 ? -1.351 21.375 10.312 1 96.69 226 GLU B CA 1
ATOM 4766 C C . GLU B 1 226 ? -1.946 19.969 10.406 1 96.69 226 GLU B C 1
ATOM 4768 O O . GLU B 1 226 ? -1.274 18.984 10.102 1 96.69 226 GLU B O 1
ATOM 4773 N N . PHE B 1 227 ? -3.137 19.859 10.961 1 96.88 227 PHE B N 1
ATOM 4774 C CA . PHE B 1 227 ? -3.955 18.656 10.883 1 96.88 227 PHE B CA 1
ATOM 4775 C C . PHE B 1 227 ? -4.992 18.781 9.773 1 96.88 227 PHE B C 1
ATOM 4777 O O . PHE B 1 227 ? -5.676 19.797 9.664 1 96.88 227 PHE B O 1
ATOM 4784 N N . VAL B 1 228 ? -5.066 17.734 8.961 1 96 228 VAL B N 1
ATOM 4785 C CA . VAL B 1 228 ? -6.047 17.797 7.879 1 96 228 VAL B CA 1
ATOM 4786 C C . VAL B 1 228 ? -6.734 16.453 7.719 1 96 228 VAL B C 1
ATOM 4788 O O . VAL B 1 228 ? -6.125 15.406 7.957 1 96 228 VAL B O 1
ATOM 4791 N N . LEU B 1 229 ? -8 16.469 7.375 1 92 229 LEU B N 1
ATOM 4792 C CA . LEU B 1 229 ? -8.695 15.273 6.91 1 92 229 LEU B CA 1
ATOM 4793 C C . LEU B 1 229 ? -8.5 15.078 5.41 1 92 229 LEU B C 1
ATOM 4795 O O . LEU B 1 229 ? -8.82 15.969 4.617 1 92 229 LEU B O 1
ATOM 4799 N N . GLY B 1 230 ? -7.875 14.055 5.051 1 89.38 230 GLY B N 1
ATOM 4800 C CA . GLY B 1 230 ? -7.668 13.641 3.67 1 89.38 230 GLY B CA 1
ATOM 4801 C C . GLY B 1 230 ? -7.863 12.156 3.451 1 89.38 230 GLY B C 1
ATOM 4802 O O . GLY B 1 230 ? -8.258 11.438 4.371 1 89.38 230 GLY B O 1
ATOM 4803 N N . SER B 1 231 ? -7.648 11.75 2.221 1 80.69 231 SER B N 1
ATOM 4804 C CA . SER B 1 231 ? -7.879 10.344 1.885 1 80.69 231 SER B CA 1
ATOM 4805 C C . SER B 1 231 ? -6.566 9.586 1.765 1 80.69 231 SER B C 1
ATOM 4807 O O . SER B 1 231 ? -5.504 10.188 1.589 1 80.69 231 SER B O 1
ATOM 4809 N N . SER B 1 232 ? -6.547 8.344 2.172 1 70.62 232 SER B N 1
ATOM 4810 C CA . SER B 1 232 ? -5.449 7.426 1.898 1 70.62 232 SER B CA 1
ATOM 4811 C C . SER B 1 232 ? -5.859 6.359 0.891 1 70.62 232 SER B C 1
ATOM 4813 O O . SER B 1 232 ? -7.035 6.242 0.547 1 70.62 232 SER B O 1
ATOM 4815 N N . SER B 1 233 ? -4.781 5.789 0.208 1 59.75 233 SER B N 1
ATOM 4816 C CA . SER B 1 233 ? -4.992 4.852 -0.891 1 59.75 233 SER B CA 1
ATOM 4817 C C . SER B 1 233 ? -6.027 3.793 -0.521 1 59.75 233 SER B C 1
ATOM 4819 O O . SER B 1 233 ? -6.227 3.5 0.659 1 59.75 233 SER B O 1
ATOM 4821 N N . LEU B 1 234 ? -6.699 3.262 -1.616 1 55.88 234 LEU B N 1
ATOM 4822 C CA . LEU B 1 234 ? -7.91 2.475 -1.819 1 55.88 234 LEU B CA 1
ATOM 4823 C C . LEU B 1 234 ? -7.734 1.06 -1.278 1 55.88 234 LEU B C 1
ATOM 4825 O O . LEU B 1 234 ? -6.707 0.422 -1.515 1 55.88 234 LEU B O 1
ATOM 4829 N N . LYS B 1 235 ? -8.359 0.794 -0.137 1 59.41 235 LYS B N 1
ATOM 4830 C CA . LYS B 1 235 ? -8.438 -0.615 0.236 1 59.41 235 LYS B CA 1
ATOM 4831 C C . LYS B 1 235 ? -9.633 -1.294 -0.422 1 59.41 235 LYS B C 1
ATOM 4833 O O . LYS B 1 235 ? -10.656 -0.653 -0.67 1 59.41 235 LYS B O 1
ATOM 4838 N N . ALA B 1 236 ? -9.289 -2.449 -0.878 1 60.38 236 ALA B N 1
ATOM 4839 C CA . ALA B 1 236 ? -10.352 -3.254 -1.47 1 60.38 236 ALA B CA 1
ATOM 4840 C C . ALA B 1 236 ? -11.445 -3.551 -0.447 1 60.38 236 ALA B C 1
ATOM 4842 O O . ALA B 1 236 ? -11.156 -3.777 0.731 1 60.38 236 ALA B O 1
ATOM 4843 N N . GLN B 1 237 ? -12.68 -3.295 -0.817 1 58.78 237 GLN B N 1
ATOM 4844 C CA . GLN B 1 237 ? -13.812 -3.619 0.051 1 58.78 237 GLN B CA 1
ATOM 4845 C C . GLN B 1 237 ? -13.938 -5.129 0.238 1 58.78 237 GLN B C 1
ATOM 4847 O O . GLN B 1 237 ? -13.977 -5.879 -0.738 1 58.78 237 GLN B O 1
ATOM 4852 N N . VAL B 1 238 ? -13.359 -5.621 1.374 1 58.06 238 VAL B N 1
ATOM 4853 C CA . VAL B 1 238 ? -13.555 -7.055 1.554 1 58.06 238 VAL B CA 1
ATOM 4854 C C . VAL B 1 238 ? -15.023 -7.34 1.859 1 58.06 238 VAL B C 1
ATOM 4856 O O . VAL B 1 238 ? -15.562 -6.863 2.863 1 58.06 238 VAL B O 1
ATOM 4859 N N . LYS B 1 239 ? -15.82 -7.879 1.025 1 65 239 LYS B N 1
ATOM 4860 C CA . LYS B 1 239 ? -17.234 -8.109 1.255 1 65 239 LYS B CA 1
ATOM 4861 C C . LYS B 1 239 ? -17.469 -9.406 2.025 1 65 239 LYS B C 1
ATOM 4863 O O . LYS B 1 239 ? -17.969 -9.383 3.154 1 65 239 LYS B O 1
ATOM 4868 N N . MET B 1 240 ? -17.344 -10.523 1.438 1 78.31 240 MET B N 1
ATOM 4869 C CA . MET B 1 240 ? -17.719 -11.828 1.988 1 78.31 240 MET B CA 1
ATOM 4870 C C . MET B 1 240 ? -16.531 -12.773 2.014 1 78.31 240 MET B C 1
ATOM 4872 O O . MET B 1 240 ? -15.602 -12.633 1.218 1 78.31 240 MET B O 1
ATOM 4876 N N . SER B 1 241 ? -16.594 -13.695 2.992 1 87.12 241 SER B N 1
ATOM 4877 C CA . SER B 1 241 ? -15.547 -14.703 3.111 1 87.12 241 SER B CA 1
ATOM 4878 C C . SER B 1 241 ? -15.578 -15.672 1.937 1 87.12 241 SER B C 1
ATOM 4880 O O . SER B 1 241 ? -16.609 -15.805 1.261 1 87.12 241 SER B O 1
ATOM 4882 N N . ALA B 1 242 ? -14.508 -16.312 1.695 1 91.06 242 ALA B N 1
ATOM 4883 C CA . ALA B 1 242 ? -14.422 -17.312 0.642 1 91.06 242 ALA B CA 1
ATOM 4884 C C . ALA B 1 242 ? -15.445 -18.422 0.859 1 91.06 242 ALA B C 1
ATOM 4886 O O . ALA B 1 242 ? -16.031 -18.938 -0.098 1 91.06 242 ALA B O 1
ATOM 4887 N N . GLU B 1 243 ? -15.641 -18.812 2.09 1 90.19 243 GLU B N 1
ATOM 4888 C CA . GLU B 1 243 ? -16.578 -19.891 2.438 1 90.19 243 GLU B CA 1
ATOM 4889 C C . GLU B 1 243 ? -17.984 -19.562 1.959 1 90.19 243 GLU B C 1
ATOM 4891 O O . GLU B 1 243 ? -18.719 -20.453 1.532 1 90.19 243 GLU B O 1
ATOM 4896 N N . HIS B 1 244 ? -18.328 -18.359 2.051 1 91.19 244 HIS B N 1
ATOM 4897 C CA . HIS B 1 244 ? -19.656 -17.922 1.593 1 91.19 244 HIS B CA 1
ATOM 4898 C C . HIS B 1 244 ? -19.828 -18.203 0.104 1 91.19 244 HIS B C 1
ATOM 4900 O O . HIS B 1 244 ? -20.859 -18.766 -0.307 1 91.19 244 HIS B O 1
ATOM 4906 N N . TYR B 1 245 ? -18.891 -17.906 -0.652 1 90.88 245 TYR B N 1
ATOM 4907 C CA . TYR B 1 245 ? -19 -18.031 -2.1 1 90.88 245 TYR B CA 1
ATOM 4908 C C . TYR B 1 245 ? -18.922 -19.5 -2.523 1 90.88 245 TYR B C 1
ATOM 4910 O O . TYR B 1 245 ? -19.547 -19.906 -3.506 1 90.88 245 TYR B O 1
ATOM 4918 N N . LEU B 1 246 ? -18.125 -20.281 -1.78 1 91.44 246 LEU B N 1
ATOM 4919 C CA . LEU B 1 246 ? -17.984 -21.703 -2.064 1 91.44 246 LEU B CA 1
ATOM 4920 C C . LEU B 1 246 ? -19.312 -22.422 -1.887 1 91.44 246 LEU B C 1
ATOM 4922 O O . LEU B 1 246 ? -19.547 -23.453 -2.518 1 91.44 246 LEU B O 1
ATOM 4926 N N . ASN B 1 247 ? -20.125 -21.875 -1.085 1 91.75 247 ASN B N 1
ATOM 4927 C CA . ASN B 1 247 ? -21.391 -22.516 -0.762 1 91.75 247 ASN B CA 1
ATOM 4928 C C . ASN B 1 247 ? -22.516 -22.031 -1.667 1 91.75 247 ASN B C 1
ATOM 4930 O O . ASN B 1 247 ? -23.656 -22.484 -1.555 1 91.75 247 ASN B O 1
ATOM 4934 N N . LEU B 1 248 ? -22.234 -21.156 -2.557 1 91.38 248 LEU B N 1
ATOM 4935 C CA . LEU B 1 248 ? -23.234 -20.703 -3.514 1 91.38 248 LEU B CA 1
ATOM 4936 C C . LEU B 1 248 ? -23.422 -21.703 -4.641 1 91.38 248 LEU B C 1
ATOM 4938 O O . LEU B 1 248 ? -22.469 -22.422 -4.996 1 91.38 248 LEU B O 1
ATOM 4942 N N . PRO B 1 249 ? -24.578 -21.75 -5.176 1 88.81 249 PRO B N 1
ATOM 4943 C CA . PRO B 1 249 ? -24.859 -22.719 -6.234 1 88.81 249 PRO B CA 1
ATOM 4944 C C . PRO B 1 249 ? -24.109 -22.406 -7.527 1 88.81 249 PRO B C 1
ATOM 4946 O O . PRO B 1 249 ? -23.875 -23.312 -8.336 1 88.81 249 PRO B O 1
ATOM 4949 N N . GLY B 1 250 ? -23.875 -21.125 -7.75 1 89.56 250 GLY B N 1
ATOM 4950 C CA . GLY B 1 250 ? -23.188 -20.734 -8.977 1 89.56 250 GLY B CA 1
ATOM 4951 C C . GLY B 1 250 ? -22.594 -19.344 -8.914 1 89.56 250 GLY B C 1
ATOM 4952 O O . GLY B 1 250 ? -22.594 -18.703 -7.863 1 89.56 250 GLY B O 1
ATOM 4953 N N . PRO B 1 251 ? -22.062 -18.984 -10.078 1 93.25 251 PRO B N 1
ATOM 4954 C CA . PRO B 1 251 ? -21.375 -17.688 -10.125 1 93.25 251 PRO B CA 1
ATOM 4955 C C . PRO B 1 251 ? -22.344 -16.516 -9.906 1 93.25 251 PRO B C 1
ATOM 4957 O O . PRO B 1 251 ? -23.453 -16.531 -10.43 1 93.25 251 PRO B O 1
ATOM 4960 N N . VAL B 1 252 ? -21.984 -15.617 -9.102 1 92.25 252 VAL B N 1
ATOM 4961 C CA . VAL B 1 252 ? -22.734 -14.391 -8.867 1 92.25 252 VAL B CA 1
ATOM 4962 C C . VAL B 1 252 ? -21.812 -13.18 -9 1 92.25 252 VAL B C 1
ATOM 4964 O O . VAL B 1 252 ? -20.594 -13.297 -8.828 1 92.25 252 VAL B O 1
ATOM 4967 N N . TYR B 1 253 ? -22.406 -12.109 -9.398 1 93.88 253 TYR B N 1
ATOM 4968 C CA . TYR B 1 253 ? -21.656 -10.867 -9.43 1 93.88 253 TYR B CA 1
ATOM 4969 C C . TYR B 1 253 ? -21.25 -10.43 -8.031 1 93.88 253 TYR B C 1
ATOM 4971 O O . TYR B 1 253 ? -22.094 -10.336 -7.137 1 93.88 253 TYR B O 1
ATOM 4979 N N . THR B 1 254 ? -19.922 -10.164 -7.824 1 91.88 254 THR B N 1
ATOM 4980 C CA . THR B 1 254 ? -19.438 -9.836 -6.492 1 91.88 254 THR B CA 1
ATOM 4981 C C . THR B 1 254 ? -18.75 -8.469 -6.488 1 91.88 254 THR B C 1
ATOM 4983 O O . THR B 1 254 ? -18.109 -8.094 -5.508 1 91.88 254 THR B O 1
ATOM 4986 N N . GLY B 1 255 ? -18.812 -7.723 -7.57 1 88.5 255 GLY B N 1
ATOM 4987 C CA . GLY B 1 255 ? -18.156 -6.434 -7.707 1 88.5 255 GLY B CA 1
ATOM 4988 C C . GLY B 1 255 ? -18.984 -5.281 -7.18 1 88.5 255 GLY B C 1
ATOM 4989 O O . GLY B 1 255 ? -20.031 -5.496 -6.551 1 88.5 255 GLY B O 1
ATOM 4990 N N . PRO B 1 256 ? -18.531 -4.094 -7.375 1 83.12 256 PRO B N 1
ATOM 4991 C CA . PRO B 1 256 ? -19.281 -2.924 -6.918 1 83.12 256 PRO B CA 1
ATOM 4992 C C . PRO B 1 256 ? -20.609 -2.748 -7.66 1 83.12 256 PRO B C 1
ATOM 4994 O O . PRO B 1 256 ? -20.688 -3.02 -8.859 1 83.12 256 PRO B O 1
ATOM 4997 N N . PRO B 1 257 ? -21.625 -2.246 -7.02 1 81.94 257 PRO B N 1
ATOM 4998 C CA . PRO B 1 257 ? -22.938 -2.059 -7.648 1 81.94 257 PRO B CA 1
ATOM 4999 C C . PRO B 1 257 ? -22.875 -1.195 -8.906 1 81.94 257 PRO B C 1
ATOM 5001 O O . PRO B 1 257 ? -23.641 -1.396 -9.844 1 81.94 257 PRO B O 1
ATOM 5004 N N . SER B 1 258 ? -21.953 -0.321 -9.07 1 77.25 258 SER B N 1
ATOM 5005 C CA . SER B 1 258 ? -21.828 0.576 -10.211 1 77.25 258 SER B CA 1
ATOM 5006 C C . SER B 1 258 ? -21.203 -0.139 -11.406 1 77.25 258 SER B C 1
ATOM 5008 O O . SER B 1 258 ? -21.234 0.366 -12.531 1 77.25 258 SER B O 1
ATOM 5010 N N . ARG B 1 259 ? -20.578 -1.326 -11.062 1 84.69 259 ARG B N 1
ATOM 5011 C CA . ARG B 1 259 ? -19.906 -2.135 -12.07 1 84.69 259 ARG B CA 1
ATOM 5012 C C . ARG B 1 259 ? -18.656 -1.428 -12.594 1 84.69 259 ARG B C 1
ATOM 5014 O O . ARG B 1 259 ? -18.188 -1.726 -13.695 1 84.69 259 ARG B O 1
ATOM 5021 N N . VAL B 1 260 ? -18.203 -0.481 -11.883 1 77.25 260 VAL B N 1
ATOM 5022 C CA . VAL B 1 260 ? -16.984 0.24 -12.211 1 77.25 260 VAL B CA 1
ATOM 5023 C C . VAL B 1 260 ? -15.914 -0.06 -11.164 1 77.25 260 VAL B C 1
ATOM 5025 O O . VAL B 1 260 ? -16.172 0.024 -9.961 1 77.25 260 VAL B O 1
ATOM 5028 N N . LEU B 1 261 ? -14.703 -0.433 -11.664 1 79.12 261 LEU B N 1
ATOM 5029 C CA . LEU B 1 261 ? -13.609 -0.88 -10.805 1 79.12 261 LEU B CA 1
ATOM 5030 C C . LEU B 1 261 ? -13.32 0.146 -9.719 1 79.12 261 LEU B C 1
ATOM 5032 O O . LEU B 1 261 ? -13.102 -0.216 -8.562 1 79.12 261 LEU B O 1
ATOM 5036 N N . GLY B 1 262 ? -13.234 1.374 -10.102 1 70.94 262 GLY B N 1
ATOM 5037 C CA . GLY B 1 262 ? -12.883 2.438 -9.172 1 70.94 262 GLY B CA 1
ATOM 5038 C C . GLY B 1 262 ? -13.719 2.416 -7.906 1 70.94 262 GLY B C 1
ATOM 5039 O O . GLY B 1 262 ? -13.242 2.799 -6.836 1 70.94 262 GLY B O 1
ATOM 5040 N N . ASP B 1 263 ? -14.953 1.869 -8.062 1 67.81 263 ASP B N 1
ATOM 5041 C CA . ASP B 1 263 ? -15.883 1.881 -6.934 1 67.81 263 ASP B CA 1
ATOM 5042 C C . ASP B 1 263 ? -15.664 0.67 -6.031 1 67.81 263 ASP B C 1
ATOM 5044 O O . ASP B 1 263 ? -16.328 0.532 -5 1 67.81 263 ASP B O 1
ATOM 5048 N N . PHE B 1 264 ? -14.805 -0.148 -6.469 1 75.88 264 PHE B N 1
ATOM 5049 C CA . PHE B 1 264 ? -14.461 -1.292 -5.633 1 75.88 264 PHE B CA 1
ATOM 5050 C C . PHE B 1 264 ? -13.531 -0.877 -4.5 1 75.88 264 PHE B C 1
ATOM 5052 O O . PHE B 1 264 ? -13.555 -1.47 -3.418 1 75.88 264 PHE B O 1
ATOM 5059 N N . PHE B 1 265 ? -12.766 0.127 -4.816 1 69.19 265 PHE B N 1
ATOM 5060 C CA . PHE B 1 265 ? -11.789 0.589 -3.834 1 69.19 265 PHE B CA 1
ATOM 5061 C C . PHE B 1 265 ? -12.359 1.742 -3.014 1 69.19 265 PHE B C 1
ATOM 5063 O O . PHE B 1 265 ? -13.109 2.57 -3.533 1 69.19 265 PHE B O 1
ATOM 5070 N N . ILE B 1 266 ? -12.234 1.538 -1.762 1 62.66 266 ILE B N 1
ATOM 5071 C CA . ILE B 1 266 ? -12.797 2.533 -0.856 1 62.66 266 ILE B CA 1
ATOM 5072 C C . ILE B 1 266 ? -11.695 3.463 -0.358 1 62.66 266 ILE B C 1
ATOM 5074 O O . ILE B 1 266 ? -10.586 3.02 -0.069 1 62.66 266 ILE B O 1
ATOM 5078 N N . CYS B 1 267 ? -11.961 4.723 -0.566 1 62.59 267 CYS B N 1
ATOM 5079 C CA . CYS B 1 267 ? -11.109 5.75 0.03 1 62.59 267 CYS B CA 1
ATOM 5080 C C . CYS B 1 267 ? -11.367 5.871 1.526 1 62.59 267 CYS B C 1
ATOM 5082 O O . CYS B 1 267 ? -12.516 5.77 1.973 1 62.59 267 CYS B O 1
ATOM 5084 N N . ILE B 1 268 ? -10.406 5.781 2.258 1 70.25 268 ILE B N 1
ATOM 5085 C CA . ILE B 1 268 ? -10.539 5.941 3.701 1 70.25 268 ILE B CA 1
ATOM 5086 C C . ILE B 1 268 ? -10.125 7.359 4.098 1 70.25 268 ILE B C 1
ATOM 5088 O O . ILE B 1 268 ? -9.094 7.863 3.648 1 70.25 268 ILE B O 1
ATOM 5092 N N . THR B 1 269 ? -11.039 8.031 4.801 1 82.81 269 THR B N 1
ATOM 5093 C CA . THR B 1 269 ? -10.688 9.336 5.352 1 82.81 269 THR B CA 1
ATOM 5094 C C . THR B 1 269 ? -9.789 9.18 6.578 1 82.81 269 THR B C 1
ATOM 5096 O O . THR B 1 269 ? -10.133 8.461 7.52 1 82.81 269 THR B O 1
ATOM 5099 N N . ASP B 1 270 ? -8.695 9.781 6.512 1 87.56 270 ASP B N 1
ATOM 5100 C CA . ASP B 1 270 ? -7.746 9.734 7.617 1 87.56 270 ASP B CA 1
ATOM 5101 C C . ASP B 1 270 ? -7.375 11.141 8.086 1 87.56 270 ASP B C 1
ATOM 5103 O O . ASP B 1 270 ? -7.555 12.109 7.344 1 87.56 270 ASP B O 1
ATOM 5107 N N . LEU B 1 271 ? -6.965 11.242 9.336 1 93.19 271 LEU B N 1
ATOM 5108 C CA . LEU B 1 271 ? -6.363 12.461 9.859 1 93.19 271 LEU B CA 1
ATOM 5109 C C . LEU B 1 271 ? -4.863 12.492 9.578 1 93.19 271 LEU B C 1
ATOM 5111 O O . LEU B 1 271 ? -4.141 11.57 9.953 1 93.19 271 LEU B O 1
ATOM 5115 N N . TRP B 1 272 ? -4.449 13.555 8.883 1 94.56 272 TRP B N 1
ATOM 5116 C CA . TRP B 1 272 ? -3.053 13.688 8.477 1 94.56 272 TRP B CA 1
ATOM 5117 C C . TRP B 1 272 ? -2.387 14.859 9.195 1 94.56 272 TRP B C 1
ATOM 5119 O O . TRP B 1 272 ? -3.035 15.867 9.477 1 94.56 272 TRP B O 1
ATOM 5129 N N . LEU B 1 273 ? -1.166 14.688 9.523 1 97.56 273 LEU B N 1
ATOM 5130 C CA . LEU B 1 273 ? -0.307 15.727 10.078 1 97.56 273 LEU B CA 1
ATOM 5131 C C . LEU B 1 273 ? 0.745 16.156 9.07 1 97.56 273 LEU B C 1
ATOM 5133 O O . LEU B 1 273 ? 1.465 15.328 8.516 1 97.56 273 LEU B O 1
ATOM 5137 N N . LEU B 1 274 ? 0.774 17.5 8.781 1 95.56 274 LEU B N 1
ATOM 5138 C CA . LEU B 1 274 ? 1.717 17.969 7.77 1 95.56 274 LEU B CA 1
ATOM 5139 C C . LEU B 1 274 ? 2.244 19.359 8.125 1 95.56 274 LEU B C 1
ATOM 5141 O O . LEU B 1 274 ? 1.856 19.938 9.148 1 95.56 274 LEU B O 1
ATOM 5145 N N . ASP B 1 275 ? 3.191 19.875 7.344 1 93.94 275 ASP B N 1
ATOM 5146 C CA . ASP B 1 275 ? 3.773 21.203 7.438 1 93.94 275 ASP B CA 1
ATOM 5147 C C . ASP B 1 275 ? 4.676 21.328 8.664 1 93.94 275 ASP B C 1
ATOM 5149 O O . ASP B 1 275 ? 4.242 21.812 9.711 1 93.94 275 ASP B O 1
ATOM 5153 N N . PHE B 1 276 ? 5.934 21.078 8.5 1 96.62 276 PHE B N 1
ATOM 5154 C CA . PHE B 1 276 ? 6.871 21.062 9.617 1 96.62 276 PHE B CA 1
ATOM 5155 C C . PHE B 1 276 ? 7.941 22.125 9.438 1 96.62 276 PHE B C 1
ATOM 5157 O O . PHE B 1 276 ? 9.031 22.031 10.008 1 96.62 276 PHE B O 1
ATOM 5164 N N . ASN B 1 277 ? 7.652 23.141 8.664 1 94.38 277 ASN B N 1
ATOM 5165 C CA . ASN B 1 277 ? 8.664 24.109 8.258 1 94.38 277 ASN B CA 1
ATOM 5166 C C . ASN B 1 277 ? 9.109 24.984 9.438 1 94.38 277 ASN B C 1
ATOM 5168 O O . ASN B 1 277 ? 10.219 25.5 9.438 1 94.38 277 ASN B O 1
ATOM 5172 N N . GLN B 1 278 ? 8.273 25.141 10.484 1 95.44 278 GLN B N 1
ATOM 5173 C CA . GLN B 1 278 ? 8.617 26.016 11.609 1 95.44 278 GLN B CA 1
ATOM 5174 C C . GLN B 1 278 ? 8.867 25.203 12.875 1 95.44 278 GLN B C 1
ATOM 5176 O O . GLN B 1 278 ? 9.039 25.766 13.953 1 95.44 278 GLN B O 1
ATOM 5181 N N . VAL B 1 279 ? 8.797 23.922 12.781 1 97.75 279 VAL B N 1
ATOM 5182 C CA . VAL B 1 279 ? 9 23.047 13.93 1 97.75 279 VAL B CA 1
ATOM 5183 C C . VAL B 1 279 ? 10.453 23.125 14.391 1 97.75 279 VAL B C 1
ATOM 5185 O O . VAL B 1 279 ? 11.375 23.156 13.57 1 97.75 279 VAL B O 1
ATOM 5188 N N . ARG B 1 280 ? 10.641 23.125 15.719 1 97.69 280 ARG B N 1
ATOM 5189 C CA . ARG B 1 280 ? 11.969 23.219 16.312 1 97.69 280 ARG B CA 1
ATOM 5190 C C . ARG B 1 280 ? 12.203 22.062 17.281 1 97.69 280 ARG B C 1
ATOM 5192 O O . ARG B 1 280 ? 11.273 21.594 17.938 1 97.69 280 ARG B O 1
ATOM 5199 N N . GLN B 1 281 ? 13.445 21.656 17.344 1 97.69 281 GLN B N 1
ATOM 5200 C CA . GLN B 1 281 ? 13.805 20.672 18.375 1 97.69 281 GLN B CA 1
ATOM 5201 C C . GLN B 1 281 ? 13.766 21.297 19.766 1 97.69 281 GLN B C 1
ATOM 5203 O O . GLN B 1 281 ? 14.07 22.484 19.922 1 97.69 281 GLN B O 1
ATOM 5208 N N . ILE B 1 282 ? 13.461 20.5 20.734 1 98.25 282 ILE B N 1
ATOM 5209 C CA . ILE B 1 282 ? 13.398 21.016 22.094 1 98.25 282 ILE B CA 1
ATOM 5210 C C . ILE B 1 282 ? 14.203 20.125 23.031 1 98.25 282 ILE B C 1
ATOM 5212 O O . ILE B 1 282 ? 14.414 18.938 22.734 1 98.25 282 ILE B O 1
ATOM 5216 N N . SER B 1 283 ? 14.617 20.734 24.156 1 97.38 283 SER B N 1
ATOM 5217 C CA . SER B 1 283 ? 15.211 19.953 25.234 1 97.38 283 SER B CA 1
ATOM 5218 C C . SER B 1 283 ? 14.133 19.312 26.109 1 97.38 283 SER B C 1
ATOM 5220 O O . SER B 1 283 ? 13 19.797 26.141 1 97.38 283 SER B O 1
ATOM 5222 N N . MET B 1 284 ? 14.492 18.234 26.766 1 96.94 284 MET B N 1
ATOM 5223 C CA . MET B 1 284 ? 13.562 17.531 27.641 1 96.94 284 MET B CA 1
ATOM 5224 C C . MET B 1 284 ? 13.602 18.109 29.047 1 96.94 284 MET B C 1
ATOM 5226 O O . MET B 1 284 ? 13.984 17.422 30 1 96.94 284 MET B O 1
ATOM 5230 N N . ASP B 1 285 ? 13.227 19.328 29.141 1 97.31 285 ASP B N 1
ATOM 5231 C CA . ASP B 1 285 ? 13.211 20.094 30.391 1 97.31 285 ASP B CA 1
ATOM 5232 C C . ASP B 1 285 ? 12.211 21.234 30.312 1 97.31 285 ASP B C 1
ATOM 5234 O O . ASP B 1 285 ? 11.398 21.297 29.391 1 97.31 285 ASP B O 1
ATOM 5238 N N . GLU B 1 286 ? 12.234 22.141 31.297 1 97.44 286 GLU B N 1
ATOM 5239 C CA . GLU B 1 286 ? 11.266 23.234 31.391 1 97.44 286 GLU B CA 1
ATOM 5240 C C . GLU B 1 286 ? 11.391 24.188 30.203 1 97.44 286 GLU B C 1
ATOM 5242 O O . GLU B 1 286 ? 10.398 24.75 29.734 1 97.44 286 GLU B O 1
ATOM 5247 N N . ALA B 1 287 ? 12.586 24.359 29.766 1 98.06 287 ALA B N 1
ATOM 5248 C CA . ALA B 1 287 ? 12.805 25.234 28.609 1 98.06 287 ALA B CA 1
ATOM 5249 C C . ALA B 1 287 ? 12.109 24.688 27.375 1 98.06 287 ALA B C 1
ATOM 5251 O O . ALA B 1 287 ? 11.523 25.438 26.594 1 98.06 287 ALA B O 1
ATOM 5252 N N . GLY B 1 288 ? 12.242 23.391 27.156 1 98.31 288 GLY B N 1
ATOM 5253 C CA . GLY B 1 288 ? 11.547 22.75 26.047 1 98.31 288 GLY B CA 1
ATOM 5254 C C . GLY B 1 288 ? 10.039 22.859 26.156 1 98.31 288 GLY B C 1
ATOM 5255 O O . GLY B 1 288 ? 9.359 23.094 25.156 1 98.31 288 GLY B O 1
ATOM 5256 N N . VAL B 1 289 ? 9.539 22.656 27.328 1 98.5 289 VAL B N 1
ATOM 5257 C CA . VAL B 1 289 ? 8.102 22.781 27.562 1 98.5 289 VAL B CA 1
ATOM 5258 C C . VAL B 1 289 ? 7.641 24.203 27.219 1 98.5 289 VAL B C 1
ATOM 5260 O O . VAL B 1 289 ? 6.586 24.391 26.609 1 98.5 289 VAL B O 1
ATOM 5263 N N . ALA B 1 290 ? 8.406 25.188 27.609 1 98.44 290 ALA B N 1
ATOM 5264 C CA . ALA B 1 290 ? 8.07 26.578 27.312 1 98.44 290 ALA B CA 1
ATOM 5265 C C . ALA B 1 290 ? 7.965 26.812 25.812 1 98.44 290 ALA B C 1
ATOM 5267 O O . ALA B 1 290 ? 7.09 27.547 25.344 1 98.44 290 ALA B O 1
ATOM 5268 N N . MET B 1 291 ? 8.844 26.25 25.078 1 98.56 291 MET B N 1
ATOM 5269 C CA . MET B 1 291 ? 8.812 26.359 23.625 1 98.56 291 MET B CA 1
ATOM 5270 C C . MET B 1 291 ? 7.559 25.703 23.047 1 98.56 291 MET B C 1
ATOM 5272 O O . MET B 1 291 ? 6.945 26.234 22.125 1 98.56 291 MET B O 1
ATOM 5276 N N . ALA B 1 292 ? 7.23 24.562 23.578 1 98.5 292 ALA B N 1
ATOM 5277 C CA . ALA B 1 292 ? 6.02 23.875 23.141 1 98.5 292 ALA B CA 1
ATOM 5278 C C . ALA B 1 292 ? 4.777 24.719 23.422 1 98.5 292 ALA B C 1
ATOM 5280 O O . ALA B 1 292 ? 3.861 24.781 22.594 1 98.5 292 ALA B O 1
ATOM 5281 N N . ILE B 1 293 ? 4.727 25.344 24.578 1 98.31 293 ILE B N 1
ATOM 5282 C CA . ILE B 1 293 ? 3.607 26.203 24.953 1 98.31 293 ILE B CA 1
ATOM 5283 C C . ILE B 1 293 ? 3.545 27.406 24.016 1 98.31 293 ILE B C 1
ATOM 5285 O O . ILE B 1 293 ? 2.463 27.797 23.562 1 98.31 293 ILE B O 1
ATOM 5289 N N . GLU B 1 294 ? 4.641 28.016 23.703 1 97.69 294 GLU B N 1
ATOM 5290 C CA . GLU B 1 294 ? 4.703 29.125 22.766 1 97.69 294 GLU B CA 1
ATOM 5291 C C . GLU B 1 294 ? 4.176 28.719 21.391 1 97.69 294 GLU B C 1
ATOM 5293 O O . GLU B 1 294 ? 3.467 29.484 20.734 1 97.69 294 GLU B O 1
ATOM 5298 N N . ALA B 1 295 ? 4.582 27.547 20.984 1 97.75 295 ALA B N 1
ATOM 5299 C CA . ALA B 1 295 ? 4.172 27.031 19.672 1 97.75 295 ALA B CA 1
ATOM 5300 C C . ALA B 1 295 ? 2.654 26.922 19.594 1 97.75 295 ALA B C 1
ATOM 5302 O O . ALA B 1 295 ? 2.061 27.234 18.562 1 97.75 295 ALA B O 1
ATOM 5303 N N . ILE B 1 296 ? 2.018 26.438 20.609 1 95.06 296 ILE B N 1
ATOM 5304 C CA . ILE B 1 296 ? 0.572 26.234 20.609 1 95.06 296 ILE B CA 1
ATOM 5305 C C . ILE B 1 296 ? -0.132 27.578 20.406 1 95.06 296 ILE B C 1
ATOM 5307 O O . ILE B 1 296 ? -1.181 27.641 19.75 1 95.06 296 ILE B O 1
ATOM 5311 N N . LYS B 1 297 ? 0.503 28.656 20.906 1 92.81 297 LYS B N 1
ATOM 5312 C CA . LYS B 1 297 ? -0.055 30 20.766 1 92.81 297 LYS B CA 1
ATOM 5313 C C . LYS B 1 297 ? -0.065 30.438 19.312 1 92.81 297 LYS B C 1
ATOM 5315 O O . LYS B 1 297 ? -0.952 31.188 18.875 1 92.81 297 LYS B O 1
ATOM 5320 N N . LEU B 1 298 ? 0.834 29.969 18.625 1 93.75 298 LEU B N 1
ATOM 5321 C CA . LEU B 1 298 ? 1.041 30.422 17.25 1 93.75 298 LEU B CA 1
ATOM 5322 C C . LEU B 1 298 ? 0.307 29.516 16.266 1 93.75 298 LEU B C 1
ATOM 5324 O O . LEU B 1 298 ? 0.047 29.922 15.125 1 93.75 298 LEU B O 1
ATOM 5328 N N . ASN B 1 299 ? -0.011 28.328 16.703 1 95.75 299 ASN B N 1
ATOM 5329 C CA . ASN B 1 299 ? -0.652 27.359 15.805 1 95.75 299 ASN B CA 1
ATOM 5330 C C . ASN B 1 299 ? -2.1 27.75 15.516 1 95.75 299 ASN B C 1
ATOM 5332 O O . ASN B 1 299 ? -2.744 28.422 16.312 1 95.75 299 ASN B O 1
ATOM 5336 N N . ASP B 1 300 ? -2.588 27.391 14.281 1 95.75 300 ASP B N 1
ATOM 5337 C CA . ASP B 1 300 ? -4.027 27.453 14.047 1 95.75 300 ASP B CA 1
ATOM 5338 C C . ASP B 1 300 ? -4.789 26.656 15.102 1 95.75 300 ASP B C 1
ATOM 5340 O O . ASP B 1 300 ? -4.227 25.766 15.734 1 95.75 300 ASP B O 1
ATOM 5344 N N . PRO B 1 301 ? -6.039 26.938 15.312 1 96.69 301 PRO B N 1
ATOM 5345 C CA . PRO B 1 301 ? -6.75 26.375 16.469 1 96.69 301 PRO B CA 1
ATOM 5346 C C . PRO B 1 301 ? -7.203 24.922 16.234 1 96.69 301 PRO B C 1
ATOM 5348 O O . PRO B 1 301 ? -8.383 24.609 16.391 1 96.69 301 PRO B O 1
ATOM 5351 N N . TYR B 1 302 ? -6.277 24.016 16 1 97.56 302 TYR B N 1
ATOM 5352 C CA . TYR B 1 302 ? -6.582 22.594 15.812 1 97.56 302 TYR B CA 1
ATOM 5353 C C . TYR B 1 302 ? -6.965 21.938 17.125 1 97.56 302 TYR B C 1
ATOM 5355 O O . TYR B 1 302 ? -7.949 21.203 17.203 1 97.56 302 TYR B O 1
ATOM 5363 N N . ILE B 1 303 ? -6.223 22.219 18.141 1 97.31 303 ILE B N 1
ATOM 5364 C CA . ILE B 1 303 ? -6.422 21.547 19.422 1 97.31 303 ILE B CA 1
ATOM 5365 C C . ILE B 1 303 ? -7.496 22.266 20.219 1 97.31 303 ILE B C 1
ATOM 5367 O O . ILE B 1 303 ? -7.617 23.484 20.141 1 97.31 303 ILE B O 1
ATOM 5371 N N . PRO B 1 304 ? -8.266 21.5 21.031 1 97.69 304 PRO B N 1
ATOM 5372 C CA . PRO B 1 304 ? -9.281 22.125 21.891 1 97.69 304 PRO B CA 1
ATOM 5373 C C . PRO B 1 304 ? -8.68 23.094 22.906 1 97.69 304 PRO B C 1
ATOM 5375 O O . PRO B 1 304 ? -7.57 22.859 23.406 1 97.69 304 PRO B O 1
ATOM 5378 N N . LYS B 1 305 ? -9.445 24.094 23.25 1 96.88 305 LYS B N 1
ATOM 5379 C CA . LYS B 1 305 ? -8.992 25.094 24.219 1 96.88 305 LYS B CA 1
ATOM 5380 C C . LYS B 1 305 ? -9.555 24.781 25.609 1 96.88 305 LYS B C 1
ATOM 5382 O O . LYS B 1 305 ? -10.703 24.344 25.734 1 96.88 305 LYS B O 1
ATOM 5387 N N . PRO B 1 306 ? -8.719 25.016 26.625 1 97.56 306 PRO B N 1
ATOM 5388 C CA . PRO B 1 306 ? -9.211 24.891 27.984 1 97.56 306 PRO B CA 1
ATOM 5389 C C . PRO B 1 306 ? -10.086 26.062 28.422 1 97.56 306 PRO B C 1
ATOM 5391 O O . PRO B 1 306 ? -10.109 27.094 27.75 1 97.56 306 PRO B O 1
ATOM 5394 N N . LEU B 1 307 ? -10.914 25.875 29.5 1 96.62 307 LEU B N 1
ATOM 5395 C CA . LEU B 1 307 ? -11.648 26.922 30.219 1 96.62 307 LEU B CA 1
ATOM 5396 C C . LEU B 1 307 ? -12.75 27.5 29.344 1 96.62 307 LEU B C 1
ATOM 5398 O O . LEU B 1 307 ? -12.992 28.703 29.375 1 96.62 307 LEU B O 1
ATOM 5402 N N . GLN B 1 308 ? -13.227 26.688 28.453 1 94.81 308 GLN B N 1
ATOM 5403 C CA . GLN B 1 308 ? -14.328 27.141 27.609 1 94.81 308 GLN B CA 1
ATOM 5404 C C . GLN B 1 308 ? -15.68 26.844 28.266 1 94.81 308 GLN B C 1
ATOM 5406 O O . GLN B 1 308 ? -15.758 26.047 29.203 1 94.81 308 GLN B O 1
ATOM 5411 N N . GLY B 1 309 ? -16.703 27.469 27.797 1 90.44 309 GLY B N 1
ATOM 5412 C CA . GLY B 1 309 ? -18 27.422 28.453 1 90.44 309 GLY B CA 1
ATOM 5413 C C . GLY B 1 309 ? -18.875 26.297 27.938 1 90.44 309 GLY B C 1
ATOM 5414 O O . GLY B 1 309 ? -19.594 25.656 28.719 1 90.44 309 GLY B O 1
ATOM 5415 N N . SER B 1 310 ? -18.828 25.984 26.688 1 92.81 310 SER B N 1
ATOM 5416 C CA . SER B 1 310 ? -19.75 25.016 26.094 1 92.81 310 SER B CA 1
ATOM 5417 C C . SER B 1 310 ? -19.344 23.594 26.453 1 92.81 310 SER B C 1
ATOM 5419 O O . SER B 1 310 ? -18.156 23.297 26.594 1 92.81 310 SER B O 1
ATOM 5421 N N . GLU B 1 311 ? -20.297 22.656 26.562 1 94.44 311 GLU B N 1
ATOM 5422 C CA . GLU B 1 311 ? -20.062 21.266 26.938 1 94.44 311 GLU B CA 1
ATOM 5423 C C . GLU B 1 311 ? -19.188 20.547 25.906 1 94.44 311 GLU B C 1
ATOM 5425 O O . GLU B 1 311 ? -18.328 19.75 26.281 1 94.44 311 GLU B O 1
ATOM 5430 N N . ILE B 1 312 ? -19.422 20.812 24.656 1 94.69 312 ILE B N 1
ATOM 5431 C CA . ILE B 1 312 ? -18.688 20.141 23.594 1 94.69 312 ILE B CA 1
ATOM 5432 C C . ILE B 1 312 ? -17.203 20.531 23.656 1 94.69 312 ILE B C 1
ATOM 5434 O O . ILE B 1 312 ? -16.328 19.719 23.422 1 94.69 312 ILE B O 1
ATOM 5438 N N . GLU B 1 313 ? -16.938 21.766 23.938 1 96.94 313 GLU B N 1
ATOM 5439 C CA . GLU B 1 313 ? -15.57 22.234 24.078 1 96.94 313 GLU B CA 1
ATOM 5440 C C . GLU B 1 313 ? -14.891 21.594 25.281 1 96.94 313 GLU B C 1
ATOM 5442 O O . GLU B 1 313 ? -13.727 21.203 25.219 1 96.94 313 GLU B O 1
ATOM 5447 N N . LYS B 1 314 ? -15.609 21.5 26.359 1 97.19 314 LYS B N 1
ATOM 5448 C CA . LYS B 1 314 ? -15.078 20.891 27.562 1 97.19 314 LYS B CA 1
ATOM 5449 C C . LYS B 1 314 ? -14.75 19.406 27.344 1 97.19 314 LYS B C 1
ATOM 5451 O O . LYS B 1 314 ? -13.695 18.938 27.781 1 97.19 314 LYS B O 1
ATOM 5456 N N . GLN B 1 315 ? -15.641 18.781 26.703 1 96.56 315 GLN B N 1
ATOM 5457 C CA . GLN B 1 315 ? -15.438 17.359 26.422 1 96.56 315 GLN B CA 1
ATOM 5458 C C . GLN B 1 315 ? -14.227 17.141 25.531 1 96.56 315 GLN B C 1
ATOM 5460 O O . GLN B 1 315 ? -13.453 16.203 25.734 1 96.56 315 GLN B O 1
ATOM 5465 N N . ALA B 1 316 ? -14.094 17.922 24.516 1 97.5 316 ALA B N 1
ATOM 5466 C CA . ALA B 1 316 ? -12.961 17.828 23.609 1 97.5 316 ALA B CA 1
ATOM 5467 C C . ALA B 1 316 ? -11.641 18.047 24.344 1 97.5 316 ALA B C 1
ATOM 5469 O O . ALA B 1 316 ? -10.68 17.297 24.141 1 97.5 316 ALA B O 1
ATOM 5470 N N . TRP B 1 317 ? -11.633 19.031 25.219 1 98.44 317 TRP B N 1
ATOM 5471 C CA . TRP B 1 317 ? -10.43 19.344 25.969 1 98.44 317 TRP B CA 1
ATOM 5472 C C . TRP B 1 317 ? -10.094 18.203 26.938 1 98.44 317 TRP B C 1
ATOM 5474 O O . TRP B 1 317 ? -8.938 17.797 27.062 1 98.44 317 TRP B O 1
ATOM 5484 N N . ASP B 1 318 ? -11.094 17.734 27.625 1 98.25 318 ASP B N 1
ATOM 5485 C CA . ASP B 1 318 ? -10.883 16.641 28.578 1 98.25 318 ASP B CA 1
ATOM 5486 C C . ASP B 1 318 ? -10.281 15.414 27.891 1 98.25 318 ASP B C 1
ATOM 5488 O O . ASP B 1 318 ? -9.367 14.789 28.438 1 98.25 318 ASP B O 1
ATOM 5492 N N . GLU B 1 319 ? -10.875 15.102 26.781 1 97.69 319 GLU B N 1
ATOM 5493 C CA . GLU B 1 319 ? -10.352 13.953 26.047 1 97.69 319 GLU B CA 1
ATOM 5494 C C . GLU B 1 319 ? -8.93 14.211 25.562 1 97.69 319 GLU B C 1
ATOM 5496 O O . GLU B 1 319 ? -8.086 13.312 25.594 1 97.69 319 GLU B O 1
ATOM 5501 N N . PHE B 1 320 ? -8.648 15.359 25.094 1 98.19 320 PHE B N 1
ATOM 5502 C CA . PHE B 1 320 ? -7.309 15.734 24.672 1 98.19 320 PHE B CA 1
ATOM 5503 C C . PHE B 1 320 ? -6.301 15.547 25.797 1 98.19 320 PHE B C 1
ATOM 5505 O O . PHE B 1 320 ? -5.266 14.906 25.609 1 98.19 320 PHE B O 1
ATOM 5512 N N . VAL B 1 321 ? -6.637 16.078 26.938 1 98.69 321 VAL B N 1
ATOM 5513 C CA . VAL B 1 321 ? -5.73 16.031 28.078 1 98.69 321 VAL B CA 1
ATOM 5514 C C . VAL B 1 321 ? -5.48 14.578 28.484 1 98.69 321 VAL B C 1
ATOM 5516 O O . VAL B 1 321 ? -4.336 14.172 28.688 1 98.69 321 VAL B O 1
ATOM 5519 N N . LYS B 1 322 ? -6.555 13.859 28.562 1 98.12 322 LYS B N 1
ATOM 5520 C CA . LYS B 1 322 ? -6.461 12.461 28.969 1 98.12 322 LYS B CA 1
ATOM 5521 C C . LYS B 1 322 ? -5.535 11.68 28.031 1 98.12 322 LYS B C 1
ATOM 5523 O O . LYS B 1 322 ? -4.598 11.023 28.5 1 98.12 322 LYS B O 1
ATOM 5528 N N . GLN B 1 323 ? -5.777 11.773 26.781 1 97.31 323 GLN B N 1
ATOM 5529 C CA . GLN B 1 323 ? -5.012 10.992 25.812 1 97.31 323 GLN B CA 1
ATOM 5530 C C . GLN B 1 323 ? -3.582 11.516 25.688 1 97.31 323 GLN B C 1
ATOM 5532 O O . GLN B 1 323 ? -2.648 10.734 25.469 1 97.31 323 GLN B O 1
ATOM 5537 N N . TYR B 1 324 ? -3.385 12.82 25.797 1 98 324 TYR B N 1
ATOM 5538 C CA . TYR B 1 324 ? -2.047 13.398 25.766 1 98 324 TYR B CA 1
ATOM 5539 C C . TYR B 1 324 ? -1.183 12.859 26.891 1 98 324 TYR B C 1
ATOM 5541 O O . TYR B 1 324 ? -0.045 12.438 26.672 1 98 324 TYR B O 1
ATOM 5549 N N . LEU B 1 325 ? -1.701 12.875 28.047 1 98.31 325 LEU B N 1
ATOM 5550 C CA . LEU B 1 325 ? -0.94 12.445 29.219 1 98.31 325 LEU B CA 1
ATOM 5551 C C . LEU B 1 325 ? -0.623 10.961 29.156 1 98.31 325 LEU B C 1
ATOM 5553 O O . LEU B 1 325 ? 0.499 10.547 29.453 1 98.31 325 LEU B O 1
ATOM 5557 N N . VAL B 1 326 ? -1.594 10.195 28.766 1 97.12 326 VAL B N 1
ATOM 5558 C CA . VAL B 1 326 ? -1.391 8.75 28.656 1 97.12 326 VAL B CA 1
ATOM 5559 C C . VAL B 1 326 ? -0.272 8.461 27.656 1 97.12 326 VAL B C 1
ATOM 5561 O O . VAL B 1 326 ? 0.663 7.715 27.969 1 97.12 326 VAL B O 1
ATOM 5564 N N . SER B 1 327 ? -0.368 9.023 26.484 1 96.56 327 SER B N 1
ATOM 5565 C CA . SER B 1 327 ? 0.619 8.766 25.453 1 96.56 327 SER B CA 1
ATOM 5566 C C . SER B 1 327 ? 1.984 9.328 25.828 1 96.56 327 SER B C 1
ATOM 5568 O O . SER B 1 327 ? 3.012 8.695 25.578 1 96.56 327 SER B O 1
ATOM 5570 N N . ALA B 1 328 ? 1.979 10.508 26.422 1 97.62 328 ALA B N 1
ATOM 5571 C CA . ALA B 1 328 ? 3.23 11.141 26.828 1 97.62 328 ALA B CA 1
ATOM 5572 C C . ALA B 1 328 ? 3.971 10.281 27.844 1 97.62 328 ALA B C 1
ATOM 5574 O O . ALA B 1 328 ? 5.176 10.047 27.719 1 97.62 328 ALA B O 1
ATOM 5575 N N . HIS B 1 329 ? 3.254 9.805 28.781 1 97.31 329 HIS B N 1
ATOM 5576 C CA . HIS B 1 329 ? 3.885 9 29.812 1 97.31 329 HIS B CA 1
ATOM 5577 C C . HIS B 1 329 ? 4.371 7.664 29.25 1 97.31 329 HIS B C 1
ATOM 5579 O O . HIS B 1 329 ? 5.43 7.172 29.641 1 97.31 329 HIS B O 1
ATOM 5585 N N . ASP B 1 330 ? 3.566 7.109 28.391 1 95.88 330 ASP B N 1
ATOM 5586 C CA . ASP B 1 330 ? 3.986 5.871 27.75 1 95.88 330 ASP B CA 1
ATOM 5587 C C . ASP B 1 330 ? 5.309 6.055 27 1 95.88 330 ASP B C 1
ATOM 5589 O O . ASP B 1 330 ? 6.184 5.191 27.062 1 95.88 330 ASP B O 1
ATOM 5593 N N . ILE B 1 331 ? 5.469 7.09 26.312 1 96.38 331 ILE B N 1
ATOM 5594 C CA . ILE B 1 331 ? 6.668 7.402 25.547 1 96.38 331 ILE B CA 1
ATOM 5595 C C . ILE B 1 331 ? 7.84 7.641 26.5 1 96.38 331 ILE B C 1
ATOM 5597 O O . ILE B 1 331 ? 8.922 7.074 26.312 1 96.38 331 ILE B O 1
ATOM 5601 N N . LEU B 1 332 ? 7.602 8.406 27.531 1 97.31 332 LEU B N 1
ATOM 5602 C CA . LEU B 1 332 ? 8.664 8.836 28.438 1 97.31 332 LEU B CA 1
ATOM 5603 C C . LEU B 1 332 ? 9.148 7.676 29.297 1 97.31 332 LEU B C 1
ATOM 5605 O O . LEU B 1 332 ? 10.289 7.672 29.766 1 97.31 332 LEU B O 1
ATOM 5609 N N . ARG B 1 333 ? 8.312 6.715 29.516 1 95.94 333 ARG B N 1
ATOM 5610 C CA . ARG B 1 333 ? 8.68 5.555 30.312 1 95.94 333 ARG B CA 1
ATOM 5611 C C . ARG B 1 333 ? 9.812 4.77 29.656 1 95.94 333 ARG B C 1
ATOM 5613 O O . ARG B 1 333 ? 10.508 3.996 30.312 1 95.94 333 ARG B O 1
ATOM 5620 N N . GLU B 1 334 ? 9.961 4.938 28.359 1 93.81 334 GLU B N 1
ATOM 5621 C CA . GLU B 1 334 ? 11.039 4.246 27.656 1 93.81 334 GLU B CA 1
ATOM 5622 C C . GLU B 1 334 ? 12.375 4.945 27.875 1 93.81 334 GLU B C 1
ATOM 5624 O O . GLU B 1 334 ? 13.43 4.383 27.578 1 93.81 334 GLU B O 1
ATOM 5629 N N . GLU B 1 335 ? 12.32 6.102 28.438 1 93.31 335 GLU B N 1
ATOM 5630 C CA . GLU B 1 335 ? 13.539 6.848 28.734 1 93.31 335 GLU B CA 1
ATOM 5631 C C . GLU B 1 335 ? 14.148 6.398 30.062 1 93.31 335 GLU B C 1
ATOM 5633 O O . GLU B 1 335 ? 13.43 6.184 31.031 1 93.31 335 GLU B O 1
ATOM 5638 N N . PRO B 1 336 ? 15.453 6.227 30.125 1 93.31 336 PRO B N 1
ATOM 5639 C CA . PRO B 1 336 ? 16.109 5.785 31.344 1 93.31 336 PRO B CA 1
ATOM 5640 C C . PRO B 1 336 ? 15.883 6.746 32.531 1 93.31 336 PRO B C 1
ATOM 5642 O O . PRO B 1 336 ? 15.836 6.316 33.688 1 93.31 336 PRO B O 1
ATOM 5645 N N . ASN B 1 337 ? 15.75 8.039 32.312 1 94 337 ASN B N 1
ATOM 5646 C CA . ASN B 1 337 ? 15.547 9.047 33.344 1 94 337 ASN B CA 1
ATOM 5647 C C . ASN B 1 337 ? 14.078 9.461 33.438 1 94 337 ASN B C 1
ATOM 5649 O O . ASN B 1 337 ? 13.773 10.641 33.625 1 94 337 ASN B O 1
ATOM 5653 N N . TYR B 1 338 ? 13.172 8.539 33.344 1 94.12 338 TYR B N 1
ATOM 5654 C CA . TYR B 1 338 ? 11.734 8.789 33.344 1 94.12 338 TYR B CA 1
ATOM 5655 C C . TYR B 1 338 ? 11.328 9.602 34.562 1 94.12 338 TYR B C 1
ATOM 5657 O O . TYR B 1 338 ? 10.492 10.5 34.469 1 94.12 338 TYR B O 1
ATOM 5665 N N . MET B 1 339 ? 11.812 9.344 35.75 1 94.12 339 MET B N 1
ATOM 5666 C CA . MET B 1 339 ? 11.414 9.992 37 1 94.12 339 MET B CA 1
ATOM 5667 C C . MET B 1 339 ? 11.641 11.5 36.938 1 94.12 339 MET B C 1
ATOM 5669 O O . MET B 1 339 ? 10.859 12.273 37.5 1 94.12 339 MET B O 1
ATOM 5673 N N . GLU B 1 340 ? 12.664 11.891 36.219 1 94.12 340 GLU B N 1
ATOM 5674 C CA . GLU B 1 340 ? 12.984 13.305 36.062 1 94.12 340 GLU B CA 1
ATOM 5675 C C . GLU B 1 340 ? 12.102 13.961 35 1 94.12 340 GLU B C 1
ATOM 5677 O O . GLU B 1 340 ? 11.883 15.18 35.031 1 94.12 340 GLU B O 1
ATOM 5682 N N . LEU B 1 341 ? 11.57 13.156 34.125 1 96.75 341 LEU B N 1
ATOM 5683 C CA . LEU B 1 341 ? 10.859 13.68 32.969 1 96.75 341 LEU B CA 1
ATOM 5684 C C . LEU B 1 341 ? 9.352 13.594 33.156 1 96.75 341 LEU B C 1
ATOM 5686 O O . LEU B 1 341 ? 8.586 14.234 32.438 1 96.75 341 LEU B O 1
ATOM 5690 N N . SER B 1 342 ? 8.883 12.914 34.188 1 96.44 342 SER B N 1
ATOM 5691 C CA . SER B 1 342 ? 7.492 12.484 34.312 1 96.44 342 SER B CA 1
ATOM 5692 C C . SER B 1 342 ? 6.562 13.68 34.531 1 96.44 342 SER B C 1
ATOM 5694 O O . SER B 1 342 ? 5.363 13.586 34.25 1 96.44 342 SER B O 1
ATOM 5696 N N . ASP B 1 343 ? 7.09 14.82 34.938 1 97.38 343 ASP B N 1
ATOM 5697 C CA . ASP B 1 343 ? 6.25 15.977 35.219 1 97.38 343 ASP B CA 1
ATOM 5698 C C . ASP B 1 343 ? 6.07 16.844 33.969 1 97.38 343 ASP B C 1
ATOM 5700 O O . ASP B 1 343 ? 5.188 17.703 33.938 1 97.38 343 ASP B O 1
ATOM 5704 N N . LEU B 1 344 ? 6.887 16.672 33.031 1 98.31 344 LEU B N 1
ATOM 5705 C CA . LEU B 1 344 ? 6.945 17.578 31.891 1 98.31 344 LEU B CA 1
ATOM 5706 C C . LEU B 1 344 ? 5.613 17.625 31.141 1 98.31 344 LEU B C 1
ATOM 5708 O O . LEU B 1 344 ? 5.125 18.703 30.797 1 98.31 344 LEU B O 1
ATOM 5712 N N . PRO B 1 345 ? 4.969 16.453 30.922 1 98.56 345 PRO B N 1
ATOM 5713 C CA . PRO B 1 345 ? 3.68 16.516 30.219 1 98.56 345 PRO B CA 1
ATOM 5714 C C . PRO B 1 345 ? 2.641 17.344 30.984 1 98.56 345 PRO B C 1
ATOM 5716 O O . PRO B 1 345 ? 1.91 18.125 30.375 1 98.56 345 PRO B O 1
ATOM 5719 N N . ALA B 1 346 ? 2.551 17.156 32.219 1 98.44 346 ALA B N 1
ATOM 5720 C CA . ALA B 1 346 ? 1.612 17.922 33.031 1 98.44 346 ALA B CA 1
ATOM 5721 C C . ALA B 1 346 ? 1.947 19.422 33 1 98.44 346 ALA B C 1
ATOM 5723 O O . ALA B 1 346 ? 1.049 20.266 33.031 1 98.44 346 ALA B O 1
ATOM 5724 N N . MET B 1 347 ? 3.221 19.75 33.062 1 98.5 347 MET B N 1
ATOM 5725 C CA . MET B 1 347 ? 3.66 21.141 32.938 1 98.5 347 MET B CA 1
ATOM 5726 C C . MET B 1 347 ? 3.156 21.781 31.656 1 98.5 347 MET B C 1
ATOM 5728 O O . MET B 1 347 ? 2.738 22.938 31.641 1 98.5 347 MET B O 1
ATOM 5732 N N . PHE B 1 348 ? 3.223 21.031 30.625 1 98.5 348 PHE B N 1
ATOM 5733 C CA . PHE B 1 348 ? 2.732 21.516 29.344 1 98.5 348 PHE B CA 1
ATOM 5734 C C . PHE B 1 348 ? 1.241 21.828 29.406 1 98.5 348 PHE B C 1
ATOM 5736 O O . PHE B 1 348 ? 0.803 22.906 29 1 98.5 348 PHE B O 1
ATOM 5743 N N . ILE B 1 349 ? 0.443 20.828 29.891 1 98.69 349 ILE B N 1
ATOM 5744 C CA . ILE B 1 349 ? -1.004 20.984 29.984 1 98.69 349 ILE B CA 1
ATOM 5745 C C . ILE B 1 349 ? -1.333 22.219 30.844 1 98.69 349 ILE B C 1
ATOM 5747 O O . ILE B 1 349 ? -2.164 23.031 30.453 1 98.69 349 ILE B O 1
ATOM 5751 N N . ASN B 1 350 ? -0.691 22.344 31.938 1 98.31 350 ASN B N 1
ATOM 5752 C CA . ASN B 1 350 ? -0.912 23.484 32.812 1 98.31 350 ASN B CA 1
ATOM 5753 C C . ASN B 1 350 ? -0.533 24.797 32.125 1 98.31 350 ASN B C 1
ATOM 5755 O O . ASN B 1 350 ? -1.188 25.828 32.344 1 98.31 350 ASN B O 1
ATOM 5759 N N . GLY B 1 351 ? 0.543 24.766 31.438 1 98.12 351 GLY B N 1
ATOM 5760 C CA . GLY B 1 351 ? 0.947 25.953 30.672 1 98.12 351 GLY B CA 1
ATOM 5761 C C . GLY B 1 351 ? -0.092 26.391 29.656 1 98.12 351 GLY B C 1
ATOM 5762 O O . GLY B 1 351 ? -0.346 27.594 29.5 1 98.12 351 GLY B O 1
ATOM 5763 N N . VAL B 1 352 ? -0.67 25.469 28.984 1 97.88 352 VAL B N 1
ATOM 5764 C CA . VAL B 1 352 ? -1.705 25.766 28 1 97.88 352 VAL B CA 1
ATOM 5765 C C . VAL B 1 352 ? -2.914 26.391 28.688 1 97.88 352 VAL B C 1
ATOM 5767 O O . VAL B 1 352 ? -3.514 27.328 28.188 1 97.88 352 VAL B O 1
ATOM 5770 N N . ILE B 1 353 ? -3.328 25.859 29.844 1 98.06 353 ILE B N 1
ATOM 5771 C CA . ILE B 1 353 ? -4.449 26.391 30.625 1 98.06 353 ILE B CA 1
ATOM 5772 C C . ILE B 1 353 ? -4.164 27.828 31.031 1 98.06 353 ILE B C 1
ATOM 5774 O O . ILE B 1 353 ? -5.027 28.703 30.906 1 98.06 353 ILE B O 1
ATOM 5778 N N . GLU B 1 354 ? -2.951 28.109 31.438 1 96.94 354 GLU B N 1
ATOM 5779 C CA . GLU B 1 354 ? -2.562 29.438 31.859 1 96.94 354 GLU B CA 1
ATOM 5780 C C . GLU B 1 354 ? -2.59 30.422 30.688 1 96.94 354 GLU B C 1
ATOM 5782 O O . GLU B 1 354 ? -2.979 31.578 30.859 1 96.94 354 GLU B O 1
ATOM 5787 N N . VAL B 1 355 ? -2.119 30 29.594 1 95.19 355 VAL B N 1
ATOM 5788 C CA . VAL B 1 355 ? -2.141 30.828 28.406 1 95.19 355 VAL B CA 1
ATOM 5789 C C . VAL B 1 355 ? -3.576 31.234 28.078 1 95.19 355 VAL B C 1
ATOM 5791 O O . VAL B 1 355 ? -3.848 32.406 27.781 1 95.19 355 VAL B O 1
ATOM 5794 N N . GLU B 1 356 ? -4.449 30.25 28.109 1 95.5 356 GLU B N 1
ATOM 5795 C CA . GLU B 1 356 ? -5.848 30.547 27.812 1 95.5 356 GLU B CA 1
ATOM 5796 C C . GLU B 1 356 ? -6.461 31.469 28.859 1 95.5 356 GLU B C 1
ATOM 5798 O O . GLU B 1 356 ? -7.25 32.344 28.531 1 95.5 356 GLU B O 1
ATOM 5803 N N . ARG B 1 357 ? -6.164 31.266 30.125 1 95.25 357 ARG B N 1
ATOM 5804 C CA . ARG B 1 357 ? -6.641 32.125 31.219 1 95.25 357 ARG B CA 1
ATOM 5805 C C . ARG B 1 357 ? -6.223 33.562 31 1 95.25 357 ARG B C 1
ATOM 5807 O O . ARG B 1 357 ? -7.043 34.469 31.125 1 95.25 357 ARG B O 1
ATOM 5814 N N . LYS B 1 358 ? -5.016 33.812 30.641 1 93.81 358 LYS B N 1
ATOM 5815 C CA . LYS B 1 358 ? -4.496 35.156 30.406 1 93.81 358 LYS B CA 1
ATOM 5816 C C . LYS B 1 358 ? -5.176 35.781 29.203 1 93.81 358 LYS B C 1
ATOM 5818 O O . LYS B 1 358 ? -5.441 37 29.203 1 93.81 358 LYS B O 1
ATOM 5823 N N . LYS B 1 359 ? -5.363 35.031 28.234 1 91.81 359 LYS B N 1
ATOM 5824 C CA . LYS B 1 359 ? -6.055 35.531 27.047 1 91.81 359 LYS B CA 1
ATOM 5825 C C . LYS B 1 359 ? -7.469 35.969 27.375 1 91.81 359 LYS B C 1
ATOM 5827 O O . LYS B 1 359 ? -7.934 37 26.891 1 91.81 359 LYS B O 1
ATOM 5832 N N . GLN B 1 360 ? -8.164 35.25 28.188 1 91.44 360 GLN B N 1
ATOM 5833 C CA . GLN B 1 360 ? -9.531 35.562 28.562 1 91.44 360 GLN B CA 1
ATOM 5834 C C . GLN B 1 360 ? -9.57 36.812 29.469 1 91.44 360 GLN B C 1
ATOM 5836 O O . GLN B 1 360 ? -10.469 37.625 29.344 1 91.44 360 GLN B O 1
ATOM 5841 N N . GLU B 1 361 ? -8.633 36.875 30.328 1 90.19 361 GLU B N 1
ATOM 5842 C CA . GLU B 1 361 ? -8.539 38.031 31.203 1 90.19 361 GLU B CA 1
ATOM 5843 C C . GLU B 1 361 ? -8.297 39.312 30.406 1 90.19 361 GLU B C 1
ATOM 5845 O O . GLU B 1 361 ? -8.859 40.344 30.719 1 90.19 361 GLU B O 1
ATOM 5850 N N . LYS B 1 362 ? -7.5 39.219 29.469 1 89.19 362 LYS B N 1
ATOM 5851 C CA . LYS B 1 362 ? -7.23 40.375 28.625 1 89.19 362 LYS B CA 1
ATOM 5852 C C . LYS B 1 362 ? -8.469 40.75 27.812 1 89.19 362 LYS B C 1
ATOM 5854 O O . LYS B 1 362 ? -8.742 41.938 27.609 1 89.19 362 LYS B O 1
ATOM 5859 N N . ARG B 1 363 ? -9.172 39.812 27.391 1 84.5 363 ARG B N 1
ATOM 5860 C CA . ARG B 1 363 ? -10.398 40.062 26.641 1 84.5 363 ARG B CA 1
ATOM 5861 C C . ARG B 1 363 ? -11.453 40.719 27.516 1 84.5 363 ARG B C 1
ATOM 5863 O O . ARG B 1 363 ? -12.172 41.625 27.062 1 84.5 363 ARG B O 1
ATOM 5870 N N . ASP B 1 364 ? -11.547 40.25 28.766 1 82.94 364 ASP B N 1
ATOM 5871 C CA . ASP B 1 364 ? -12.508 40.812 29.703 1 82.94 364 ASP B CA 1
ATOM 5872 C C . ASP B 1 364 ? -12.141 42.25 30.078 1 82.94 364 ASP B C 1
ATOM 5874 O O . ASP B 1 364 ? -13.023 43.094 30.234 1 82.94 364 ASP B O 1
ATOM 5878 N N . CYS B 1 365 ? -10.852 42.438 30.172 1 79.38 365 CYS B N 1
ATOM 5879 C CA . CYS B 1 365 ? -10.406 43.812 30.5 1 79.38 365 CYS B CA 1
ATOM 5880 C C . CYS B 1 365 ? -10.688 44.75 29.344 1 79.38 365 CYS B C 1
ATOM 5882 O O . CYS B 1 365 ? -11.102 45.906 29.562 1 79.38 365 CYS B O 1
ATOM 5884 N N . VAL B 1 366 ? -10.414 44.25 28.234 1 74.19 366 VAL B N 1
ATOM 5885 C CA . VAL B 1 366 ? -10.664 45.094 27.062 1 74.19 366 VAL B CA 1
ATOM 5886 C C . VAL B 1 366 ? -12.164 45.312 26.906 1 74.19 366 VAL B C 1
ATOM 5888 O O . VAL B 1 366 ? -12.594 46.406 26.516 1 74.19 366 VAL B O 1
ATOM 5891 N N . ALA B 1 367 ? -12.984 44.5 27.203 1 72.19 367 ALA B N 1
ATOM 5892 C CA . ALA B 1 367 ? -14.438 44.656 27.125 1 72.19 367 ALA B CA 1
ATOM 5893 C C . ALA B 1 367 ? -14.953 45.594 28.203 1 72.19 367 ALA B C 1
ATOM 5895 O O . ALA B 1 367 ? -15.875 46.375 27.953 1 72.19 367 ALA B O 1
ATOM 5896 N N . GLU B 1 368 ? -14.312 45.5 29.312 1 70.5 368 GLU B N 1
ATOM 5897 C CA . GLU B 1 368 ? -14.695 46.406 30.391 1 70.5 368 GLU B CA 1
ATOM 5898 C C . GLU B 1 368 ? -14.281 47.844 30.078 1 70.5 368 GLU B C 1
ATOM 5900 O O . GLU B 1 368 ? -15 48.781 30.406 1 70.5 368 GLU B O 1
ATOM 5905 N N . ASP B 1 369 ? -13.164 48 29.312 1 68.5 369 ASP B N 1
ATOM 5906 C CA . ASP B 1 369 ? -12.742 49.344 28.953 1 68.5 369 ASP B CA 1
ATOM 5907 C C . ASP B 1 369 ? -13.633 49.906 27.844 1 68.5 369 ASP B C 1
ATOM 5909 O O . ASP B 1 369 ? -13.688 51.125 27.656 1 68.5 369 ASP B O 1
ATOM 5913 N N . LYS B 1 370 ? -14.109 49 27.219 1 67.69 370 LYS B N 1
ATOM 5914 C CA . LYS B 1 370 ? -14.961 49.5 26.141 1 67.69 370 LYS B CA 1
ATOM 5915 C C . LYS B 1 370 ? -16.375 49.781 26.625 1 67.69 370 LYS B C 1
ATOM 5917 O O . LYS B 1 370 ? -17.188 50.375 25.922 1 67.69 370 LYS B O 1
ATOM 5922 N N . GLU B 1 371 ? -16.797 49.344 27.734 1 51.38 371 GLU B N 1
ATOM 5923 C CA . GLU B 1 371 ? -18.078 49.75 28.328 1 51.38 371 GLU B CA 1
ATOM 5924 C C . GLU B 1 371 ? -17.875 50.938 29.266 1 51.38 371 GLU B C 1
ATOM 5926 O O . GLU B 1 371 ? -18.75 51.812 29.359 1 51.38 371 GLU B O 1
#

InterPro domains:
  IPR022137 Zinc finger protein, DUF3669 domain [PF12417] (271-335)

Radius of gyration: 29.46 Å; Cα contacts (8 Å, |Δi|>4): 1412; chains: 2; bounding box: 53×101×71 Å

Secondary structure (DSSP, 8-state):
-HHHHHHHHSTT-EEE--SS-------SSEEEEEE-SSEEEEEETT-SEEEEEESS-HHHHHHHHHHHHHHHHHHHHTTTS--SS---B---EEEEE-TT-HHHHHH-HHHHHHHTTTS-SS--EEEEEPPBPPPHHHHHHHHHHHS-GGGHHHHHH-GGGGS--EEEETT-SS----SS--STTEEEEHHHHHHTT--HHHHHHHHHHHHHIIIIIS-B--TT-EEEEEEEEEEE---S-HHHHHTSSS----S-TT--GGGGEEEEEEEEEE--TT--B--SSHHHHHHHHHHHHHS-S-SPPSS-SSHHHHHHHHHHHHHHHHHHHHHHTTSTTHHHHTTHHHHHHHHHHHHHHHHHHHHHHHHHHH-/-HHHHHHHHSTT-EEE--SS-------SSEEEEEE-SSEEEEEETT-SEEEEEESS-HHHHHHHHHHHHHHHHHHHHTTTS--SS---B---EEEEE-TT-HHHHHH-HHHHHHHTTTS-SS--EEEEEPPBPPPHHHHHHHHHHHS-GGGHHHHHH-GGGGS--EEEETT-SS----S---STTEEEEHHHHHHTT--HHHHHHHHHHHHHIIIIIS-B--TT-EEEEEEEEEEE---S-HHHHHTSSS----S-TT--GGGGEEEEEEEEEE--TT--B--SSHHHHHHHHHHHHHS-S-SPPSS-SSHHHHHHHHHHHHHHHHHHHHHHTTSTTHHHHTTHHHHHHHHHHHHHHHHHHHHHHHHHHH-

Foldseek 3Di:
DLQVLQLLLAFQRWFFLPDDCVCCCQPDFKAWQDDDDFWTWIDGPPDFKIKTWGAPDQLLVVQQLVLLQLLQVLLVVCQPPPAPFHDADEWAWDDKDAQPNVVVCVVRVRVCVNCVVPHDPPTMITMTTDFAARRLVNLLVCLVPQNDPVCSVVQNPDPNQRSAKEFEQLAAADDDNDPDDHRSHHYDYLVNCVSSPHPLLNLLLNVLLSCLSVCAVSQKLCAQKTKIWTWDDWDFDPDDDPVVVVPDPDDDDDADPVPDNSSRTTTGIHIYIHDCSPMDHADLDPRSLVSSLVRCVRYRRRHQAPPDDDPSSNSSNVSSLVSNLVSNLVSLVPPPPSVRRNCSSVVNSVSRNVVVVVVVVVVVVVVVVVD/DLQVLQLLLAFQRWFFLPPDCCCCCQPDFKAWQDDDDFWTWIDGPPDFKIKTWGAPDQLLVVQQLVLLQLLQVLLVVCQPPPAPFHDADRWAWDDKDAQPNVVVCVVRVRVCVNCVVPHDPPTMITMTTDF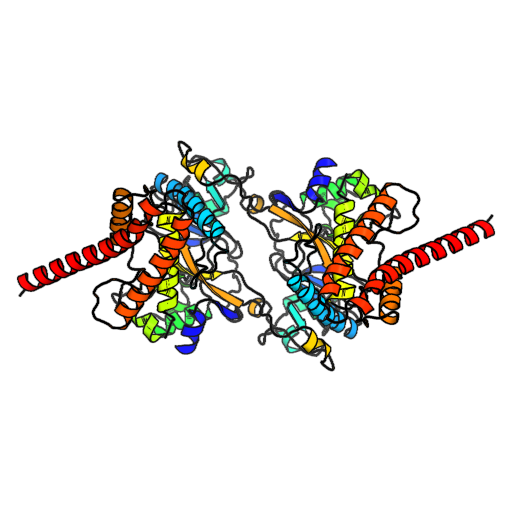AARRLVNLLVCLVPQNDPVCSVVQNPDPNQRSAKEFEQLAAADDDNDPDDHRSHHYDYLVNCVSSPHPLLNLLLNVLLSCLSVCAVSQKLCAQKTKIKTWDWFDFDPDDDPVVVVPDPDDDDDADPVPDNSRRTTTGIHIYIHDCSPIDHADLDPRSLVSSLVRCVRYRRRHQAPPDDDPSSNSSNVSSLVSNLVSNLVSLVVPPPSVRRNCSSVVNSVSRNVVVVVVVVVVVVVVVVVD

Sequence (742 aa):
MELDLQKMLSLRSQFSTTSSDAARDHEEGYRKIGAGACGAIFAVDGEPAAFKLAKADQESLWNDFCMHKLIAENFRKWKSRKWTYADVKVPECYYFVPKDEHLYFDKNPSLVEAAKDTCNLPTSILVSERILPLPKPTRDLLIEKYCPPQVKQTALNDVANKDCLVRPYLGSLKGRQGRFFSLRNFKMHLEQMAELQLDIKELAGKMATAMALMHWAAKTDARDIEFVLGSSSLKAQVKMSAEHYLNLPGPVYTGPPSRVLGDFFICITDLWLLDFNQVRQISMDEAGVAMAIEAIKLNDPYIPKPLQGSEIEKQAWDEFVKQYLVSAHDILREEPNYMELSDLPAMFINGVIEVERKKQEKRDCVAEDKEMELDLQKMLSLRSQFSTTSSDAARDHEEGYRKIGAGACGAIFAVDGEPAAFKLAKADQESLWNDFCMHKLIAENFRKWKSRKWTYADVKVPECYYFVPKDEHLYFDKNPSLVEAAKDTCNLPTSILVSERILPLPKPTRDLLIEKYCPPQVKQTALNDVANKDCLVRPYLGSLKGRQGRFFSLRNFKMHLEQMAELQLDIKELAGKMATAMALMHWAAKTDARDIEFVLGSSSLKAQVKMSAEHYLNLPGPVYTGPPSRVLGDFFICITDLWLLDFNQVRQISMDEAGVAMAIEAIKLNDPYIPKPLQGSEIEKQAWDEFVKQYLVSAHDILREEPNYMELSDLPAMFINGVIEVERKKQEKRDCVAEDKE

Nearest PDB structures (foldseek):
  5mwl-assembly1_A  TM=5.257E-01  e=1.470E-02  Mus musculus
  5mw8-assembly1_A  TM=4.917E-01  e=1.560E-01  Mus musculus
  2jii-assembly2_B  TM=3.302E-01  e=2.800E-02  Homo sapiens
  3viu-assembly1_A  TM=2.216E-01  e=1.021E+00  Thermus thermophilus HB8
  6an1-assembly1_A  TM=3.231E-01  e=7.855E+00  Homo sapiens

Organism: NCBI:txid398673